Protein AF-0000000082971567 (afdb_homodimer)

InterPro domains:
  IPR003599 Immunoglobulin domain subtype [SM00409] (16-121)
  IPR003599 Immunoglobulin domain subtype [SM00409] (132-203)
  IPR007110 Immunoglobulin-like domain [PS50835] (127-199)
  IPR013783 Immunoglobulin-like fold [G3DSA:2.60.40.10] (12-123)
  IPR013783 Immunoglobulin-like fold [G3DSA:2.60.40.10] (124-204)
  IPR015631 CD2/SLAM family receptor [PTHR12080] (18-204)
  IPR036179 Immunoglobulin-like domain superfamily [SSF48726] (19-120)
  IPR036179 Immunoglobulin-like domain superfamily [SSF48726] (123-197)

Solvent-accessible surface area (backbone atoms only — not comparable to full-atom values): 22924 Å² total; per-residue (Å²): 133,84,73,76,75,73,77,79,70,84,54,54,79,79,38,65,45,79,42,77,34,44,55,61,34,62,44,73,48,83,62,81,62,86,59,68,87,38,49,59,35,35,38,32,34,45,97,49,56,42,32,42,36,32,71,38,58,94,94,45,55,50,45,75,42,73,37,27,48,93,41,65,97,28,71,47,61,44,65,87,59,63,26,40,29,43,40,62,32,45,71,82,68,39,42,55,35,37,38,28,37,28,28,61,52,98,85,49,63,46,55,50,47,48,37,32,38,36,43,49,40,68,75,57,61,69,37,44,78,44,77,45,83,74,48,81,53,95,80,28,34,35,36,33,40,38,52,44,62,68,84,84,62,72,76,65,46,36,33,30,36,83,80,68,41,67,47,47,60,48,77,44,78,45,43,80,87,54,41,82,43,59,42,32,41,38,39,36,42,98,84,34,62,27,54,36,73,46,50,39,58,75,74,103,132,84,74,76,75,73,78,81,70,83,55,55,80,79,38,66,47,80,42,78,36,43,55,61,33,61,41,72,48,83,61,81,62,86,60,67,88,38,48,59,35,35,36,33,34,45,98,50,56,43,32,41,35,32,72,39,59,93,96,44,55,50,45,77,42,71,36,28,48,94,41,65,96,27,71,46,61,42,63,86,59,64,28,42,30,42,41,62,33,44,69,82,66,38,42,57,36,37,37,28,36,26,28,60,53,98,86,49,64,47,57,49,47,48,38,33,38,37,43,47,41,70,75,58,60,69,37,44,78,43,78,45,84,74,46,82,54,95,79,29,34,35,35,34,40,37,52,42,64,68,84,86,63,74,76,66,46,36,33,31,36,82,80,67,40,67,47,47,60,48,78,44,78,45,41,81,85,55,40,82,43,57,41,32,42,37,39,36,42,99,84,35,63,28,53,36,74,47,50,40,59,74,75,103

Organism: Crocuta crocuta (NCBI:txid9678)

Nearest PDB structures (foldseek):
  2pkd-assembly3_D  TM=9.538E-01  e=5.980E-14  Homo sapiens
  5xpw-assembly1_A-2  TM=5.831E-01  e=6.012E-11  Branchiostoma floridae
  8i5d-assembly1_A  TM=4.215E-01  e=6.173E-06  Mus musculus
  4nhu-assembly1_A  TM=4.101E-01  e=4.583E-04  unclassified
  4nhu-assembly2_C  TM=3.719E-01  e=1.423E-04  unclassified

Foldseek 3Di:
DPPPPPPPPPDDLPDAAEAEAEAQFKDKAADPDPCPVQWAKKWKDWVHTAWIWGQDDVPDAIDIDGDDPVQPPQWDADRPGRIIMGGNDDQVPFGKMKMWTWGDDPPGIDTRIYMYGYGYFYAWDAWDKDKDWDDDDPNKTKIKIFIDTDPVGPDKWKAKPPVRDTDGMDIDIDDPVCQADKIKMWMDDPPYIHMDIDGSVPRD/DPPPPQPPPPDDLPDAAEAEAEAQFKDKAADPDPCPVQWAKKWKDWVHTAWIWGQDDVPDAIDIDGDDPVQPPQWDADRPGRIIMGGNDDQVPFGKMKMWTWGDDPPGIDTRIYMYGYGYFYAWDAWDKDKDWDDDDPQKTKIKIFTDTDPVGPDKWKAKPPVRDTDGMDIDIDDPVCQADKIKMWMDDPPYIHIDIDGSVPRD

Structure (mmCIF, N/CA/C/O backbone):
data_AF-0000000082971567-model_v1
#
loop_
_entity.id
_entity.type
_entity.pdbx_description
1 polymer 'SLAF5 protein'
#
loop_
_atom_site.group_PDB
_atom_site.id
_atom_site.type_symbol
_atom_site.label_atom_id
_atom_site.label_alt_id
_atom_site.label_comp_id
_atom_site.label_asym_id
_atom_site.label_entity_id
_atom_site.label_seq_id
_atom_site.pdbx_PDB_ins_code
_atom_site.Cartn_x
_atom_site.Cartn_y
_atom_site.Cartn_z
_atom_site.occupancy
_atom_site.B_iso_or_equiv
_atom_site.auth_seq_id
_atom_site.auth_comp_id
_atom_site.auth_asym_id
_atom_site.auth_atom_id
_atom_site.pdbx_PDB_model_num
ATOM 1 N N . LEU A 1 1 ? -0.454 25.812 26.703 1 24.92 1 LEU A N 1
ATOM 2 C CA . LEU A 1 1 ? 0.683 24.938 26.453 1 24.92 1 LEU A CA 1
ATOM 3 C C . LEU A 1 1 ? 0.291 23.484 26.641 1 24.92 1 LEU A C 1
ATOM 5 O O . LEU A 1 1 ? 0.657 22.859 27.641 1 24.92 1 LEU A O 1
ATOM 9 N N . PHE A 1 2 ? -0.869 23.062 26.094 1 28.22 2 PHE A N 1
ATOM 10 C CA . PHE A 1 2 ? -1.417 21.719 26.203 1 28.22 2 PHE A CA 1
ATOM 11 C C . PHE A 1 2 ? -0.475 20.703 25.578 1 28.22 2 PHE A C 1
ATOM 13 O O . PHE A 1 2 ? -0.322 20.656 24.344 1 28.22 2 PHE A O 1
ATOM 20 N N . MET A 1 3 ? 0.592 20.375 26.359 1 27.88 3 MET A N 1
ATOM 21 C CA . MET A 1 3 ? 1.43 19.234 25.969 1 27.88 3 MET A CA 1
ATOM 22 C C . MET A 1 3 ? 0.607 17.953 25.891 1 27.88 3 MET A C 1
ATOM 24 O O . MET A 1 3 ? 0.096 17.469 26.891 1 27.88 3 MET A O 1
ATOM 28 N N . SER A 1 4 ? -0.156 17.75 24.859 1 32.06 4 SER A N 1
ATOM 29 C CA . SER A 1 4 ? -0.731 16.422 24.656 1 32.06 4 SER A CA 1
ATOM 30 C C . SER A 1 4 ? 0.338 15.336 24.734 1 32.06 4 SER A C 1
ATOM 32 O O . SER A 1 4 ? 1.313 15.359 23.984 1 32.06 4 SER A O 1
ATOM 34 N N . SER A 1 5 ? 0.593 14.922 25.938 1 33.91 5 SER A N 1
ATOM 35 C CA . SER A 1 5 ? 1.381 13.711 26.125 1 33.91 5 SER A CA 1
ATOM 36 C C . SER A 1 5 ? 0.887 12.578 25.234 1 33.91 5 SER A C 1
ATOM 38 O O . SER A 1 5 ? -0.266 12.156 25.344 1 33.91 5 SER A O 1
ATOM 40 N N . GLY A 1 6 ? 1.3 12.539 24 1 32.09 6 GLY A N 1
ATOM 41 C CA . GLY A 1 6 ? 1.078 11.359 23.188 1 32.09 6 GLY A CA 1
ATOM 42 C C . GLY A 1 6 ? 1.442 10.062 23.875 1 32.09 6 GLY A C 1
ATOM 43 O O . GLY A 1 6 ? 2.562 9.914 24.375 1 32.09 6 GLY A O 1
ATOM 44 N N . LEU A 1 7 ? 0.501 9.406 24.531 1 33.31 7 LEU A N 1
ATOM 45 C CA . LEU A 1 7 ? 0.613 8.039 25.031 1 33.31 7 LEU A CA 1
ATOM 46 C C . LEU A 1 7 ? 1.441 7.176 24.094 1 33.31 7 LEU A C 1
ATOM 48 O O . LEU A 1 7 ? 1.226 7.195 22.875 1 33.31 7 LEU A O 1
ATOM 52 N N . GLU A 1 8 ? 2.6 6.809 24.609 1 37.56 8 GLU A N 1
ATOM 53 C CA . GLU A 1 8 ? 3.564 5.863 24.062 1 37.56 8 GLU A CA 1
ATOM 54 C C . GLU A 1 8 ? 2.908 4.52 23.75 1 37.56 8 GLU A C 1
ATOM 56 O O . GLU A 1 8 ? 2.637 3.732 24.656 1 37.56 8 GLU A O 1
ATOM 61 N N . ALA A 1 9 ? 1.751 4.293 23.203 1 32.91 9 ALA A N 1
ATOM 62 C CA . ALA A 1 9 ? 1.19 2.957 23 1 32.91 9 ALA A CA 1
ATOM 63 C C . ALA A 1 9 ? 2.168 2.053 22.266 1 32.91 9 ALA A C 1
ATOM 65 O O . ALA A 1 9 ? 2.629 2.395 21.172 1 32.91 9 ALA A O 1
ATOM 66 N N . ALA A 1 10 ? 2.877 1.206 23 1 37.09 10 ALA A N 1
ATOM 67 C CA . ALA A 1 10 ? 3.588 0.082 22.406 1 37.09 10 ALA A CA 1
ATOM 68 C C . ALA A 1 10 ? 2.688 -0.681 21.438 1 37.09 10 ALA A C 1
ATOM 70 O O . ALA A 1 10 ? 1.833 -1.463 21.859 1 37.09 10 ALA A O 1
ATOM 71 N N . GLY A 1 11 ? 2.17 -0.126 20.391 1 40.81 11 GLY A N 1
ATOM 72 C CA . GLY A 1 11 ? 1.283 -0.884 19.531 1 40.81 11 GLY A CA 1
ATOM 73 C C . GLY A 1 11 ? 1.912 -2.16 19 1 40.81 11 GLY A C 1
ATOM 74 O O . GLY A 1 11 ? 3.102 -2.184 18.672 1 40.81 11 GLY A O 1
ATOM 75 N N . SER A 1 12 ? 1.447 -3.221 19.203 1 47.78 12 SER A N 1
ATOM 76 C CA . SER A 1 12 ? 1.72 -4.48 18.516 1 47.78 12 SER A CA 1
ATOM 77 C C . SER A 1 12 ? 1.865 -4.27 17.016 1 47.78 12 SER A C 1
ATOM 79 O O . SER A 1 12 ? 1.451 -3.236 16.484 1 47.78 12 SER A O 1
ATOM 81 N N . ASP A 1 13 ? 2.697 -5.156 16.281 1 56.69 13 ASP A N 1
ATOM 82 C CA . ASP A 1 13 ? 2.891 -5.172 14.836 1 56.69 13 ASP A CA 1
ATOM 83 C C . ASP A 1 13 ? 1.599 -4.812 14.102 1 56.69 13 ASP A C 1
ATOM 85 O O . ASP A 1 13 ? 1.632 -4.371 12.953 1 56.69 13 ASP A O 1
ATOM 89 N N . THR A 1 14 ? 0.462 -4.844 14.914 1 64.06 14 THR A N 1
ATOM 90 C CA . THR A 1 14 ? -0.837 -4.699 14.266 1 64.06 14 THR A CA 1
ATOM 91 C C . THR A 1 14 ? -1.448 -3.336 14.586 1 64.06 14 THR A C 1
ATOM 93 O O . THR A 1 14 ? -2.4 -2.908 13.93 1 64.06 14 THR A O 1
ATOM 96 N N . ASP A 1 15 ? -0.791 -2.586 15.438 1 85.38 15 ASP A N 1
ATOM 97 C CA . ASP A 1 15 ? -1.528 -1.392 15.836 1 85.38 15 ASP A CA 1
ATOM 98 C C . ASP A 1 15 ? -1.126 -0.187 14.992 1 85.38 15 ASP A C 1
ATOM 100 O O . ASP A 1 15 ? 0.051 -0.014 14.672 1 85.38 15 ASP A O 1
ATOM 104 N N . ILE A 1 16 ? -2.053 0.467 14.531 1 95.25 16 ILE A N 1
ATOM 105 C CA . ILE A 1 16 ? -1.857 1.685 13.75 1 95.25 16 ILE A CA 1
ATOM 106 C C . ILE A 1 16 ? -1.894 2.9 14.672 1 95.25 16 ILE A C 1
ATOM 108 O O . ILE A 1 16 ? -2.82 3.055 15.469 1 95.25 16 ILE A O 1
ATOM 112 N N . LEU A 1 17 ? -0.791 3.725 14.773 1 96.75 17 LEU A N 1
ATOM 113 C CA . LEU A 1 17 ? -0.725 4.965 15.539 1 96.75 17 LEU A CA 1
ATOM 114 C C . LEU A 1 17 ? -1.383 6.109 14.781 1 96.75 17 LEU A C 1
ATOM 116 O O . LEU A 1 17 ? -0.981 6.43 13.656 1 96.75 17 LEU A O 1
ATOM 120 N N . LEU A 1 18 ? -2.398 6.715 15.328 1 96.94 18 LEU A N 1
ATOM 121 C CA . LEU A 1 18 ? -3.066 7.863 14.719 1 96.94 18 LEU A CA 1
ATOM 122 C C . LEU A 1 18 ? -2.268 9.141 14.953 1 96.94 18 LEU A C 1
ATOM 124 O O . LEU A 1 18 ? -1.858 9.422 16.078 1 96.94 18 LEU A O 1
ATOM 128 N N . MET A 1 19 ? -2.025 9.773 13.891 1 97.38 19 MET A N 1
ATOM 129 C CA . MET A 1 19 ? -1.239 11 13.969 1 97.38 19 MET A CA 1
ATOM 130 C C . MET A 1 19 ? -1.962 12.156 13.281 1 97.38 19 MET A C 1
ATOM 132 O O . MET A 1 19 ? -2.748 11.938 12.352 1 97.38 19 MET A O 1
ATOM 136 N N . THR A 1 20 ? -1.744 13.375 13.805 1 96.81 20 THR A N 1
ATOM 137 C CA . THR A 1 20 ? -2.297 14.586 13.211 1 96.81 20 THR A CA 1
ATOM 138 C C . THR A 1 20 ? -1.181 15.523 12.766 1 96.81 20 THR A C 1
ATOM 140 O O . THR A 1 20 ? -0.175 15.68 13.461 1 96.81 20 THR A O 1
ATOM 143 N N . GLY A 1 21 ? -1.296 15.984 11.578 1 97.44 21 GLY A N 1
ATOM 144 C CA . GLY A 1 21 ? -0.366 16.969 11.055 1 97.44 21 GLY A CA 1
ATOM 145 C C . GLY A 1 21 ? -1.044 18.266 10.633 1 97.44 21 GLY A C 1
ATOM 146 O O . GLY A 1 21 ? -2.264 18.297 10.461 1 97.44 21 GLY A O 1
ATOM 147 N N . ILE A 1 22 ? -0.244 19.328 10.578 1 96.75 22 ILE A N 1
ATOM 148 C CA . ILE A 1 22 ? -0.733 20.625 10.141 1 96.75 22 ILE A CA 1
ATOM 149 C C . ILE A 1 22 ? -0.12 20.984 8.781 1 96.75 22 ILE A C 1
ATOM 151 O O . ILE A 1 22 ? 1.093 20.859 8.594 1 96.75 22 ILE A O 1
ATOM 155 N N . LEU A 1 23 ? -0.946 21.5 7.922 1 96.44 23 LEU A N 1
ATOM 156 C CA . LEU A 1 23 ? -0.5 21.906 6.594 1 96.44 23 LEU A CA 1
ATOM 157 C C . LEU A 1 23 ? 0.67 22.875 6.688 1 96.44 23 LEU A C 1
ATOM 159 O O . LEU A 1 23 ? 0.619 23.844 7.449 1 96.44 23 LEU A O 1
ATOM 163 N N . GLY A 1 24 ? 1.729 22.594 5.922 1 97.81 24 GLY A N 1
ATOM 164 C CA . GLY A 1 24 ? 2.877 23.484 5.848 1 97.81 24 GLY A CA 1
ATOM 165 C C . GLY A 1 24 ? 3.891 23.25 6.953 1 97.81 24 GLY A C 1
ATOM 166 O O . GLY A 1 24 ? 5.004 23.781 6.91 1 97.81 24 GLY A O 1
ATOM 167 N N . GLU A 1 25 ? 3.535 22.484 7.926 1 98.19 25 GLU A N 1
ATOM 168 C CA . GLU A 1 25 ? 4.434 22.203 9.039 1 98.19 25 GLU A CA 1
ATOM 169 C C . GLU A 1 25 ? 5.039 20.812 8.922 1 98.19 25 GLU A C 1
ATOM 171 O O . GLU A 1 25 ? 5.113 20.25 7.824 1 98.19 25 GLU A O 1
ATOM 176 N N . SER A 1 26 ? 5.672 20.297 10.039 1 98.44 26 SER A N 1
ATOM 177 C CA . SER A 1 26 ? 6.336 19 10 1 98.44 26 SER A CA 1
ATOM 178 C C . SER A 1 26 ? 5.66 18 10.938 1 98.44 26 SER A C 1
ATOM 180 O O . SER A 1 26 ? 4.926 18.406 11.844 1 98.44 26 SER A O 1
ATOM 182 N N . VAL A 1 27 ? 5.82 16.828 10.648 1 98.5 27 VAL A N 1
ATOM 183 C CA . VAL A 1 27 ? 5.363 15.742 11.516 1 98.5 27 VAL A CA 1
ATOM 184 C C . VAL A 1 27 ? 6.488 14.734 11.719 1 98.5 27 VAL A C 1
ATOM 186 O O . VAL A 1 27 ? 7.316 14.531 10.828 1 98.5 27 VAL A O 1
ATOM 189 N N . THR A 1 28 ? 6.543 14.164 12.875 1 98.38 28 THR A N 1
ATOM 190 C CA . THR A 1 28 ? 7.562 13.172 13.203 1 98.38 28 THR A CA 1
ATOM 191 C C . THR A 1 28 ? 6.922 11.812 13.477 1 98.38 28 THR A C 1
ATOM 193 O O . THR A 1 28 ? 5.938 11.719 14.211 1 98.38 28 THR A O 1
ATOM 196 N N . PHE A 1 29 ? 7.383 10.836 12.875 1 98.25 29 PHE A N 1
ATOM 197 C CA . PHE A 1 29 ? 6.941 9.461 13.086 1 98.25 29 PHE A CA 1
ATOM 198 C C . PHE A 1 29 ? 7.859 8.742 14.078 1 98.25 29 PHE A C 1
ATOM 200 O O . PHE A 1 29 ? 9 8.422 13.742 1 98.25 29 PHE A O 1
ATOM 207 N N . PRO A 1 30 ? 7.383 8.477 15.219 1 97 30 PRO A N 1
ATOM 208 C CA . PRO A 1 30 ? 8.234 7.828 16.219 1 97 30 PRO A CA 1
ATOM 209 C C . PRO A 1 30 ? 8.422 6.332 15.961 1 97 30 PRO A C 1
ATOM 211 O O . PRO A 1 30 ? 7.449 5.629 15.68 1 97 30 PRO A O 1
ATOM 214 N N . LEU A 1 31 ? 9.633 5.82 16 1 96.25 31 LEU A N 1
ATOM 215 C CA . LEU A 1 31 ? 9.883 4.402 15.758 1 96.25 31 LEU A CA 1
ATOM 216 C C . LEU A 1 31 ? 10.086 3.65 17.078 1 96.25 31 LEU A C 1
ATOM 218 O O . LEU A 1 31 ? 9.797 2.455 17.156 1 96.25 31 LEU A O 1
ATOM 222 N N . ASN A 1 32 ? 10.594 4.289 18.141 1 93.88 32 ASN A N 1
ATOM 223 C CA . ASN A 1 32 ? 10.828 3.689 19.453 1 93.88 32 ASN A CA 1
ATOM 224 C C . ASN A 1 32 ? 11.555 2.355 19.328 1 93.88 32 ASN A C 1
ATOM 226 O O . ASN A 1 32 ? 11.109 1.352 19.891 1 93.88 32 ASN A O 1
ATOM 230 N N . ILE A 1 33 ? 12.602 2.34 18.641 1 94.44 33 ILE A N 1
ATOM 231 C CA . ILE A 1 33 ? 13.375 1.12 18.438 1 94.44 33 ILE A CA 1
ATOM 232 C C . ILE A 1 33 ? 14.164 0.787 19.703 1 94.44 33 ILE A C 1
ATOM 234 O O . ILE A 1 33 ? 14.922 1.618 20.203 1 94.44 33 ILE A O 1
ATOM 238 N N . GLU A 1 34 ? 14.078 -0.365 20.203 1 90.75 34 GLU A N 1
ATOM 239 C CA . GLU A 1 34 ? 14.703 -0.779 21.453 1 90.75 34 GLU A CA 1
ATOM 240 C C . GLU A 1 34 ? 16.203 -0.98 21.266 1 90.75 34 GLU A C 1
ATOM 242 O O . GLU A 1 34 ? 17 -0.569 22.125 1 90.75 34 GLU A O 1
ATOM 247 N N . GLU A 1 35 ? 16.609 -1.621 20.203 1 91.44 35 GLU A N 1
ATOM 248 C CA . GLU A 1 35 ? 18.016 -1.904 19.938 1 91.44 35 GLU A CA 1
ATOM 249 C C . GLU A 1 35 ? 18.453 -1.276 18.609 1 91.44 35 GLU A C 1
ATOM 251 O O . GLU A 1 35 ? 18.719 -1.985 17.641 1 91.44 35 GLU A O 1
ATOM 256 N N . PRO A 1 36 ? 18.672 -0.009 18.656 1 91.19 36 PRO A N 1
ATOM 257 C CA . PRO A 1 36 ? 18.984 0.701 17.406 1 91.19 36 PRO A CA 1
ATOM 258 C C . PRO A 1 36 ? 20.266 0.215 16.75 1 91.19 36 PRO A C 1
ATOM 260 O O . PRO A 1 36 ? 20.453 0.361 15.539 1 91.19 36 PRO A O 1
ATOM 263 N N . GLU A 1 37 ? 21.203 -0.38 17.531 1 90.56 37 GLU A N 1
ATOM 264 C CA . GLU A 1 37 ? 22.484 -0.843 16.984 1 90.56 37 GLU A CA 1
ATOM 265 C C . GLU A 1 37 ? 22.281 -2.059 16.078 1 90.56 37 GLU A C 1
ATOM 267 O O . GLU A 1 37 ? 23.172 -2.396 15.289 1 90.56 37 GLU A O 1
ATOM 272 N N . GLN A 1 38 ? 21.156 -2.711 16.219 1 93.38 38 GLN A N 1
ATOM 273 C CA . GLN A 1 38 ? 20.906 -3.932 15.469 1 93.38 38 GLN A CA 1
ATOM 274 C C . GLN A 1 38 ? 20.188 -3.623 14.156 1 93.38 38 GLN A C 1
ATOM 276 O O . GLN A 1 38 ? 19.953 -4.52 13.344 1 93.38 38 GLN A O 1
ATOM 281 N N . VAL A 1 39 ? 19.859 -2.389 13.945 1 95.38 39 VAL A N 1
ATOM 282 C CA . VAL A 1 39 ? 19.125 -2.006 12.75 1 95.38 39 VAL A CA 1
ATOM 283 C C . VAL A 1 39 ? 20 -2.189 11.516 1 95.38 39 VAL A C 1
ATOM 285 O O . VAL A 1 39 ? 21.141 -1.736 11.484 1 95.38 39 VAL A O 1
ATOM 288 N N . ILE A 1 40 ? 19.484 -2.891 10.539 1 96.62 40 ILE A N 1
ATOM 289 C CA . ILE A 1 40 ? 20.156 -3.068 9.258 1 96.62 40 ILE A CA 1
ATOM 290 C C . ILE A 1 40 ? 19.688 -1.994 8.273 1 96.62 40 ILE A C 1
ATOM 292 O O . ILE A 1 40 ? 20.5 -1.334 7.629 1 96.62 40 ILE A O 1
ATOM 296 N N . ASN A 1 41 ? 18.375 -1.801 8.195 1 98.06 41 ASN A N 1
ATOM 297 C CA . ASN A 1 41 ? 17.781 -0.769 7.359 1 98.06 41 ASN A CA 1
ATOM 298 C C . ASN A 1 41 ? 16.312 -0.551 7.707 1 98.06 41 ASN A C 1
ATOM 300 O O . ASN A 1 41 ? 15.711 -1.351 8.43 1 98.06 41 ASN A O 1
ATOM 304 N N . ILE A 1 42 ? 15.773 0.523 7.238 1 98.5 42 ILE A N 1
ATOM 305 C CA . ILE A 1 42 ? 14.359 0.849 7.398 1 98.5 42 ILE A CA 1
ATOM 306 C C . ILE A 1 42 ? 13.781 1.297 6.059 1 98.5 42 ILE A C 1
ATOM 308 O O . ILE A 1 42 ? 14.305 2.215 5.422 1 98.5 42 ILE A O 1
ATOM 312 N N . ALA A 1 43 ? 12.781 0.656 5.59 1 98.81 43 ALA A N 1
ATOM 313 C CA . ALA A 1 43 ? 12.062 1.062 4.387 1 98.81 43 ALA A CA 1
ATOM 314 C C . ALA A 1 43 ? 10.734 1.723 4.738 1 98.81 43 ALA A C 1
ATOM 316 O O . ALA A 1 43 ? 9.906 1.136 5.441 1 98.81 43 ALA A O 1
ATOM 317 N N . TRP A 1 44 ? 10.523 2.963 4.309 1 98.75 44 TRP A N 1
ATOM 318 C CA . TRP A 1 44 ? 9.297 3.719 4.555 1 98.75 44 TRP A CA 1
ATOM 319 C C . TRP A 1 44 ? 8.414 3.736 3.312 1 98.75 44 TRP A C 1
ATOM 321 O O . TRP A 1 44 ? 8.891 3.996 2.205 1 98.75 44 TRP A O 1
ATOM 331 N N . ASN A 1 45 ? 7.176 3.461 3.541 1 98.62 45 ASN A N 1
ATOM 332 C CA . ASN A 1 45 ? 6.219 3.447 2.441 1 98.62 45 ASN A CA 1
ATOM 333 C C . ASN A 1 45 ? 4.875 4.039 2.859 1 98.62 45 ASN A C 1
ATOM 335 O O . ASN A 1 45 ? 4.512 3.996 4.035 1 98.62 45 ASN A O 1
ATOM 339 N N . SER A 1 46 ? 4.203 4.539 1.941 1 97.75 46 SER A N 1
ATOM 340 C CA . SER A 1 46 ? 2.795 4.926 1.994 1 97.75 46 SER A CA 1
ATOM 341 C C . SER A 1 46 ? 2.07 4.551 0.706 1 97.75 46 SER A C 1
ATOM 343 O O . SER A 1 46 ? 2.186 3.418 0.23 1 97.75 46 SER A O 1
ATOM 345 N N . GLU A 1 47 ? 1.318 5.484 0.11 1 95.44 47 GLU A N 1
ATOM 346 C CA . GLU A 1 47 ? 0.785 5.188 -1.217 1 95.44 47 GLU A CA 1
ATOM 347 C C . GLU A 1 47 ? 1.908 4.988 -2.23 1 95.44 47 GLU A C 1
ATOM 349 O O . GLU A 1 47 ? 1.81 4.137 -3.115 1 95.44 47 GLU A O 1
ATOM 354 N N . THR A 1 48 ? 2.943 5.699 -2.055 1 97.38 48 THR A N 1
ATOM 355 C CA . THR A 1 48 ? 4.207 5.555 -2.771 1 97.38 48 THR A CA 1
ATOM 356 C C . THR A 1 48 ? 5.34 5.23 -1.806 1 97.38 48 THR A C 1
ATOM 358 O O . THR A 1 48 ? 5.148 5.23 -0.588 1 97.38 48 THR A O 1
ATOM 361 N N . SER A 1 49 ? 6.469 4.836 -2.404 1 98.44 49 SER A N 1
ATOM 362 C CA . SER A 1 49 ? 7.637 4.773 -1.531 1 98.44 49 SER A CA 1
ATOM 363 C C . SER A 1 49 ? 7.969 6.148 -0.956 1 98.44 49 SER A C 1
ATOM 365 O O . SER A 1 49 ? 7.57 7.172 -1.513 1 98.44 49 SER A O 1
ATOM 367 N N . VAL A 1 50 ? 8.578 6.16 0.177 1 98.75 50 VAL A N 1
ATOM 368 C CA . VAL A 1 50 ? 8.859 7.418 0.858 1 98.75 50 VAL A CA 1
ATOM 369 C C . VAL A 1 50 ? 10.367 7.613 0.996 1 98.75 50 VAL A C 1
ATOM 371 O O . VAL A 1 50 ? 10.922 8.594 0.491 1 98.75 50 VAL A O 1
ATOM 374 N N . ALA A 1 51 ? 11.023 6.629 1.648 1 98.81 51 ALA A N 1
ATOM 375 C CA . ALA A 1 51 ? 12.453 6.762 1.932 1 98.81 51 ALA A CA 1
ATOM 376 C C . ALA A 1 51 ? 13.062 5.414 2.301 1 98.81 51 ALA A C 1
ATOM 378 O O . ALA A 1 51 ? 12.352 4.484 2.684 1 98.81 51 ALA A O 1
ATOM 379 N N . PHE A 1 52 ? 14.297 5.25 2.096 1 98.88 52 PHE A N 1
ATOM 380 C CA . PHE A 1 52 ? 15.133 4.137 2.525 1 98.88 52 PHE A CA 1
ATOM 381 C C . PHE A 1 52 ? 16.266 4.629 3.43 1 98.88 52 PHE A C 1
ATOM 383 O O . PHE A 1 52 ? 17 5.543 3.066 1 98.88 52 PHE A O 1
ATOM 390 N N . VAL A 1 53 ? 16.359 4.043 4.609 1 98.5 53 VAL A N 1
ATOM 391 C CA . VAL A 1 53 ? 17.281 4.543 5.617 1 98.5 53 VAL A CA 1
ATOM 392 C C . VAL A 1 53 ? 18.25 3.434 6.035 1 98.5 53 VAL A C 1
ATOM 394 O O . VAL A 1 53 ? 17.828 2.299 6.273 1 98.5 53 VAL A O 1
ATOM 397 N N . THR A 1 54 ? 19.484 3.715 6.09 1 97.44 54 THR A N 1
ATOM 398 C CA . THR A 1 54 ? 20.5 2.82 6.625 1 97.44 54 THR A CA 1
ATOM 399 C C . THR A 1 54 ? 21.328 3.523 7.699 1 97.44 54 THR A C 1
ATOM 401 O O . THR A 1 54 ? 21.453 4.75 7.691 1 97.44 54 THR A O 1
ATOM 404 N N . PRO A 1 55 ? 21.812 2.684 8.648 1 94.94 55 PRO A N 1
ATOM 405 C CA . PRO A 1 55 ? 22.688 3.301 9.648 1 94.94 55 PRO A CA 1
ATOM 406 C C . PRO A 1 55 ? 23.906 3.998 9.031 1 94.94 55 PRO A C 1
ATOM 408 O O . PRO A 1 55 ? 24.422 3.545 8.008 1 94.94 55 PRO A O 1
ATOM 411 N N . GLY A 1 56 ? 24.266 5.102 9.555 1 90.75 56 GLY A N 1
ATOM 412 C CA . GLY A 1 56 ? 25.516 5.754 9.18 1 90.75 56 GLY A CA 1
ATOM 413 C C . GLY A 1 56 ? 26.719 5.215 9.93 1 90.75 56 GLY A C 1
ATOM 414 O O . GLY A 1 56 ? 26.594 4.266 10.711 1 90.75 56 GLY A O 1
ATOM 415 N N . ASP A 1 57 ? 27.828 5.781 9.531 1 86.88 57 ASP A N 1
ATOM 416 C CA . ASP A 1 57 ? 29.016 5.5 10.32 1 86.88 57 ASP A CA 1
ATOM 417 C C . ASP A 1 57 ? 28.828 5.914 11.773 1 86.88 57 ASP A C 1
ATOM 419 O O . ASP A 1 57 ? 27.984 6.766 12.078 1 86.88 57 ASP A O 1
ATOM 423 N N . PRO A 1 58 ? 29.531 5.109 12.68 1 80.69 58 PRO A N 1
ATOM 424 C CA . PRO A 1 58 ? 29.406 5.512 14.078 1 80.69 58 PRO A CA 1
ATOM 425 C C . PRO A 1 58 ? 29.562 7.016 14.281 1 80.69 58 PRO A C 1
ATOM 427 O O . PRO A 1 58 ? 30.531 7.605 13.789 1 80.69 58 PRO A O 1
ATOM 430 N N . GLY A 1 59 ? 28.625 7.664 14.906 1 77.88 59 GLY A N 1
ATOM 431 C CA . GLY A 1 59 ? 28.688 9.078 15.227 1 77.88 59 GLY A CA 1
ATOM 432 C C . GLY A 1 59 ? 28.094 9.961 14.141 1 77.88 59 GLY A C 1
ATOM 433 O O . GLY A 1 59 ? 28.031 11.188 14.297 1 77.88 59 GLY A O 1
ATOM 434 N N . THR A 1 60 ? 27.734 9.305 13.031 1 85.56 60 THR A N 1
ATOM 435 C CA . THR A 1 60 ? 27.172 10.102 11.953 1 85.56 60 THR A CA 1
ATOM 436 C C . THR A 1 60 ? 25.672 9.828 11.805 1 85.56 60 THR A C 1
ATOM 438 O O . THR A 1 60 ? 25.141 8.883 12.391 1 85.56 60 THR A O 1
ATOM 441 N N . ALA A 1 61 ? 25.016 10.766 11.18 1 90.38 61 ALA A N 1
ATOM 442 C CA . ALA A 1 61 ? 23.594 10.625 10.922 1 90.38 61 ALA A CA 1
ATOM 443 C C . ALA A 1 61 ? 23.312 9.461 9.984 1 90.38 61 ALA A C 1
ATOM 445 O O . ALA A 1 61 ? 24.172 9.086 9.18 1 90.38 61 ALA A O 1
ATOM 446 N N . PRO A 1 62 ? 22.156 8.852 10.203 1 95.69 62 PRO A N 1
ATOM 447 C CA . PRO A 1 62 ? 21.781 7.812 9.242 1 95.69 62 PRO A CA 1
ATOM 448 C C . PRO A 1 62 ? 21.781 8.312 7.801 1 95.69 62 PRO A C 1
ATOM 450 O O . PRO A 1 62 ? 21.625 9.516 7.562 1 95.69 62 PRO A O 1
ATOM 453 N N . LYS A 1 63 ? 22.062 7.41 6.875 1 96.31 63 LYS A N 1
ATOM 454 C CA . LYS A 1 63 ? 21.938 7.727 5.453 1 96.31 63 LYS A CA 1
ATOM 455 C C . LYS A 1 63 ? 20.5 7.617 4.98 1 96.31 63 LYS A C 1
ATOM 457 O O . LYS A 1 63 ? 19.875 6.566 5.129 1 96.31 63 LYS A O 1
ATOM 462 N N . VAL A 1 64 ? 19.984 8.703 4.453 1 97.5 64 VAL A N 1
ATOM 463 C CA . VAL A 1 64 ? 18.594 8.75 4.031 1 97.5 64 VAL A CA 1
ATOM 464 C C . VAL A 1 64 ? 18.516 8.93 2.516 1 97.5 64 VAL 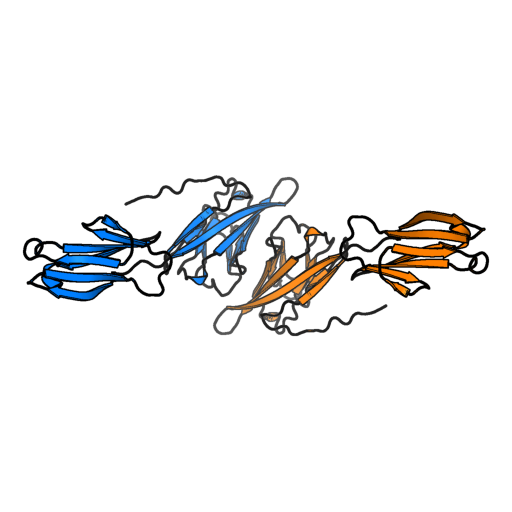A C 1
ATOM 466 O O . VAL A 1 64 ? 19.156 9.82 1.956 1 97.5 64 VAL A O 1
ATOM 469 N N . THR A 1 65 ? 17.844 8.031 1.822 1 97.94 65 THR A N 1
ATOM 470 C CA . THR A 1 65 ? 17.547 8.18 0.402 1 97.94 65 THR A CA 1
ATOM 471 C C . THR A 1 65 ? 16.047 8.367 0.182 1 97.94 65 THR A C 1
ATOM 473 O O . THR A 1 65 ? 15.242 7.516 0.561 1 97.94 65 THR A O 1
ATOM 476 N N . VAL A 1 66 ? 15.68 9.484 -0.397 1 98.06 66 VAL A N 1
ATOM 477 C CA . VAL A 1 66 ? 14.289 9.711 -0.763 1 98.06 66 VAL A CA 1
ATOM 478 C C . VAL A 1 66 ? 13.938 8.875 -1.994 1 98.06 66 VAL A C 1
ATOM 480 O O . VAL A 1 66 ? 14.656 8.898 -2.994 1 98.06 66 VAL A O 1
ATOM 483 N N . THR A 1 67 ? 12.836 8.164 -1.959 1 98.69 67 THR A N 1
ATOM 484 C CA . THR A 1 67 ? 12.586 7.16 -2.986 1 98.69 67 THR A CA 1
ATOM 485 C C . THR A 1 67 ? 11.375 7.543 -3.834 1 98.69 67 THR A C 1
ATOM 487 O O . THR A 1 67 ? 10.867 6.727 -4.602 1 98.69 67 THR A O 1
ATOM 490 N N . HIS A 1 68 ? 10.852 8.695 -3.686 1 98.56 68 HIS A N 1
ATOM 491 C CA . HIS A 1 68 ? 9.797 9.234 -4.531 1 98.56 68 HIS A CA 1
ATOM 492 C C . HIS A 1 68 ? 9.859 10.758 -4.586 1 98.56 68 HIS A C 1
ATOM 494 O O . HIS A 1 68 ? 10.094 11.406 -3.566 1 98.56 68 HIS A O 1
ATOM 500 N N . GLN A 1 69 ? 9.539 11.305 -5.641 1 97.62 69 GLN A N 1
ATOM 501 C CA . GLN A 1 69 ? 9.719 12.727 -5.887 1 97.62 69 GLN A CA 1
ATOM 502 C C . GLN A 1 69 ? 8.789 13.562 -5.008 1 97.62 69 GLN A C 1
ATOM 504 O O . GLN A 1 69 ? 9.086 14.719 -4.711 1 97.62 69 GLN A O 1
ATOM 509 N N . ASN A 1 70 ? 7.652 12.969 -4.609 1 97.31 70 ASN A N 1
ATOM 510 C CA . ASN A 1 70 ? 6.703 13.68 -3.758 1 97.31 70 ASN A CA 1
ATOM 511 C C . ASN A 1 70 ? 7.355 14.164 -2.465 1 97.31 70 ASN A C 1
ATOM 513 O O . ASN A 1 70 ? 6.832 15.047 -1.79 1 97.31 70 ASN A O 1
ATOM 517 N N . TYR A 1 71 ? 8.477 13.594 -2.117 1 98.12 71 TYR A N 1
ATOM 518 C CA . TYR A 1 71 ? 9.07 13.875 -0.812 1 98.12 71 TYR A CA 1
ATOM 519 C C . TYR A 1 71 ? 10.445 14.516 -0.959 1 98.12 71 TYR A C 1
ATOM 521 O O . TYR A 1 71 ? 11.188 14.641 0.019 1 98.12 71 TYR A O 1
ATOM 529 N N . ASN A 1 72 ? 10.836 14.875 -2.174 1 96.38 72 ASN A N 1
ATOM 530 C CA . ASN A 1 72 ? 12.133 15.492 -2.398 1 96.38 72 ASN A CA 1
ATOM 531 C C . ASN A 1 72 ? 12.344 16.703 -1.486 1 96.38 72 ASN A C 1
ATOM 533 O O . ASN A 1 72 ? 11.492 17.594 -1.417 1 96.38 72 ASN A O 1
ATOM 537 N N . ASP A 1 73 ? 13.414 16.703 -0.68 1 95.62 73 ASP A N 1
ATOM 538 C CA . ASP A 1 73 ? 13.883 17.797 0.171 1 95.62 73 ASP A CA 1
ATOM 539 C C . ASP A 1 73 ? 12.977 17.969 1.385 1 95.62 73 ASP A C 1
ATOM 541 O O . ASP A 1 73 ? 12.984 19.031 2.021 1 95.62 73 ASP A O 1
ATOM 545 N N . ARG A 1 74 ? 12.156 16.969 1.741 1 98.25 74 ARG A N 1
ATOM 546 C CA . ARG A 1 74 ? 11.211 17.141 2.836 1 98.25 74 ARG A CA 1
ATOM 547 C C . ARG A 1 74 ? 11.406 16.078 3.908 1 98.25 74 ARG A C 1
ATOM 549 O O . ARG A 1 74 ? 10.68 16.047 4.902 1 98.25 74 ARG A O 1
ATOM 556 N N . ILE A 1 75 ? 12.391 15.172 3.715 1 98.38 75 ILE A N 1
ATOM 557 C CA . ILE A 1 75 ? 12.578 14.055 4.637 1 98.38 75 ILE A CA 1
ATOM 558 C C . ILE A 1 75 ? 13.812 14.297 5.496 1 98.38 75 ILE A C 1
ATOM 560 O O . ILE A 1 75 ? 14.867 14.672 4.984 1 98.38 75 ILE A O 1
ATOM 564 N N . ASN A 1 76 ? 13.648 14.148 6.738 1 97.12 76 ASN A N 1
ATOM 565 C CA . ASN A 1 76 ? 14.75 14.141 7.699 1 97.12 76 ASN A CA 1
ATOM 566 C C . ASN A 1 76 ? 14.625 12.992 8.688 1 97.12 76 ASN A C 1
ATOM 568 O O . ASN A 1 76 ? 13.516 12.609 9.07 1 97.12 76 ASN A O 1
ATOM 572 N N . VAL A 1 77 ? 15.75 12.398 9.062 1 96.44 77 VAL A N 1
ATOM 573 C CA . VAL A 1 77 ? 15.758 11.305 10.031 1 96.44 77 VAL A CA 1
ATOM 574 C C . VAL A 1 77 ? 16.672 11.656 11.203 1 96.44 77 VAL A C 1
ATOM 576 O O . VAL A 1 77 ? 17.797 12.102 11 1 96.44 77 VAL A O 1
ATOM 579 N N . SER A 1 78 ? 16.188 11.438 12.359 1 92.06 78 SER A N 1
ATOM 580 C CA . SER A 1 78 ? 16.938 11.766 13.562 1 92.06 78 SER A CA 1
ATOM 581 C C . SER A 1 78 ? 18.125 10.828 13.75 1 92.06 78 SER A C 1
ATOM 583 O O . SER A 1 78 ? 18 9.617 13.547 1 92.06 78 SER A O 1
ATOM 585 N N . ARG A 1 79 ? 19.219 11.242 14.18 1 86.81 79 ARG A N 1
ATOM 586 C CA . ARG A 1 79 ? 20.438 10.477 14.398 1 86.81 79 ARG A CA 1
ATOM 587 C C . ARG A 1 79 ? 20.312 9.57 15.617 1 86.81 79 ARG A C 1
ATOM 589 O O . ARG A 1 79 ? 20.891 8.477 15.641 1 86.81 79 ARG A O 1
ATOM 596 N N . GLN A 1 80 ? 19.5 9.969 16.547 1 82.38 80 GLN A N 1
ATOM 597 C CA . GLN A 1 80 ? 19.453 9.297 17.844 1 82.38 80 GLN A CA 1
ATOM 598 C C . GLN A 1 80 ? 18.484 8.125 17.828 1 82.38 80 GLN A C 1
ATOM 600 O O . GLN A 1 80 ? 18.781 7.062 18.375 1 82.38 80 GLN A O 1
ATOM 605 N N . ASN A 1 81 ? 17.438 8.211 17.141 1 89.81 81 ASN A N 1
ATOM 606 C CA . ASN A 1 81 ? 16.375 7.219 17.328 1 89.81 81 ASN A CA 1
ATOM 607 C C . ASN A 1 81 ? 15.742 6.816 16 1 89.81 81 ASN A C 1
ATOM 609 O O . ASN A 1 81 ? 14.742 6.102 15.984 1 89.81 81 ASN A O 1
ATOM 613 N N . TYR A 1 82 ? 16.188 7.281 14.805 1 95.88 82 TYR A N 1
ATOM 614 C CA . TYR A 1 82 ? 15.75 6.934 13.453 1 95.88 82 TYR A CA 1
ATOM 615 C C . TYR A 1 82 ? 14.352 7.465 13.18 1 95.88 82 TYR A C 1
ATOM 617 O O . TYR A 1 82 ? 13.734 7.117 12.164 1 95.88 82 TYR A O 1
ATOM 625 N N . ASN A 1 83 ? 13.797 8.336 14.078 1 97.12 83 ASN A N 1
ATOM 626 C CA . ASN A 1 83 ? 12.492 8.922 13.781 1 97.12 83 ASN A CA 1
ATOM 627 C C . ASN A 1 83 ? 12.508 9.68 12.453 1 97.12 83 ASN A C 1
ATOM 629 O O . ASN A 1 83 ? 13.461 10.398 12.156 1 97.12 83 ASN A O 1
ATOM 633 N N . LEU A 1 84 ? 11.477 9.508 11.672 1 98.19 84 LEU A N 1
ATOM 634 C CA . LEU A 1 84 ? 11.367 10.188 10.383 1 98.19 84 LEU A CA 1
ATOM 635 C C . LEU A 1 84 ? 10.5 11.438 10.5 1 98.19 84 LEU A C 1
ATOM 637 O O . LEU A 1 84 ? 9.438 11.406 11.117 1 98.19 84 LEU A O 1
ATOM 641 N N . GLU A 1 85 ? 10.977 12.492 9.938 1 98.44 85 GLU A N 1
ATOM 642 C CA . GLU A 1 85 ? 10.227 13.75 9.898 1 98.44 85 GLU A CA 1
ATOM 643 C C . GLU A 1 85 ? 9.891 14.141 8.461 1 98.44 85 GLU A C 1
ATOM 645 O O . GLU A 1 85 ? 10.758 14.141 7.59 1 98.44 85 GLU A O 1
ATOM 650 N N . ILE A 1 86 ? 8.703 14.391 8.164 1 98.75 86 ILE A N 1
ATOM 651 C CA . ILE A 1 86 ? 8.273 14.961 6.895 1 98.75 86 ILE A CA 1
ATOM 652 C C . ILE A 1 86 ? 7.934 16.438 7.082 1 98.75 86 ILE A C 1
ATOM 654 O O . ILE A 1 86 ? 7.078 16.781 7.906 1 98.75 86 ILE A O 1
ATOM 658 N N . SER A 1 87 ? 8.562 17.25 6.418 1 98.75 87 SER A N 1
ATOM 659 C CA . SER A 1 87 ? 8.312 18.688 6.508 1 98.75 87 SER A CA 1
ATOM 660 C C . SER A 1 87 ? 7.402 19.156 5.379 1 98.75 87 SER A C 1
ATOM 662 O O . SER A 1 87 ? 7.078 18.391 4.473 1 98.75 87 SER A O 1
ATOM 664 N N . GLU A 1 88 ? 6.973 20.438 5.504 1 98.5 88 GLU A N 1
ATOM 665 C CA . GLU A 1 88 ? 6.121 21.062 4.488 1 98.5 88 GLU A CA 1
ATOM 666 C C . GLU A 1 88 ? 4.965 20.141 4.105 1 98.5 88 GLU A C 1
ATOM 668 O O . GLU A 1 88 ? 4.754 19.859 2.924 1 98.5 88 GLU A O 1
ATOM 673 N N . LEU A 1 89 ? 4.254 19.797 5.109 1 98.56 89 LEU A N 1
ATOM 674 C CA . LEU A 1 89 ? 3.16 18.859 4.918 1 98.56 89 LEU A CA 1
ATOM 675 C C . LEU A 1 89 ? 2.141 19.391 3.922 1 98.56 89 LEU A C 1
ATOM 677 O O . LEU A 1 89 ? 1.806 20.578 3.955 1 98.56 89 LEU A O 1
ATOM 681 N N . ARG A 1 90 ? 1.709 18.547 3.096 1 97.81 90 ARG A N 1
ATOM 682 C CA . ARG A 1 90 ? 0.606 18.781 2.17 1 97.81 90 ARG A CA 1
ATOM 683 C C . ARG A 1 90 ? -0.62 17.953 2.553 1 97.81 90 ARG A C 1
ATOM 685 O O . ARG A 1 90 ? -0.512 16.984 3.307 1 97.81 90 ARG A O 1
ATOM 692 N N . MET A 1 91 ? -1.803 18.391 2 1 95.56 91 MET A N 1
ATOM 693 C CA . MET A 1 91 ? -3.016 17.625 2.275 1 95.56 91 MET A CA 1
ATOM 694 C C . MET A 1 91 ? -2.885 16.188 1.759 1 95.56 91 MET A C 1
ATOM 696 O O . MET A 1 91 ? -3.395 15.25 2.377 1 95.56 91 MET A O 1
ATOM 700 N N . GLU A 1 92 ? -2.096 16 0.638 1 97.06 92 GLU A N 1
ATOM 701 C CA . GLU A 1 92 ? -1.924 14.711 -0.03 1 97.06 92 GLU A CA 1
ATOM 702 C C . GLU A 1 92 ? -1.049 13.773 0.797 1 97.06 92 GLU A C 1
ATOM 704 O O . GLU A 1 92 ? -0.999 12.57 0.535 1 97.06 92 GLU A O 1
ATOM 709 N N . ASP A 1 93 ? -0.435 14.375 1.807 1 98.25 93 ASP A N 1
ATOM 710 C CA . ASP A 1 93 ? 0.417 13.539 2.646 1 98.25 93 ASP A CA 1
ATOM 711 C C . ASP A 1 93 ? -0.418 12.695 3.609 1 98.25 93 ASP A C 1
ATOM 713 O O . ASP A 1 93 ? 0.095 11.766 4.23 1 98.25 93 ASP A O 1
ATOM 717 N N . SER A 1 94 ? -1.711 13.008 3.756 1 97.75 94 SER A N 1
ATOM 718 C CA . SER A 1 94 ? -2.574 12.172 4.586 1 97.75 94 SER A CA 1
ATOM 719 C C . SER A 1 94 ? -2.627 10.742 4.066 1 97.75 94 SER A C 1
ATOM 721 O O . SER A 1 94 ? -2.656 10.516 2.857 1 97.75 94 SER A O 1
ATOM 723 N N . GLY A 1 95 ? -2.68 9.805 5.031 1 97.94 95 GLY A N 1
ATOM 724 C CA . GLY A 1 95 ? -2.766 8.398 4.66 1 97.94 95 GLY A CA 1
ATOM 725 C C . GLY A 1 95 ? -2.033 7.48 5.621 1 97.94 95 GLY A C 1
ATOM 726 O O . GLY A 1 95 ? -1.632 7.902 6.707 1 97.94 95 GLY A O 1
ATOM 727 N N . ILE A 1 96 ? -1.926 6.273 5.199 1 98.12 96 ILE A N 1
ATOM 728 C CA . ILE A 1 96 ? -1.271 5.246 6.004 1 98.12 96 ILE A CA 1
ATOM 729 C C . ILE A 1 96 ? 0.211 5.18 5.645 1 98.12 96 ILE A C 1
ATOM 731 O O . ILE A 1 96 ? 0.57 5.16 4.465 1 98.12 96 ILE A O 1
ATOM 735 N N . TYR A 1 97 ? 1.019 5.27 6.59 1 98.44 97 TYR A N 1
ATOM 736 C CA . TYR A 1 97 ? 2.461 5.105 6.441 1 98.44 97 TYR A CA 1
ATOM 737 C C . TYR A 1 97 ? 2.939 3.844 7.148 1 98.44 97 TYR A C 1
ATOM 739 O O . TYR A 1 97 ? 2.43 3.492 8.219 1 98.44 97 TYR A O 1
ATOM 747 N N . LYS A 1 98 ? 3.953 3.203 6.613 1 98.19 98 LYS A N 1
ATOM 748 C CA . LYS A 1 98 ? 4.539 1.992 7.184 1 98.19 98 LYS A CA 1
ATOM 749 C C . LYS A 1 98 ? 6.062 2.086 7.223 1 98.19 98 LYS A C 1
ATOM 751 O O . LYS A 1 98 ? 6.684 2.559 6.27 1 98.19 98 LYS A O 1
ATOM 756 N N . ALA A 1 99 ? 6.566 1.723 8.281 1 98.31 99 ALA A N 1
ATOM 757 C CA . ALA A 1 99 ? 8.008 1.562 8.414 1 98.31 99 ALA A CA 1
ATOM 758 C C . ALA A 1 99 ? 8.383 0.099 8.633 1 98.31 99 ALA A C 1
ATOM 760 O O . ALA A 1 99 ? 8.016 -0.499 9.648 1 98.31 99 ALA A O 1
ATOM 761 N N . ASP A 1 100 ? 9.062 -0.519 7.66 1 98.25 100 ASP A N 1
ATOM 762 C CA . ASP A 1 100 ? 9.625 -1.855 7.824 1 98.25 100 ASP A CA 1
ATOM 763 C C . ASP A 1 100 ? 11.047 -1.789 8.375 1 98.25 100 ASP A C 1
ATOM 765 O O . ASP A 1 100 ? 11.984 -1.454 7.645 1 98.25 100 ASP A O 1
ATOM 769 N N . ILE A 1 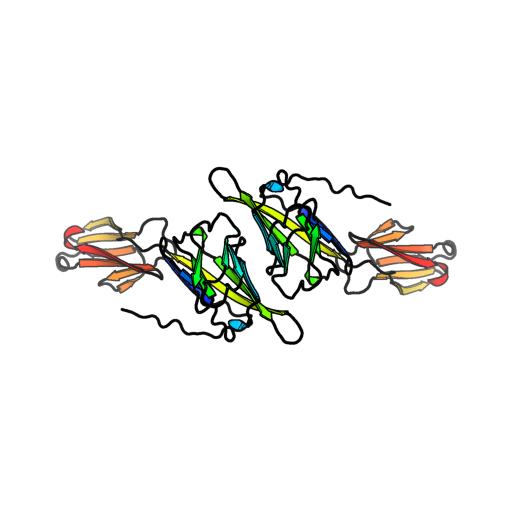101 ? 11.141 -2.119 9.625 1 97.88 101 ILE A N 1
ATOM 770 C CA . ILE A 1 101 ? 12.422 -2.068 10.328 1 97.88 101 ILE A CA 1
ATOM 771 C C . ILE A 1 101 ? 13.078 -3.447 10.305 1 97.88 101 ILE A C 1
ATOM 773 O O . ILE A 1 101 ? 12.547 -4.402 10.875 1 97.88 101 ILE A O 1
ATOM 777 N N . ASN A 1 102 ? 14.164 -3.547 9.609 1 97.94 102 ASN A N 1
ATOM 778 C CA . ASN A 1 102 ? 14.891 -4.812 9.531 1 97.94 102 ASN A CA 1
ATOM 779 C C . ASN A 1 102 ? 16.062 -4.844 10.508 1 97.94 102 ASN A C 1
ATOM 781 O O . ASN A 1 102 ? 16.953 -3.992 10.453 1 97.94 102 ASN A O 1
ATOM 785 N N . MET A 1 103 ? 16.016 -5.777 11.312 1 96.56 103 MET A N 1
ATOM 786 C CA . MET A 1 103 ? 17.031 -5.91 12.359 1 96.56 103 MET A CA 1
ATOM 787 C C . MET A 1 103 ? 17.781 -7.23 12.227 1 96.56 103 MET A C 1
ATOM 789 O O . MET A 1 103 ? 17.203 -8.234 11.797 1 96.56 103 MET A O 1
ATOM 793 N N . LYS A 1 104 ? 19.016 -7.18 12.586 1 94.5 104 LYS A N 1
ATOM 794 C CA . LYS A 1 104 ? 19.828 -8.391 12.602 1 94.5 104 LYS A CA 1
ATOM 795 C C . LYS A 1 104 ? 19.578 -9.195 13.875 1 94.5 104 LYS A C 1
ATOM 797 O O . LYS A 1 104 ? 19.578 -8.648 14.977 1 94.5 104 LYS A O 1
ATOM 802 N N . THR A 1 105 ? 19.266 -10.406 13.68 1 89.69 105 THR A N 1
ATOM 803 C CA . THR A 1 105 ? 19.25 -11.352 14.789 1 89.69 105 THR A CA 1
ATOM 804 C C . THR A 1 105 ? 20.359 -12.391 14.633 1 89.69 105 THR A C 1
ATOM 806 O O . THR A 1 105 ? 21.109 -12.367 13.656 1 89.69 105 THR A O 1
ATOM 809 N N . LEU A 1 106 ? 20.609 -13.211 15.617 1 87.5 106 LEU A N 1
ATOM 810 C CA . LEU A 1 106 ? 21.641 -14.242 15.602 1 87.5 106 LEU A CA 1
ATOM 811 C C . LEU A 1 106 ? 21.453 -15.188 14.414 1 87.5 106 LEU A C 1
ATOM 813 O O . LEU A 1 106 ? 22.438 -15.617 13.797 1 87.5 106 LEU A O 1
ATOM 817 N N . GLU A 1 107 ? 20.312 -15.43 13.977 1 87.88 107 GLU A N 1
ATOM 818 C CA . GLU A 1 107 ? 20.031 -16.469 13 1 87.88 107 GLU A CA 1
ATOM 819 C C . GLU A 1 107 ? 19.656 -15.883 11.648 1 87.88 107 GLU A C 1
ATOM 821 O O . GLU A 1 107 ? 20 -16.438 10.602 1 87.88 107 GLU A O 1
ATOM 826 N N . THR A 1 108 ? 18.953 -14.828 11.703 1 89.56 108 THR A N 1
ATOM 827 C CA . THR A 1 108 ? 18.391 -14.312 10.461 1 89.56 108 THR A CA 1
ATOM 828 C C . THR A 1 108 ? 18.062 -12.828 10.586 1 89.56 108 THR A C 1
ATOM 830 O O . THR A 1 108 ? 18.484 -12.172 11.539 1 89.56 108 THR A O 1
ATOM 833 N N . THR A 1 109 ? 17.609 -12.156 9.578 1 94.06 109 THR A N 1
ATOM 834 C CA . THR A 1 109 ? 17.062 -10.812 9.594 1 94.06 109 THR A CA 1
ATOM 835 C C . THR A 1 109 ? 15.547 -10.844 9.812 1 94.06 109 THR A C 1
ATOM 837 O O . THR A 1 109 ? 14.836 -11.609 9.156 1 94.06 109 THR A O 1
ATOM 840 N N . VAL A 1 110 ? 15.102 -10.133 10.789 1 95.69 110 VAL A N 1
ATOM 841 C CA . VAL A 1 110 ? 13.672 -10.07 11.086 1 95.69 110 VAL A CA 1
ATOM 842 C C . VAL A 1 110 ? 13.148 -8.664 10.828 1 95.69 110 VAL A C 1
ATOM 844 O O . VAL A 1 110 ? 13.867 -7.684 11.016 1 95.69 110 VAL A O 1
ATOM 847 N N . THR A 1 111 ? 11.914 -8.625 10.383 1 97.19 111 THR A N 1
ATOM 848 C CA . THR A 1 111 ? 11.297 -7.336 10.102 1 97.19 111 THR A CA 1
ATOM 849 C C . THR A 1 111 ? 10.195 -7.023 11.117 1 97.19 111 THR A C 1
ATOM 851 O O . THR A 1 111 ? 9.367 -7.879 11.422 1 97.19 111 THR A O 1
ATOM 854 N N . THR A 1 112 ? 10.266 -5.852 11.742 1 95.69 112 THR A N 1
ATOM 855 C CA . THR A 1 112 ? 9.164 -5.281 12.508 1 95.69 112 THR A CA 1
ATOM 856 C C . THR A 1 112 ? 8.531 -4.109 11.758 1 95.69 112 THR A C 1
ATOM 858 O O . THR A 1 112 ? 9.234 -3.195 11.32 1 95.69 112 THR A O 1
ATOM 861 N N . THR A 1 113 ? 7.238 -4.133 11.586 1 96.81 113 THR A N 1
ATOM 862 C CA . THR A 1 113 ? 6.547 -3.084 10.844 1 96.81 113 THR A CA 1
ATOM 863 C C . THR A 1 113 ? 5.766 -2.178 11.789 1 96.81 113 THR A C 1
ATOM 865 O O . THR A 1 113 ? 5.031 -2.66 12.656 1 96.81 113 THR A O 1
ATOM 868 N N . ARG A 1 114 ? 5.988 -0.903 11.688 1 96.94 114 ARG A N 1
ATOM 869 C CA . ARG A 1 114 ? 5.18 0.092 12.383 1 96.94 114 ARG A CA 1
ATOM 870 C C . ARG A 1 114 ? 4.234 0.802 11.422 1 96.94 114 ARG A C 1
ATOM 872 O O . ARG A 1 114 ? 4.613 1.13 10.297 1 96.94 114 ARG A O 1
ATOM 879 N N . ARG A 1 115 ? 3.07 1.06 11.812 1 97.81 115 ARG A N 1
ATOM 880 C CA . ARG A 1 115 ? 2.049 1.674 10.969 1 97.81 115 ARG A CA 1
ATOM 881 C C . ARG A 1 115 ? 1.525 2.963 11.602 1 97.81 115 ARG A C 1
ATOM 883 O O . ARG A 1 115 ? 1.321 3.031 12.812 1 97.81 115 ARG A O 1
ATOM 890 N N . TYR A 1 116 ? 1.27 3.896 10.758 1 98.38 116 TYR A N 1
ATOM 891 C CA . TYR A 1 116 ? 0.771 5.207 11.164 1 98.38 116 TYR A CA 1
ATOM 892 C C . TYR A 1 116 ? -0.372 5.656 10.258 1 98.38 116 TYR A C 1
ATOM 894 O O . TYR A 1 116 ? -0.366 5.387 9.055 1 98.38 116 TYR A O 1
ATOM 902 N N . ASN A 1 117 ? -1.306 6.262 10.82 1 98.5 117 ASN A N 1
ATOM 903 C CA . ASN A 1 117 ? -2.354 6.941 10.062 1 98.5 117 ASN A CA 1
ATOM 904 C C . ASN A 1 117 ? -2.291 8.453 10.258 1 98.5 117 ASN A C 1
ATOM 906 O O . ASN A 1 117 ? -2.721 8.969 11.297 1 98.5 117 ASN A O 1
ATOM 910 N N . LEU A 1 118 ? -1.726 9.125 9.273 1 98.56 118 LEU A N 1
ATOM 911 C CA . LEU A 1 118 ? -1.536 10.57 9.344 1 98.56 118 LEU A CA 1
ATOM 912 C C . LEU A 1 118 ? -2.727 11.305 8.734 1 98.56 118 LEU A C 1
ATOM 914 O O . LEU A 1 118 ? -3.145 11 7.613 1 98.56 118 LEU A O 1
ATOM 918 N N . GLN A 1 119 ? -3.309 12.195 9.461 1 97.06 119 GLN A N 1
ATOM 919 C CA . GLN A 1 119 ? -4.324 13.109 8.953 1 97.06 119 GLN A CA 1
ATOM 920 C C . GLN A 1 119 ? -3.836 14.555 9.023 1 97.06 119 GLN A C 1
ATOM 922 O O . GLN A 1 119 ? -3.461 15.039 10.094 1 97.06 119 GLN A O 1
ATOM 927 N N . VAL A 1 120 ? -3.842 15.164 7.906 1 96.81 120 VAL A N 1
ATOM 928 C CA . VAL A 1 120 ? -3.348 16.531 7.832 1 96.81 120 VAL A CA 1
ATOM 929 C C . VAL A 1 120 ? -4.523 17.5 7.809 1 96.81 120 VAL A C 1
ATOM 931 O O . VAL A 1 120 ? -5.496 17.297 7.078 1 96.81 120 VAL A O 1
ATOM 934 N N . TYR A 1 121 ? -4.422 18.562 8.602 1 94.81 121 TYR A N 1
ATOM 935 C CA . TYR A 1 121 ? -5.457 19.594 8.672 1 94.81 121 TYR A CA 1
ATOM 936 C C . TYR A 1 121 ? -4.867 20.969 8.414 1 94.81 121 TYR A C 1
ATOM 938 O O . TYR A 1 121 ? -3.668 21.188 8.602 1 94.81 121 TYR A O 1
ATOM 946 N N . ARG A 1 122 ? -5.676 21.781 7.988 1 93.5 122 ARG A N 1
ATOM 947 C CA . ARG A 1 122 ? -5.324 23.188 7.883 1 93.5 122 ARG A CA 1
ATOM 948 C C . ARG A 1 122 ? -5.703 23.938 9.156 1 93.5 122 ARG A C 1
ATOM 950 O O . ARG A 1 122 ? -6.758 23.703 9.734 1 93.5 122 ARG A O 1
ATOM 957 N N . ARG A 1 123 ? -4.82 24.844 9.523 1 93.5 123 ARG A N 1
ATOM 958 C CA . ARG A 1 123 ? -5.211 25.734 10.609 1 93.5 123 ARG A CA 1
ATOM 959 C C . ARG A 1 123 ? -6.402 26.594 10.211 1 93.5 123 ARG A C 1
ATOM 961 O O . ARG A 1 123 ? -6.426 27.156 9.109 1 93.5 123 ARG A O 1
ATOM 968 N N . LEU A 1 124 ? -7.352 26.672 11.086 1 94.25 124 LEU A N 1
ATOM 969 C CA . LEU A 1 124 ? -8.57 27.391 10.742 1 94.25 124 LEU A CA 1
ATOM 970 C C . LEU A 1 124 ? -8.352 28.906 10.781 1 94.25 124 LEU A C 1
ATOM 972 O O . LEU A 1 124 ? -7.699 29.406 11.703 1 94.25 124 LEU A O 1
ATOM 976 N N . GLY A 1 125 ? -8.805 29.531 9.781 1 92.56 125 GLY A N 1
ATOM 977 C CA . GLY A 1 125 ? -8.883 30.984 9.828 1 92.56 125 GLY A CA 1
ATOM 978 C C . GLY A 1 125 ? -10.109 31.5 10.555 1 92.56 125 GLY A C 1
ATOM 979 O O . GLY A 1 125 ? -10.891 30.703 11.094 1 92.56 125 GLY A O 1
ATOM 980 N N . LYS A 1 126 ? -10.172 32.75 10.586 1 94.56 126 LYS A N 1
ATOM 981 C CA . LYS A 1 126 ? -11.336 33.375 11.203 1 94.56 126 LYS A CA 1
ATOM 982 C C . LYS A 1 126 ? -12.617 33.062 10.438 1 94.56 126 LYS A C 1
ATOM 984 O O . LYS A 1 126 ? -12.695 33.281 9.227 1 94.56 126 LYS A O 1
ATOM 989 N N . PRO A 1 127 ? -13.562 32.5 11.141 1 96.44 127 PRO A N 1
ATOM 990 C CA . PRO A 1 127 ? -14.812 32.219 10.438 1 96.44 127 PRO A CA 1
ATOM 991 C C . PRO A 1 127 ? -15.578 33.469 10.062 1 96.44 127 PRO A C 1
ATOM 993 O O . PRO A 1 127 ? -15.375 34.531 10.672 1 96.44 127 PRO A O 1
ATOM 996 N N . LYS A 1 128 ? -16.375 33.312 9.055 1 95.81 128 LYS A N 1
ATOM 997 C CA . LYS A 1 128 ? -17.234 34.406 8.609 1 95.81 128 LYS A CA 1
ATOM 998 C C . LYS A 1 128 ? -18.656 34.219 9.109 1 95.81 128 LYS A C 1
ATOM 1000 O O . LYS A 1 128 ? -19.219 33.125 9.023 1 95.81 128 LYS A O 1
ATOM 1005 N N . ILE A 1 129 ? -19.188 35.312 9.625 1 95.75 129 ILE A N 1
ATOM 1006 C CA . ILE A 1 129 ? -20.594 35.281 10.031 1 95.75 129 ILE A CA 1
ATOM 1007 C C . ILE A 1 129 ? -21.422 36.094 9.039 1 95.75 129 ILE A C 1
ATOM 1009 O O . ILE A 1 129 ? -21.141 37.25 8.773 1 95.75 129 ILE A O 1
ATOM 1013 N N . THR A 1 130 ? -22.391 35.375 8.508 1 94.88 130 THR A N 1
ATOM 1014 C CA . THR A 1 130 ? -23.328 36.062 7.625 1 94.88 130 THR A CA 1
ATOM 1015 C C . THR A 1 130 ? -24.734 36.062 8.234 1 94.88 130 THR A C 1
ATOM 1017 O O . THR A 1 130 ? -25.062 35.219 9.07 1 94.88 130 THR A O 1
ATOM 1020 N N . GLN A 1 131 ? -25.469 37.094 7.84 1 91.94 131 GLN A N 1
ATOM 1021 C CA . GLN A 1 131 ? -26.828 37.219 8.383 1 91.94 131 GLN A CA 1
ATOM 1022 C C . GLN A 1 131 ? -27.859 37.25 7.27 1 91.94 131 GLN A C 1
ATOM 1024 O O . GLN A 1 131 ? -27.594 37.75 6.176 1 91.94 131 GLN A O 1
ATOM 1029 N N . SER A 1 132 ? -28.891 36.5 7.566 1 88.81 132 SER A N 1
ATOM 1030 C CA . SER A 1 132 ? -30.078 36.625 6.723 1 88.81 132 SER A CA 1
ATOM 1031 C C . SER A 1 132 ? -31.312 37 7.539 1 88.81 132 SER A C 1
ATOM 1033 O O . SER A 1 132 ? -31.625 36.375 8.547 1 88.81 132 SER A O 1
ATOM 1035 N N . LEU A 1 133 ? -31.844 38.219 7.078 1 81.06 133 LEU A N 1
ATOM 1036 C CA . LEU A 1 133 ? -33.031 38.719 7.773 1 81.06 133 LEU A CA 1
ATOM 1037 C C . LEU A 1 133 ? -34.281 38 7.316 1 81.06 133 LEU A C 1
ATOM 1039 O O . LEU A 1 133 ? -34.5 37.844 6.113 1 81.06 133 LEU A O 1
ATOM 1043 N N . MET A 1 134 ? -34.969 37.344 8.289 1 71.38 134 MET A N 1
ATOM 1044 C CA . MET A 1 134 ? -36.188 36.656 7.906 1 71.38 134 MET A CA 1
ATOM 1045 C C . MET A 1 134 ? -37.406 37.531 8.102 1 71.38 134 MET A C 1
ATOM 1047 O O . MET A 1 134 ? -38.312 37.531 7.258 1 71.38 134 MET A O 1
ATOM 1051 N N . THR A 1 135 ? -37.781 38.125 9.273 1 71.75 135 THR A N 1
ATOM 1052 C CA . THR A 1 135 ? -39 38.906 9.477 1 71.75 135 THR A CA 1
ATOM 1053 C C . THR A 1 135 ? -38.781 40.031 10.469 1 71.75 135 THR A C 1
ATOM 1055 O O . THR A 1 135 ? -37.969 39.906 11.391 1 71.75 135 THR A O 1
ATOM 1058 N N . SER A 1 136 ? -39.094 41.281 9.992 1 68.94 136 SER A N 1
ATOM 1059 C CA . SER A 1 136 ? -39.094 42.406 10.945 1 68.94 136 SER A CA 1
ATOM 1060 C C . SER A 1 136 ? -40.531 42.844 11.234 1 68.94 136 SER A C 1
ATOM 1062 O O . SER A 1 136 ? -41.312 43.125 10.305 1 68.94 136 SER A O 1
ATOM 1064 N N . VAL A 1 137 ? -41.062 42.312 12.492 1 66.69 137 VAL A N 1
ATOM 1065 C CA . VAL A 1 137 ? -42.375 42.844 12.914 1 66.69 137 VAL A CA 1
ATOM 1066 C C . VAL A 1 137 ? -42.219 43.562 14.25 1 66.69 137 VAL A C 1
ATOM 1068 O O . VAL A 1 137 ? -41.594 43.062 15.188 1 66.69 137 VAL A O 1
ATOM 1071 N N . ASN A 1 138 ? -42.969 44.625 14.492 1 65.5 138 ASN A N 1
ATOM 1072 C CA . ASN A 1 138 ? -43.094 45.438 15.703 1 65.5 138 ASN A CA 1
ATOM 1073 C C . ASN A 1 138 ? -41.75 45.625 16.406 1 65.5 138 ASN A C 1
ATOM 1075 O O . ASN A 1 138 ? -41.656 45.406 17.609 1 65.5 138 ASN A O 1
ATOM 1079 N N . SER A 1 139 ? -40.688 46 15.836 1 66.5 139 SER A N 1
ATOM 1080 C CA . SER A 1 139 ? -39.375 46.312 16.359 1 66.5 139 SER A CA 1
ATOM 1081 C C . SER A 1 139 ? -38.594 45.031 16.734 1 66.5 139 SER A C 1
ATOM 1083 O O . SER A 1 139 ? -37.594 45.125 17.453 1 66.5 139 SER A O 1
ATOM 1085 N N . THR A 1 140 ? -39.406 43.906 16.5 1 72.44 140 THR A N 1
ATOM 1086 C CA . THR A 1 140 ? -38.719 42.625 16.688 1 72.44 140 THR A CA 1
ATOM 1087 C C . THR A 1 140 ? -38.219 42.062 15.352 1 72.44 140 THR A C 1
ATOM 1089 O O . THR A 1 140 ? -38.938 42.156 14.344 1 72.44 140 THR A O 1
ATOM 1092 N N . CYS A 1 141 ? -36.938 41.781 15.32 1 80.75 141 CYS A N 1
ATOM 1093 C CA . CYS A 1 141 ? -36.438 41.188 14.078 1 80.75 141 CYS A CA 1
ATOM 1094 C C . CYS A 1 141 ? -35.969 39.781 14.305 1 80.75 141 CYS A C 1
ATOM 1096 O O . CYS A 1 141 ? -35.438 39.469 15.375 1 80.75 141 CYS A O 1
ATOM 1098 N N . ASN A 1 142 ? -36.406 38.938 13.367 1 85.81 142 ASN A N 1
ATOM 1099 C CA . ASN A 1 142 ? -35.875 37.562 13.297 1 85.81 142 ASN A CA 1
ATOM 1100 C C . ASN A 1 142 ? -34.719 37.438 12.305 1 85.81 142 ASN A C 1
ATOM 1102 O O . ASN A 1 142 ? -34.875 37.75 11.125 1 85.81 142 ASN A O 1
ATOM 1106 N N . VAL A 1 143 ? -33.594 37.062 12.93 1 88.94 143 VAL A N 1
ATOM 1107 C CA . VAL A 1 143 ? -32.375 37 12.094 1 88.94 143 VAL A CA 1
ATOM 1108 C C . VAL A 1 143 ? -31.781 35.594 12.125 1 88.94 143 VAL A C 1
ATOM 1110 O O . VAL A 1 143 ? -31.797 34.938 13.164 1 88.94 143 VAL A O 1
ATOM 1113 N N . THR A 1 144 ? -31.359 35.125 11.031 1 92.19 144 THR A N 1
ATOM 1114 C CA . THR A 1 144 ? -30.578 33.875 10.945 1 92.19 144 THR A CA 1
ATOM 1115 C C . THR A 1 144 ? -29.109 34.188 10.742 1 92.19 144 THR A C 1
ATOM 1117 O O . THR A 1 144 ? -28.734 34.938 9.836 1 92.19 144 THR A O 1
ATOM 1120 N N . LEU A 1 145 ? -28.297 33.688 11.633 1 93.75 145 LEU A N 1
ATOM 1121 C CA . LEU A 1 145 ? -26.859 33.812 11.508 1 93.75 145 LEU A CA 1
ATOM 1122 C C . LEU A 1 145 ? -26.219 32.531 11.008 1 93.75 145 LEU A C 1
ATOM 1124 O O . LEU A 1 145 ? -26.578 31.438 11.469 1 93.75 145 LEU A O 1
ATOM 1128 N N . THR A 1 146 ? -25.359 32.656 10.055 1 95.62 146 THR A N 1
ATOM 1129 C CA . THR A 1 146 ? -24.625 31.5 9.508 1 95.62 146 THR A CA 1
ATOM 1130 C C . THR A 1 146 ? -23.125 31.703 9.648 1 95.62 146 THR A C 1
ATOM 1132 O O . THR A 1 146 ? -22.594 32.75 9.25 1 95.62 146 THR A O 1
ATOM 1135 N N . CYS A 1 147 ? -22.531 30.766 10.258 1 96 147 CYS A N 1
ATOM 1136 C CA . CYS A 1 147 ? -21.078 30.766 10.461 1 96 147 CYS A CA 1
ATOM 1137 C C . CYS A 1 147 ? -20.391 29.844 9.469 1 96 147 CYS A C 1
ATOM 1139 O O . CYS A 1 147 ? -20.812 28.688 9.289 1 96 147 CYS A O 1
ATOM 1141 N N . SER A 1 148 ? -19.297 30.312 8.773 1 94.88 148 SER A N 1
ATOM 1142 C CA . SER A 1 148 ? -18.625 29.484 7.777 1 94.88 148 SER A CA 1
ATOM 1143 C C . SER A 1 148 ? -17.125 29.75 7.777 1 94.88 148 SER A C 1
ATOM 1145 O O . SER A 1 148 ? -16.672 30.828 8.164 1 94.88 148 SER A O 1
ATOM 1147 N N . VAL A 1 149 ? -16.422 28.672 7.57 1 93.06 149 VAL A N 1
ATOM 1148 C CA . VAL A 1 149 ? -14.984 28.797 7.301 1 93.06 149 VAL A CA 1
ATOM 1149 C C . VAL A 1 149 ? -14.719 28.531 5.82 1 93.06 149 VAL A C 1
ATOM 1151 O O . VAL A 1 149 ? -15.633 28.219 5.059 1 93.06 149 VAL A O 1
ATOM 1154 N N . GLU A 1 150 ? -13.484 28.797 5.402 1 86.31 150 GLU A N 1
ATOM 1155 C CA . GLU A 1 150 ? -13.156 28.578 3.998 1 86.31 150 GLU A CA 1
ATOM 1156 C C . GLU A 1 150 ? -13.555 27.172 3.555 1 86.31 150 GLU A C 1
ATOM 1158 O O . GLU A 1 150 ? -13.422 26.203 4.316 1 86.31 150 GLU A O 1
ATOM 1163 N N . LYS A 1 151 ? -14.133 27.016 2.322 1 70.5 151 LYS A N 1
ATOM 1164 C CA . LYS A 1 151 ? -14.797 25.844 1.763 1 70.5 151 LYS A CA 1
ATOM 1165 C C . LYS A 1 151 ? -13.867 24.641 1.79 1 70.5 151 LYS A C 1
ATOM 1167 O O . LYS A 1 151 ? -14.328 23.5 1.909 1 70.5 151 LYS A O 1
ATOM 1172 N N . GLU A 1 152 ? -12.703 24.812 1.811 1 68.5 152 GLU A N 1
ATOM 1173 C CA . GLU A 1 152 ? -11.781 23.703 1.658 1 68.5 152 GLU A CA 1
ATOM 1174 C C . GLU A 1 152 ? -11.562 22.984 2.984 1 68.5 152 GLU A C 1
ATOM 1176 O O . GLU A 1 152 ? -11.031 21.875 3.014 1 68.5 152 GLU A O 1
ATOM 1181 N N . GLU A 1 153 ? -12.305 23.516 3.977 1 73.81 153 GLU A N 1
ATOM 1182 C CA . GLU A 1 153 ? -12.039 22.953 5.293 1 73.81 153 GLU A CA 1
ATOM 1183 C C . GLU A 1 153 ? -13.008 21.828 5.613 1 73.81 153 GLU A C 1
ATOM 1185 O O . GLU A 1 153 ? -14.227 22 5.516 1 73.81 153 GLU A O 1
ATOM 1190 N N . LYS A 1 154 ? -12.375 20.641 5.785 1 73.81 154 LYS A N 1
ATOM 1191 C CA . LYS A 1 154 ? -13.18 19.469 6.137 1 73.81 154 LYS A CA 1
ATOM 1192 C C . LYS A 1 154 ? -13.07 19.156 7.625 1 73.81 154 LYS A C 1
ATOM 1194 O O . LYS A 1 154 ? -12.141 19.609 8.289 1 73.81 154 LYS A O 1
ATOM 1199 N N . ASN A 1 155 ? -14.117 18.641 8.164 1 87.06 155 ASN A N 1
ATOM 1200 C CA . ASN A 1 155 ? -14.156 18.156 9.547 1 87.06 155 ASN A CA 1
ATOM 1201 C C . ASN A 1 155 ? -14.18 19.312 10.539 1 87.06 155 ASN A C 1
ATOM 1203 O O . ASN A 1 155 ? -13.43 19.312 11.516 1 87.06 155 ASN A O 1
ATOM 1207 N N . VAL A 1 156 ? -14.945 20.281 10.242 1 93.94 156 VAL A N 1
ATOM 1208 C CA . VAL A 1 156 ? -15.055 21.438 11.117 1 93.94 156 VAL A CA 1
ATOM 1209 C C . VAL A 1 156 ? -16.375 21.375 11.891 1 93.94 156 VAL A C 1
ATOM 1211 O O . VAL A 1 156 ? -17.422 21.047 11.328 1 93.94 156 VAL A O 1
ATOM 1214 N N . THR A 1 157 ? -16.344 21.656 13.07 1 95.06 157 THR A N 1
ATOM 1215 C CA . THR A 1 157 ? -17.531 21.781 13.906 1 95.06 157 THR A CA 1
ATOM 1216 C C . THR A 1 157 ? -17.703 23.203 14.422 1 95.06 157 THR A C 1
ATOM 1218 O O . THR A 1 157 ? -16.719 23.969 14.484 1 95.06 157 THR A O 1
ATOM 1221 N N . TYR A 1 158 ? -18.953 23.531 14.812 1 96.69 158 TYR A N 1
ATOM 1222 C CA . TYR A 1 158 ? -19.25 24.906 15.219 1 96.69 158 TYR A CA 1
ATOM 1223 C C . TYR A 1 158 ? -20.031 24.922 16.531 1 96.69 158 TYR A C 1
ATOM 1225 O O . TYR A 1 158 ? -20.766 23.984 16.844 1 96.69 158 TYR A O 1
ATOM 1233 N N . ARG A 1 159 ? -19.844 26.078 17.172 1 97.12 159 ARG A N 1
ATOM 1234 C CA . ARG A 1 159 ? -20.625 26.344 18.375 1 97.12 159 ARG A CA 1
ATOM 1235 C C . ARG A 1 159 ? -20.859 27.844 18.547 1 97.12 159 ARG A C 1
ATOM 1237 O O . ARG A 1 159 ? -19.969 28.656 18.297 1 97.12 159 ARG A O 1
ATOM 1244 N N . TRP A 1 160 ? -22.078 28.156 19.047 1 96.69 160 TRP A N 1
ATOM 1245 C CA . TRP A 1 160 ? -22.438 29.562 19.25 1 96.69 160 TRP A CA 1
ATOM 1246 C C . TRP A 1 160 ? -22.484 29.906 20.734 1 96.69 160 TRP A C 1
ATOM 1248 O O . TRP A 1 160 ? -22.984 29.125 21.547 1 96.69 160 TRP A O 1
ATOM 1258 N N . SER A 1 161 ? -21.875 31 20.984 1 94.56 161 SER A N 1
ATOM 1259 C CA . SER A 1 161 ? -21.984 31.594 22.328 1 94.56 161 SER A CA 1
ATOM 1260 C C . SER A 1 161 ? -22.719 32.906 22.281 1 94.56 161 SER A C 1
ATOM 1262 O O . SER A 1 161 ? -22.594 33.688 21.312 1 94.56 161 SER A O 1
ATOM 1264 N N . PRO A 1 162 ? -23.531 33.188 23.234 1 93.31 162 PRO A N 1
ATOM 1265 C CA . PRO A 1 162 ? -23.641 32.469 24.5 1 93.31 162 PRO A CA 1
ATOM 1266 C C . PRO A 1 162 ? -24.719 31.375 24.469 1 93.31 162 PRO A C 1
ATOM 1268 O O . PRO A 1 162 ? -24.953 30.703 25.469 1 93.31 162 PRO A O 1
ATOM 1271 N N . LEU A 1 163 ? -25.375 31.156 23.453 1 88.38 163 LEU A N 1
ATOM 1272 C CA . LEU A 1 163 ? -26.516 30.25 23.359 1 88.38 163 LEU A CA 1
ATOM 1273 C C . LEU A 1 163 ? -26.094 28.797 23.609 1 88.38 163 LEU A C 1
ATOM 1275 O O . LEU A 1 163 ? -26.906 27.969 24.031 1 88.38 163 LEU A O 1
ATOM 1279 N N . GLY A 1 164 ? -24.906 28.484 23.328 1 91.94 164 GLY A N 1
ATOM 1280 C CA . GLY A 1 164 ? -24.406 27.125 23.484 1 91.94 164 GLY A CA 1
ATOM 1281 C C . GLY A 1 164 ? -24.922 26.172 22.406 1 91.94 164 GLY A C 1
ATOM 1282 O O . GLY A 1 164 ? -24.938 24.953 22.609 1 91.94 164 GLY A O 1
ATOM 1283 N N . GLU A 1 165 ? -25.375 26.75 21.375 1 93.38 165 GLU A N 1
ATOM 1284 C CA . GLU A 1 165 ? -25.922 25.938 20.281 1 93.38 165 GLU A CA 1
ATOM 1285 C C . GLU A 1 165 ? -24.797 25.422 19.391 1 93.38 165 GLU A C 1
ATOM 1287 O O . GLU A 1 165 ? -23.844 26.141 19.078 1 93.38 165 GLU A O 1
ATOM 1292 N N . GLU A 1 166 ? -25.094 24.141 19.047 1 95.88 166 GLU A N 1
ATOM 1293 C CA . GLU A 1 166 ? -24.141 23.531 18.109 1 95.88 166 GLU A CA 1
ATOM 1294 C C . GLU A 1 166 ? -24.609 23.719 16.656 1 95.88 166 GLU A C 1
ATOM 1296 O O . GLU A 1 166 ? -25.781 24 16.406 1 95.88 166 GLU A O 1
ATOM 1301 N N . GLY A 1 167 ? -23.625 23.625 15.758 1 95.31 167 GLY A N 1
ATOM 1302 C CA . GLY A 1 167 ? -23.953 23.828 14.359 1 95.31 167 GLY A CA 1
ATOM 1303 C C . GLY A 1 167 ? -23.516 25.188 13.836 1 95.31 167 GLY A C 1
ATOM 1304 O O . GLY A 1 167 ? -23.078 26.047 14.609 1 95.31 167 GLY A O 1
ATOM 1305 N N . ASN A 1 168 ? -23.641 25.344 12.523 1 96.25 168 ASN A N 1
ATOM 1306 C CA . ASN A 1 168 ? -23.125 26.578 11.93 1 96.25 168 ASN A CA 1
ATOM 1307 C C . ASN A 1 168 ? -24.234 27.609 11.758 1 96.25 168 ASN A C 1
ATOM 1309 O O . ASN A 1 168 ? -23.969 28.734 11.336 1 96.25 168 ASN A O 1
ATOM 1313 N N . VAL A 1 169 ? -25.5 27.281 12.094 1 95.81 169 VAL A N 1
ATOM 1314 C CA . VAL A 1 169 ? -26.609 28.188 11.883 1 95.81 169 VAL A CA 1
ATOM 1315 C C . VAL A 1 169 ? -27.406 28.359 13.18 1 95.81 169 VAL A C 1
ATOM 1317 O O . VAL A 1 169 ? -27.656 27.375 13.883 1 95.81 169 VAL A O 1
ATOM 1320 N N . ILE A 1 170 ? -27.75 29.594 13.461 1 93.94 170 ILE A N 1
ATOM 1321 C CA . ILE A 1 170 ? -28.656 29.875 14.57 1 93.94 170 ILE A CA 1
ATOM 1322 C C . ILE A 1 170 ? -29.688 30.906 14.148 1 93.94 170 ILE A C 1
ATOM 1324 O O . ILE A 1 170 ? -29.422 31.75 13.281 1 93.94 170 ILE A O 1
ATOM 1328 N N . ARG A 1 171 ? -30.781 30.734 14.727 1 90.5 171 ARG A N 1
ATOM 1329 C CA . ARG A 1 171 ? -31.844 31.719 14.547 1 90.5 171 ARG A CA 1
ATOM 1330 C C . ARG A 1 171 ? -32.062 32.531 15.805 1 90.5 171 ARG A C 1
ATOM 1332 O O . ARG A 1 171 ? -32.25 31.984 16.891 1 90.5 171 ARG A O 1
ATOM 1339 N N . ILE A 1 172 ? -32.031 33.812 15.625 1 86.88 172 ILE A N 1
ATOM 1340 C CA . ILE A 1 172 ? -32.125 34.719 16.766 1 86.88 172 ILE A CA 1
ATOM 1341 C C . ILE A 1 172 ? -33.344 35.594 16.641 1 86.88 172 ILE A C 1
ATOM 1343 O O . ILE A 1 172 ? -33.656 36.094 15.547 1 86.88 172 ILE A O 1
ATOM 1347 N N . PHE A 1 173 ? -34.031 35.719 17.75 1 83.19 173 PHE A N 1
ATOM 1348 C CA . PHE A 1 173 ? -35.125 36.688 17.859 1 83.19 173 PHE A CA 1
ATOM 1349 C C . PHE A 1 173 ? -34.688 37.906 18.641 1 83.19 173 PHE A C 1
ATOM 1351 O O . PHE A 1 173 ? -34.469 37.844 19.859 1 83.19 173 PHE A O 1
ATOM 1358 N N . GLN A 1 174 ? -34.438 38.906 17.891 1 77 174 GLN A N 1
ATOM 1359 C CA . GLN A 1 174 ? -33.906 40.125 18.516 1 77 174 GLN A CA 1
ATOM 1360 C C . GLN A 1 174 ? -35.031 41.031 19.016 1 77 174 GLN A C 1
ATOM 1362 O O . GLN A 1 174 ? -35.938 41.344 18.266 1 77 174 GLN A O 1
ATOM 1367 N N . THR A 1 175 ? -35 41.219 20.328 1 74 175 THR A N 1
ATOM 1368 C CA . THR A 1 175 ? -35.906 42.188 20.953 1 74 175 THR A CA 1
ATOM 1369 C C . THR A 1 175 ? -35.125 43.406 21.438 1 74 175 THR A C 1
ATOM 1371 O O . THR A 1 175 ? -33.906 43.344 21.594 1 74 175 THR A O 1
ATOM 1374 N N . PRO A 1 176 ? -35.781 44.562 21.562 1 70.5 176 PRO A N 1
ATOM 1375 C CA . PRO A 1 176 ? -35.125 45.781 22.062 1 70.5 176 PRO A CA 1
ATOM 1376 C C . PRO A 1 176 ? -34.344 45.531 23.344 1 70.5 176 PRO A C 1
ATOM 1378 O O . PRO A 1 176 ? -33.375 46.219 23.625 1 70.5 176 PRO A O 1
ATOM 1381 N N . ASP A 1 177 ? -34.688 44.531 24.188 1 68.19 177 ASP A N 1
ATOM 1382 C CA . ASP A 1 177 ? -34.031 44.312 25.484 1 68.19 177 ASP A CA 1
ATOM 1383 C C . ASP A 1 177 ? -32.719 43.531 25.328 1 68.19 177 ASP A C 1
ATOM 1385 O O . ASP A 1 177 ? -31.875 43.594 26.203 1 68.19 177 ASP A O 1
ATOM 1389 N N . ASN A 1 178 ? -32.594 42.812 24.297 1 64.25 178 ASN A N 1
ATOM 1390 C CA . ASN A 1 178 ? -31.438 41.969 24.156 1 64.25 178 ASN A CA 1
ATOM 1391 C C . ASN A 1 178 ? -30.391 42.594 23.219 1 64.25 178 ASN A C 1
ATOM 1393 O O . ASN A 1 178 ? -29.688 41.875 22.516 1 64.25 178 ASN A O 1
ATOM 1397 N N . GLN A 1 179 ? -30.438 43.844 23.203 1 68 179 GLN A N 1
ATOM 1398 C CA . GLN A 1 179 ? -29.625 44.531 22.219 1 68 179 GLN A CA 1
ATOM 1399 C C . GLN A 1 179 ? -28.156 44.531 22.625 1 68 179 GLN A C 1
ATOM 1401 O O . GLN A 1 179 ? -27.281 44.781 21.797 1 68 179 GLN A O 1
ATOM 1406 N N . GLU A 1 180 ? -27.875 44.094 23.844 1 77.62 180 GLU A N 1
ATOM 1407 C CA . GLU A 1 180 ? -26.484 44.219 24.281 1 77.62 180 GLU A CA 1
ATOM 1408 C C . GLU A 1 180 ? -25.766 42.875 24.141 1 77.62 180 GLU A C 1
ATOM 1410 O O . GLU A 1 180 ? -24.578 42.781 24.453 1 77.62 180 GLU A O 1
ATOM 1415 N N . LEU A 1 181 ? -26.359 41.969 23.469 1 84.62 181 LEU A N 1
ATOM 1416 C CA . LEU A 1 181 ? -25.75 40.656 23.406 1 84.62 181 LEU A CA 1
ATOM 1417 C C . LEU A 1 181 ? -24.797 40.562 22.234 1 84.62 181 LEU A C 1
ATOM 1419 O O . LEU A 1 181 ? -24.953 41.281 21.234 1 84.62 181 LEU A O 1
ATOM 1423 N N . THR A 1 182 ? -23.672 39.938 22.406 1 92.12 182 THR A N 1
ATOM 1424 C CA . THR A 1 182 ? -22.734 39.594 21.344 1 92.12 182 THR A CA 1
ATOM 1425 C C . THR A 1 182 ? -22.766 38.094 21.078 1 92.12 182 THR A C 1
ATOM 1427 O O . THR A 1 182 ? -22.672 37.281 22.016 1 92.12 182 THR A O 1
ATOM 1430 N N . TYR A 1 183 ? -22.953 37.812 19.812 1 93.69 183 TYR A N 1
ATOM 1431 C CA . TYR A 1 183 ? -22.938 36.406 19.422 1 93.69 183 TYR A CA 1
ATOM 1432 C C . TYR A 1 183 ? -21.594 36 18.828 1 93.69 183 TYR A C 1
ATOM 1434 O O . TYR A 1 183 ? -21.109 36.656 17.891 1 93.69 183 TYR A O 1
ATOM 1442 N N . THR A 1 184 ? -21 34.969 19.406 1 96.5 184 THR A N 1
ATOM 1443 C CA . THR A 1 184 ? -19.703 34.5 18.953 1 96.5 184 THR A CA 1
ATOM 1444 C C . THR A 1 184 ? -19.812 33.094 18.391 1 96.5 184 THR A C 1
ATOM 1446 O O . THR A 1 184 ? -20.359 32.188 19.031 1 96.5 184 THR A O 1
ATOM 1449 N N . CYS A 1 185 ? -19.344 32.938 17.188 1 97.56 185 CYS A N 1
ATOM 1450 C CA . CYS A 1 185 ? -19.234 31.609 16.578 1 97.56 185 CYS A CA 1
ATOM 1451 C C . CYS A 1 185 ? -17.797 31.094 16.672 1 97.56 185 CYS A C 1
ATOM 1453 O O . CYS A 1 185 ? -16.859 31.766 16.25 1 97.56 185 CYS A O 1
ATOM 1455 N N . THR A 1 186 ? -17.656 29.953 17.266 1 97.44 186 THR A N 1
ATOM 1456 C CA . THR A 1 186 ? -16.344 29.312 17.359 1 97.44 186 THR A CA 1
ATOM 1457 C C . THR A 1 186 ? -16.312 28.062 16.484 1 97.44 186 THR A C 1
ATOM 1459 O O . THR A 1 186 ? -17.109 27.156 16.656 1 97.44 186 THR A O 1
ATOM 1462 N N . ALA A 1 187 ? -15.383 28.062 15.516 1 96.19 187 ALA A N 1
ATOM 1463 C CA . ALA A 1 187 ? -15.117 26.891 14.672 1 96.19 187 ALA A CA 1
ATOM 1464 C C . ALA A 1 187 ? -13.953 26.078 15.219 1 96.19 187 ALA A C 1
ATOM 1466 O O . ALA A 1 187 ? -12.969 26.641 15.719 1 96.19 187 ALA A O 1
ATOM 1467 N N . TRP A 1 188 ? -14.109 24.703 15.047 1 94.94 188 TRP A N 1
ATOM 1468 C CA . TRP A 1 188 ? -13.102 23.797 15.602 1 94.94 188 TRP A CA 1
ATOM 1469 C C . TRP A 1 188 ? -12.734 22.703 14.594 1 94.94 188 TRP A C 1
ATOM 1471 O O . TRP A 1 188 ? -13.602 22.188 13.898 1 94.94 188 TRP A O 1
ATOM 1481 N N . ASN A 1 189 ? -11.469 22.359 14.547 1 94.12 189 ASN A N 1
ATOM 1482 C CA . ASN A 1 189 ? -10.992 21.109 13.969 1 94.12 189 ASN A CA 1
ATOM 1483 C C . ASN A 1 189 ? -9.891 20.484 14.82 1 94.12 189 ASN A C 1
ATOM 1485 O O . ASN A 1 189 ? -9.523 21.016 15.859 1 94.12 189 ASN A O 1
ATOM 1489 N N . PRO A 1 190 ? -9.43 19.375 14.531 1 94.19 190 PRO A N 1
ATOM 1490 C CA . PRO A 1 190 ? -8.516 18.656 15.422 1 94.19 190 PRO A CA 1
ATOM 1491 C C . PRO A 1 190 ? -7.25 19.438 15.734 1 94.19 190 PRO A C 1
ATOM 1493 O O . PRO A 1 190 ? -6.574 19.156 16.734 1 94.19 190 PRO A O 1
ATOM 1496 N N . VAL A 1 191 ? -6.938 20.438 14.969 1 95.06 191 VAL A N 1
ATOM 1497 C CA . VAL A 1 191 ? -5.621 21.031 15.195 1 95.06 191 VAL A CA 1
ATOM 1498 C C . VAL A 1 191 ? -5.77 22.5 15.594 1 95.06 191 VAL A C 1
ATOM 1500 O O . VAL A 1 191 ? -4.797 23.141 15.992 1 95.06 191 VAL A O 1
ATOM 1503 N N . SER A 1 192 ? -6.977 23.078 15.469 1 94.44 192 SER A N 1
ATOM 1504 C CA . SER A 1 192 ? -7.102 24.484 15.812 1 94.44 192 SER A CA 1
ATOM 1505 C C . SER A 1 192 ? -8.562 24.875 16.016 1 94.44 192 SER A C 1
ATOM 1507 O O . SER A 1 192 ? -9.469 24.094 15.742 1 94.44 192 SER A O 1
ATOM 1509 N N . ASN A 1 193 ? -8.758 26 16.578 1 95.81 193 ASN A N 1
ATOM 1510 C CA . ASN A 1 193 ? -10.055 26.656 16.672 1 95.81 193 ASN A CA 1
ATOM 1511 C C . ASN A 1 193 ? -9.945 28.156 16.375 1 95.81 193 ASN A C 1
ATOM 1513 O O . ASN A 1 193 ? -8.859 28.719 16.469 1 95.81 193 ASN A O 1
ATOM 1517 N N . SER A 1 194 ? -10.984 28.703 15.945 1 96.56 194 SER A N 1
ATOM 1518 C CA . SER A 1 194 ? -11.062 30.125 15.648 1 96.56 194 SER A CA 1
ATOM 1519 C C . SER A 1 194 ? -12.477 30.656 15.852 1 96.56 194 SER A C 1
ATOM 1521 O O . SER A 1 194 ? -13.445 29.891 15.789 1 96.56 194 SER A O 1
ATOM 1523 N N . SER A 1 195 ? -12.539 31.922 16.094 1 97.31 195 SER A N 1
ATOM 1524 C CA . SER A 1 195 ? -13.867 32.438 16.391 1 97.31 195 SER A CA 1
ATOM 1525 C C . SER A 1 195 ? -14.055 33.844 15.766 1 97.31 195 SER A C 1
ATOM 1527 O O . SER A 1 195 ? -13.086 34.5 15.398 1 97.31 195 SER A O 1
ATOM 1529 N N . ASP A 1 196 ? -15.281 34.188 15.578 1 97.25 196 ASP A N 1
ATOM 1530 C CA . ASP A 1 196 ? -15.727 35.531 15.203 1 97.25 196 ASP A CA 1
ATOM 1531 C C . ASP A 1 196 ? -17.016 35.906 15.945 1 97.25 196 ASP A C 1
ATOM 1533 O O . ASP A 1 196 ? -17.719 35.031 16.453 1 97.25 196 ASP A O 1
ATOM 1537 N N . SER A 1 197 ? -17.172 37.188 16.016 1 96.56 197 SER A N 1
ATOM 1538 C CA . SER A 1 197 ? -18.328 37.656 16.781 1 96.56 197 SER A CA 1
ATOM 1539 C C . SER A 1 197 ? -19.109 38.719 16.016 1 96.56 197 SER A C 1
ATOM 1541 O O . SER A 1 197 ? -18.562 39.406 15.133 1 96.56 197 SER A O 1
ATOM 1543 N N . ILE A 1 198 ? -20.406 38.812 16.375 1 93.38 198 ILE A N 1
ATOM 1544 C CA . ILE A 1 198 ? -21.281 39.844 15.867 1 93.38 198 ILE A CA 1
ATOM 1545 C C . ILE A 1 198 ? -22.141 40.406 17 1 93.38 198 ILE A C 1
ATOM 1547 O O . ILE A 1 198 ? -22.656 39.656 17.828 1 93.38 198 ILE A O 1
ATOM 1551 N N . SER A 1 199 ? -22.188 41.688 16.984 1 90.81 199 SER A N 1
ATOM 1552 C CA . SER A 1 199 ? -23 42.344 18 1 90.81 199 SER A CA 1
ATOM 1553 C C . SER A 1 199 ? -24.484 42.312 17.641 1 90.81 199 SER A C 1
ATOM 1555 O O . SER A 1 199 ? -24.844 42.469 16.484 1 90.81 199 SER A O 1
ATOM 1557 N N . ALA A 1 200 ? -25.297 42.125 18.656 1 85.81 200 ALA A N 1
ATOM 1558 C CA . ALA A 1 200 ? -26.75 42.125 18.453 1 85.81 200 ALA A CA 1
ATOM 1559 C C . ALA A 1 200 ? -27.203 43.469 17.859 1 85.81 200 ALA A C 1
ATOM 1561 O O . ALA A 1 200 ? -28.203 43.5 17.141 1 85.81 200 ALA A O 1
ATOM 1562 N N . LEU A 1 201 ? -26.469 44.438 18.156 1 81.69 201 LEU A N 1
ATOM 1563 C CA . LEU A 1 201 ? -26.797 45.75 17.656 1 81.69 201 LEU A CA 1
ATOM 1564 C C . LEU A 1 201 ? -26.719 45.781 16.141 1 81.69 201 LEU A C 1
ATOM 1566 O O . LEU A 1 201 ? -27.406 46.594 15.5 1 81.69 201 LEU A O 1
ATOM 1570 N N . GLN A 1 202 ? -25.984 44.906 15.602 1 81.5 202 GLN A N 1
ATOM 1571 C CA . GLN A 1 202 ? -25.734 44.938 14.164 1 81.5 202 GLN A CA 1
ATOM 1572 C C . GLN A 1 202 ? -26.75 44.062 13.414 1 81.5 202 GLN A C 1
ATOM 1574 O O . GLN A 1 202 ? -26.734 44 12.188 1 81.5 202 GLN A O 1
ATOM 1579 N N . LEU A 1 203 ? -27.594 43.406 14.102 1 83.31 203 LEU A N 1
ATOM 1580 C CA . LEU A 1 203 ? -28.469 42.406 13.461 1 83.31 203 LEU A CA 1
ATOM 1581 C C . LEU A 1 203 ? -29.703 43.094 12.875 1 83.31 203 LEU A C 1
ATOM 1583 O O . LEU A 1 203 ? -30.25 42.625 11.875 1 83.31 203 LEU A O 1
ATOM 1587 N N . CYS A 1 204 ? -30.109 44.062 13.617 1 75.38 204 CYS A N 1
ATOM 1588 C CA . CYS A 1 204 ? -31.281 44.781 13.141 1 75.38 204 CYS A CA 1
ATOM 1589 C C . CYS A 1 204 ? -31.156 46.281 13.438 1 75.38 204 CYS A C 1
ATOM 1591 O O . CYS A 1 204 ? -30.469 46.688 14.391 1 75.38 204 CYS A O 1
ATOM 1593 N N . LEU B 1 1 ? 5.816 -25.734 -26.562 1 25.11 1 LEU B N 1
ATOM 1594 C CA . LEU B 1 1 ? 6.73 -24.641 -26.266 1 25.11 1 LEU B CA 1
ATOM 1595 C C . LEU B 1 1 ? 6.066 -23.281 -26.516 1 25.11 1 LEU B C 1
ATOM 1597 O O . LEU B 1 1 ? 6.398 -22.594 -27.484 1 25.11 1 LEU B O 1
ATOM 1601 N N . PHE B 1 2 ? 4.812 -23.109 -26.109 1 28.45 2 PHE B N 1
ATOM 1602 C CA . PHE B 1 2 ? 4.035 -21.891 -26.312 1 28.45 2 PHE B CA 1
ATOM 1603 C C . PHE B 1 2 ? 4.707 -20.703 -25.625 1 28.45 2 PHE B C 1
ATOM 1605 O O . PHE B 1 2 ? 4.777 -20.641 -24.406 1 28.45 2 PHE B O 1
ATOM 1612 N N . MET B 1 3 ? 5.73 -20.141 -26.344 1 27.75 3 MET B N 1
ATOM 1613 C CA . MET B 1 3 ? 6.289 -18.844 -25.953 1 27.75 3 MET B CA 1
ATOM 1614 C C . MET B 1 3 ? 5.207 -17.766 -25.906 1 27.75 3 MET B C 1
ATOM 1616 O O . MET B 1 3 ? 4.613 -17.438 -26.938 1 27.75 3 MET B O 1
ATOM 1620 N N . SER B 1 4 ? 4.395 -17.703 -24.875 1 31.52 4 SER B N 1
ATOM 1621 C CA . SER B 1 4 ? 3.535 -16.547 -24.703 1 31.52 4 SER B CA 1
ATOM 1622 C C . SER B 1 4 ? 4.336 -15.242 -24.781 1 31.52 4 SER B C 1
ATOM 1624 O O . SER B 1 4 ? 5.277 -15.039 -24.016 1 31.52 4 SER B O 1
ATOM 1626 N N . SER B 1 5 ? 4.484 -14.812 -25.969 1 34.22 5 SER B N 1
ATOM 1627 C CA . SER B 1 5 ? 4.996 -13.461 -26.188 1 34.22 5 SER B CA 1
ATOM 1628 C C . SER B 1 5 ? 4.258 -12.453 -25.312 1 34.22 5 SER B C 1
ATOM 1630 O O . SER B 1 5 ? 3.041 -12.289 -25.438 1 34.22 5 SER B O 1
ATOM 1632 N N . GLY B 1 6 ? 4.641 -12.273 -24.078 1 32.41 6 GLY B N 1
ATOM 1633 C CA . GLY B 1 6 ? 4.156 -11.164 -23.266 1 32.41 6 GLY B CA 1
ATOM 1634 C C . GLY B 1 6 ? 4.227 -9.828 -23.984 1 32.41 6 GLY B C 1
ATOM 1635 O O . GLY B 1 6 ? 5.285 -9.438 -24.484 1 32.41 6 GLY B O 1
ATOM 1636 N N . LEU B 1 7 ? 3.158 -9.414 -24.656 1 33.44 7 LEU B N 1
ATOM 1637 C CA . LEU B 1 7 ? 2.963 -8.07 -25.188 1 33.44 7 LEU B CA 1
ATOM 1638 C C . LEU B 1 7 ? 3.582 -7.027 -24.25 1 33.44 7 LEU B C 1
ATOM 1640 O O . LEU B 1 7 ? 3.383 -7.07 -23.047 1 33.44 7 LEU B O 1
ATOM 1644 N N . GLU B 1 8 ? 4.625 -6.402 -24.766 1 37.88 8 GLU B N 1
ATOM 1645 C CA . GLU B 1 8 ? 5.363 -5.262 -24.234 1 37.88 8 GLU B CA 1
ATOM 1646 C C . GLU B 1 8 ? 4.434 -4.086 -23.953 1 37.88 8 GLU B C 1
ATOM 1648 O O . GLU B 1 8 ? 3.998 -3.391 -24.875 1 37.88 8 GLU B O 1
ATOM 1653 N N . ALA B 1 9 ? 3.258 -4.098 -23.391 1 32.91 9 ALA B N 1
ATOM 1654 C CA . ALA B 1 9 ? 2.43 -2.904 -23.219 1 32.91 9 ALA B CA 1
ATOM 1655 C C . ALA B 1 9 ? 3.193 -1.805 -22.5 1 32.91 9 ALA B C 1
ATOM 1657 O O . ALA B 1 9 ? 3.703 -2.021 -21.391 1 32.91 9 ALA B O 1
ATOM 1658 N N . ALA B 1 10 ? 3.732 -0.852 -23.234 1 37.06 10 ALA B N 1
ATOM 1659 C CA . ALA B 1 10 ? 4.172 0.408 -22.641 1 37.06 10 ALA B CA 1
ATOM 1660 C C . ALA B 1 10 ? 3.105 0.982 -21.719 1 37.06 10 ALA B C 1
ATOM 1662 O O . ALA B 1 10 ? 2.119 1.561 -22.172 1 37.06 10 ALA B O 1
ATOM 1663 N N . GLY B 1 11 ? 2.65 0.353 -20.688 1 40.88 11 GLY B N 1
ATOM 1664 C CA . GLY B 1 11 ? 1.602 0.932 -19.859 1 40.88 11 GLY B CA 1
ATOM 1665 C C . GLY B 1 11 ? 1.95 2.311 -19.344 1 40.88 11 GLY B C 1
ATOM 1666 O O . GLY B 1 11 ? 3.1 2.568 -18.969 1 40.88 11 GLY B O 1
ATOM 1667 N N . SER B 1 12 ? 1.273 3.25 -19.562 1 48.06 12 SER B N 1
ATOM 1668 C CA . SER B 1 12 ? 1.279 4.543 -18.891 1 48.06 12 SER B CA 1
ATOM 1669 C C . SER B 1 12 ? 1.442 4.371 -17.375 1 48.06 12 SER B C 1
ATOM 1671 O O . SER B 1 12 ? 1.227 3.281 -16.844 1 48.06 12 SER B O 1
ATOM 1673 N N . ASP B 1 13 ? 2.084 5.398 -16.641 1 56.94 13 ASP B N 1
ATOM 1674 C CA . ASP B 1 13 ? 2.246 5.457 -15.195 1 56.94 13 ASP B CA 1
ATOM 1675 C C . ASP B 1 13 ? 1.03 4.867 -14.477 1 56.94 13 ASP B C 1
ATOM 1677 O O . ASP B 1 13 ? 1.12 4.465 -13.32 1 56.94 13 ASP B O 1
ATOM 1681 N N . THR B 1 14 ? -0.066 4.664 -15.312 1 64.19 14 THR B N 1
ATOM 1682 C CA . THR B 1 14 ? -1.327 4.27 -14.695 1 64.19 14 THR B CA 1
ATOM 1683 C C . THR B 1 14 ? -1.655 2.816 -15.016 1 64.19 14 THR B C 1
ATOM 1685 O O . THR B 1 14 ? -2.523 2.215 -14.383 1 64.19 14 THR B O 1
ATOM 1688 N N . ASP B 1 15 ? -0.857 2.211 -15.859 1 85.56 15 ASP B N 1
ATOM 1689 C CA . ASP B 1 15 ? -1.34 0.897 -16.266 1 85.56 15 ASP B CA 1
ATOM 1690 C C . ASP B 1 15 ? -0.73 -0.206 -15.406 1 85.56 15 ASP B C 1
ATOM 1692 O O . ASP B 1 15 ? 0.444 -0.136 -15.039 1 85.56 15 ASP B O 1
ATOM 1696 N N . ILE B 1 16 ? -1.514 -1.039 -14.977 1 95.31 16 ILE B N 1
ATOM 1697 C CA . ILE B 1 16 ? -1.101 -2.193 -14.188 1 95.31 16 ILE B CA 1
ATOM 1698 C C . ILE B 1 16 ? -0.869 -3.391 -15.102 1 95.31 16 ILE B C 1
ATOM 1700 O O . ILE B 1 16 ? -1.725 -3.727 -15.93 1 95.31 16 ILE B O 1
ATOM 1704 N N . LEU B 1 17 ? 0.373 -3.986 -15.172 1 96.75 17 LEU B N 1
ATOM 1705 C CA . LEU B 1 17 ? 0.704 -5.184 -15.938 1 96.75 17 LEU B CA 1
ATOM 1706 C C . LEU B 1 17 ? 0.265 -6.441 -15.188 1 96.75 17 LEU B C 1
ATOM 1708 O O . LEU B 1 17 ? 0.685 -6.672 -14.055 1 96.75 17 LEU B O 1
ATOM 1712 N N . LEU B 1 18 ? -0.593 -7.234 -15.758 1 96.94 18 LEU B N 1
ATOM 1713 C CA . LEU B 1 18 ? -1.036 -8.492 -15.172 1 96.94 18 LEU B CA 1
ATOM 1714 C C . LEU B 1 18 ? 0.004 -9.586 -15.375 1 96.94 18 LEU B C 1
ATOM 1716 O O . LEU B 1 18 ? 0.489 -9.789 -16.5 1 96.94 18 LEU B O 1
ATOM 1720 N N . MET B 1 19 ? 0.343 -10.156 -14.305 1 97.38 19 MET B N 1
ATOM 1721 C CA . MET B 1 19 ? 1.36 -11.203 -14.352 1 97.38 19 MET B CA 1
ATOM 1722 C C . MET B 1 19 ? 0.862 -12.477 -13.68 1 97.38 19 MET B C 1
ATOM 1724 O O . MET B 1 19 ? 0.025 -12.422 -12.781 1 97.38 19 MET B O 1
ATOM 1728 N N . THR B 1 20 ? 1.331 -13.617 -14.211 1 96.88 20 THR B N 1
ATOM 1729 C CA . THR B 1 20 ? 1.015 -14.914 -13.625 1 96.88 20 THR B CA 1
ATOM 1730 C C . THR B 1 20 ? 2.281 -15.617 -13.141 1 96.88 20 THR B C 1
ATOM 1732 O O . THR B 1 20 ? 3.318 -15.562 -13.812 1 96.88 20 THR B O 1
ATOM 1735 N N . GLY B 1 21 ? 2.23 -16.094 -11.961 1 97.44 21 GLY B N 1
ATOM 1736 C CA . GLY B 1 21 ? 3.324 -16.875 -11.414 1 97.44 21 GLY B CA 1
ATOM 1737 C C . GLY B 1 21 ? 2.902 -18.281 -11 1 97.44 21 GLY B C 1
ATOM 1738 O O . GLY B 1 21 ? 1.71 -18.562 -10.859 1 97.44 21 GLY B O 1
ATOM 1739 N N . ILE B 1 22 ? 3.902 -19.172 -10.922 1 96.75 22 ILE B N 1
ATOM 1740 C CA . ILE B 1 22 ? 3.668 -20.531 -10.492 1 96.75 22 ILE B CA 1
ATOM 1741 C C . ILE B 1 22 ? 4.301 -20.766 -9.117 1 96.75 22 ILE B C 1
ATOM 1743 O O . ILE B 1 22 ? 5.461 -20.406 -8.898 1 96.75 22 ILE B O 1
ATOM 1747 N N . LEU B 1 23 ? 3.559 -21.438 -8.289 1 96.44 23 LEU B N 1
ATOM 1748 C CA . LEU B 1 23 ? 4.039 -21.75 -6.945 1 96.44 23 LEU B CA 1
ATOM 1749 C C . LEU B 1 23 ? 5.383 -22.484 -7.004 1 96.44 23 LEU B C 1
ATOM 1751 O O . LEU B 1 23 ? 5.543 -23.438 -7.766 1 96.44 23 LEU B O 1
ATOM 1755 N N . GLY B 1 24 ? 6.352 -22 -6.195 1 97.81 24 GLY B N 1
ATOM 1756 C CA . GLY B 1 24 ? 7.652 -22.656 -6.09 1 97.81 24 GLY B CA 1
ATOM 1757 C C . GLY B 1 24 ? 8.625 -22.203 -7.168 1 97.81 24 GLY B C 1
ATOM 1758 O O . GLY B 1 24 ? 9.82 -22.5 -7.09 1 97.81 24 GLY B O 1
ATOM 1759 N N . GLU B 1 25 ? 8.148 -21.531 -8.156 1 98.19 25 GLU B N 1
ATOM 1760 C CA . GLU B 1 25 ? 9.008 -21.078 -9.25 1 98.19 25 GLU B CA 1
ATOM 1761 C C . GLU B 1 25 ? 9.312 -19.594 -9.117 1 98.19 25 GLU B C 1
ATOM 1763 O O . GLU B 1 25 ? 9.25 -19.031 -8.016 1 98.19 25 GLU B O 1
ATOM 1768 N N . SER B 1 26 ? 9.859 -18.953 -10.219 1 98.44 26 SER B N 1
ATOM 1769 C CA . SER B 1 26 ? 10.25 -17.547 -10.164 1 98.44 26 SER B CA 1
ATOM 1770 C C . SER B 1 26 ? 9.422 -16.703 -11.125 1 98.44 26 SER B C 1
ATOM 1772 O O . SER B 1 26 ? 8.805 -17.234 -12.055 1 98.44 26 SER B O 1
ATOM 1774 N N . VAL B 1 27 ? 9.336 -15.523 -10.836 1 98.5 27 VAL B N 1
ATOM 1775 C CA . VAL B 1 27 ? 8.695 -14.555 -11.719 1 98.5 27 VAL B CA 1
ATOM 1776 C C . VAL B 1 27 ? 9.602 -13.344 -11.898 1 98.5 27 VAL B C 1
ATOM 1778 O O . VAL B 1 27 ? 10.352 -12.984 -10.984 1 98.5 27 VAL B O 1
ATOM 1781 N N . THR B 1 28 ? 9.578 -12.758 -13.047 1 98.38 28 THR B N 1
ATOM 1782 C CA . THR B 1 28 ? 10.383 -11.578 -13.352 1 98.38 28 THR B CA 1
ATOM 1783 C C . THR B 1 28 ? 9.492 -10.375 -13.641 1 98.38 28 THR B C 1
ATOM 1785 O O . THR B 1 28 ? 8.531 -10.477 -14.406 1 98.38 28 THR B O 1
ATOM 1788 N N . PHE B 1 29 ? 9.734 -9.328 -13.023 1 98.19 29 PHE B N 1
ATOM 1789 C CA . PHE B 1 29 ? 9.039 -8.07 -13.258 1 98.19 29 PHE B CA 1
ATOM 1790 C C . PHE B 1 29 ? 9.82 -7.184 -14.219 1 98.19 29 PHE B C 1
ATOM 1792 O O . PHE B 1 29 ? 10.867 -6.633 -13.852 1 98.19 29 PHE B O 1
ATOM 1799 N N . PRO B 1 30 ? 9.344 -7.004 -15.375 1 96.94 30 PRO B N 1
ATOM 1800 C CA . PRO B 1 30 ? 10.078 -6.199 -16.344 1 96.94 30 PRO B CA 1
ATOM 1801 C C . PRO B 1 30 ? 9.953 -4.699 -16.094 1 96.94 30 PRO B C 1
ATOM 1803 O O . PRO B 1 30 ? 8.859 -4.203 -15.828 1 96.94 30 PRO B O 1
ATOM 1806 N N . LEU B 1 31 ? 11.047 -3.965 -16.125 1 96.19 31 LEU B N 1
ATOM 1807 C CA . LEU B 1 31 ? 11.008 -2.527 -15.875 1 96.19 31 LEU B CA 1
ATOM 1808 C C . LEU B 1 31 ? 11.094 -1.747 -17.172 1 96.19 31 LEU B C 1
ATOM 1810 O O . LEU B 1 31 ? 10.578 -0.628 -17.281 1 96.19 31 LEU B O 1
ATOM 1814 N N . ASN B 1 32 ? 11.742 -2.26 -18.234 1 93.81 32 ASN B N 1
ATOM 1815 C CA . ASN B 1 32 ? 11.875 -1.625 -19.531 1 93.81 32 ASN B CA 1
ATOM 1816 C C . ASN B 1 32 ? 12.328 -0.172 -19.406 1 93.81 32 ASN B C 1
ATOM 1818 O O . ASN B 1 32 ? 11.711 0.725 -19.984 1 93.81 32 ASN B O 1
ATOM 1822 N N . ILE B 1 33 ? 13.336 0.044 -18.688 1 94.38 33 ILE B N 1
ATOM 1823 C CA . ILE B 1 33 ? 13.844 1.394 -18.453 1 94.38 33 ILE B CA 1
ATOM 1824 C C . ILE B 1 33 ? 14.578 1.88 -19.703 1 94.38 33 ILE B C 1
ATOM 1826 O O . ILE B 1 33 ? 15.508 1.22 -20.188 1 94.38 33 ILE B O 1
ATOM 1830 N N . GLU B 1 34 ? 14.266 2.992 -20.219 1 90.75 34 GLU B N 1
ATOM 1831 C CA . GLU B 1 34 ? 14.836 3.527 -21.453 1 90.75 34 GLU B CA 1
ATOM 1832 C C . GLU B 1 34 ? 16.266 4.023 -21.234 1 90.75 34 GLU B C 1
ATOM 1834 O O . GLU B 1 34 ? 17.141 3.779 -22.062 1 90.75 34 GLU B O 1
ATOM 1839 N N . GLU B 1 35 ? 16.516 4.73 -20.172 1 91.31 35 GLU B N 1
ATOM 1840 C CA . GLU B 1 35 ? 17.828 5.285 -19.859 1 91.31 35 GLU B CA 1
ATOM 1841 C C . GLU B 1 35 ? 18.344 4.754 -18.516 1 91.31 35 GLU B C 1
ATOM 1843 O O . GLU B 1 35 ? 18.438 5.5 -17.547 1 91.31 35 GLU B O 1
ATOM 1848 N N . PRO B 1 36 ? 18.812 3.561 -18.547 1 91.19 36 PRO B N 1
ATOM 1849 C CA . PRO B 1 36 ? 19.219 2.92 -17.297 1 91.19 36 PRO B CA 1
ATOM 1850 C C . PRO B 1 36 ? 20.375 3.65 -16.609 1 91.19 36 PRO B C 1
ATOM 1852 O O . PRO B 1 36 ? 20.531 3.537 -15.391 1 91.19 36 PRO B O 1
ATOM 1855 N N . GLU B 1 37 ? 21.188 4.422 -17.359 1 90.5 37 GLU B N 1
ATOM 1856 C CA . GLU B 1 37 ? 22.328 5.129 -16.797 1 90.5 37 GLU B CA 1
ATOM 1857 C C . GLU B 1 37 ? 21.875 6.273 -15.891 1 90.5 37 GLU B C 1
ATOM 1859 O O . GLU B 1 37 ? 22.656 6.773 -15.07 1 90.5 37 GLU B O 1
ATOM 1864 N N . GLN B 1 38 ? 20.641 6.691 -16.078 1 93.31 38 GLN B N 1
ATOM 1865 C CA . GLN B 1 38 ? 20.141 7.836 -15.328 1 93.31 38 GLN B CA 1
ATOM 1866 C C . GLN B 1 38 ? 19.453 7.387 -14.039 1 93.31 38 GLN B C 1
ATOM 1868 O O . GLN B 1 38 ? 19.031 8.219 -13.234 1 93.31 38 GLN B O 1
ATOM 1873 N N . VAL B 1 39 ? 19.375 6.113 -13.828 1 95.31 39 VAL B N 1
ATOM 1874 C CA . VAL B 1 39 ? 18.688 5.59 -12.656 1 95.31 39 VAL B CA 1
ATOM 1875 C C . VAL B 1 39 ? 19.484 5.938 -11.398 1 95.31 39 VAL B C 1
ATOM 1877 O O . VAL B 1 39 ? 20.703 5.719 -11.336 1 95.31 39 VAL B O 1
ATOM 1880 N N . ILE B 1 40 ? 18.812 6.523 -10.422 1 96.56 40 ILE B N 1
ATOM 1881 C CA . ILE B 1 40 ? 19.391 6.824 -9.125 1 96.56 40 ILE B CA 1
ATOM 1882 C C . ILE B 1 40 ? 19.125 5.676 -8.156 1 96.56 40 ILE B C 1
ATOM 1884 O O . ILE B 1 40 ? 20.047 5.184 -7.496 1 96.56 40 ILE B O 1
ATOM 1888 N N . ASN B 1 41 ? 17.891 5.227 -8.109 1 98 41 ASN B N 1
ATOM 1889 C CA . ASN B 1 41 ? 17.484 4.094 -7.285 1 98 41 ASN B CA 1
ATOM 1890 C C . ASN B 1 41 ? 16.094 3.588 -7.668 1 98 41 ASN B C 1
ATOM 1892 O O . ASN B 1 41 ? 15.367 4.254 -8.414 1 98 41 ASN B O 1
ATOM 1896 N N . ILE B 1 42 ? 15.773 2.426 -7.211 1 98.5 42 ILE B N 1
ATOM 1897 C CA . ILE B 1 42 ? 14.461 1.827 -7.406 1 98.5 42 ILE B CA 1
ATOM 1898 C C . ILE B 1 42 ? 13.945 1.269 -6.082 1 98.5 42 ILE B C 1
ATOM 1900 O O . ILE B 1 42 ? 14.625 0.471 -5.434 1 98.5 42 ILE B O 1
ATOM 1904 N N . ALA B 1 43 ? 12.82 1.695 -5.637 1 98.81 43 ALA B N 1
ATOM 1905 C CA . ALA B 1 43 ? 12.164 1.152 -4.453 1 98.81 43 ALA B CA 1
ATOM 1906 C C . ALA B 1 43 ? 11 0.242 -4.84 1 98.81 43 ALA B C 1
ATOM 1908 O O . ALA B 1 43 ? 10.094 0.659 -5.562 1 98.81 43 ALA B O 1
ATOM 1909 N N . TRP B 1 44 ? 11.031 -1.016 -4.422 1 98.75 44 TRP B N 1
ATOM 1910 C CA . TRP B 1 44 ? 9.992 -1.999 -4.699 1 98.75 44 TRP B CA 1
ATOM 1911 C C . TRP B 1 44 ? 9.094 -2.197 -3.48 1 98.75 44 TRP B C 1
ATOM 1913 O O . TRP B 1 44 ? 9.586 -2.359 -2.361 1 98.75 44 TRP B O 1
ATOM 1923 N N . ASN B 1 45 ? 7.832 -2.168 -3.73 1 98.62 45 ASN B N 1
ATOM 1924 C CA . ASN B 1 45 ? 6.863 -2.348 -2.654 1 98.62 45 ASN B CA 1
ATOM 1925 C C . ASN B 1 45 ? 5.672 -3.191 -3.105 1 98.62 45 ASN B C 1
ATOM 1927 O O . ASN B 1 45 ? 5.336 -3.215 -4.289 1 98.62 45 ASN B O 1
ATOM 1931 N N . SER B 1 46 ? 5.098 -3.818 -2.197 1 97.81 46 SER B N 1
ATOM 1932 C CA . SER B 1 46 ? 3.797 -4.477 -2.287 1 97.81 46 SER B CA 1
ATOM 1933 C C . SER B 1 46 ? 2.979 -4.254 -1.021 1 97.81 46 SER B C 1
ATOM 1935 O O . SER B 1 46 ? 2.848 -3.123 -0.548 1 97.81 46 SER B O 1
ATOM 1937 N N . GLU B 1 47 ? 2.41 -5.324 -0.446 1 95.44 47 GLU B N 1
ATOM 1938 C CA . GLU B 1 47 ? 1.794 -5.145 0.865 1 95.44 47 GLU B CA 1
ATOM 1939 C C . GLU B 1 47 ? 2.828 -4.727 1.908 1 95.44 47 GLU B C 1
ATOM 1941 O O . GLU B 1 47 ? 2.537 -3.912 2.787 1 95.44 47 GLU B O 1
ATOM 1946 N N . THR B 1 48 ? 3.984 -5.223 1.763 1 97.38 48 THR B N 1
ATOM 1947 C CA . THR B 1 48 ? 5.176 -4.832 2.512 1 97.38 48 THR B CA 1
ATOM 1948 C C . THR B 1 48 ? 6.25 -4.289 1.573 1 97.38 48 THR B C 1
ATOM 1950 O O . THR B 1 48 ? 6.09 -4.324 0.352 1 97.38 48 THR B O 1
ATOM 1953 N N . SER B 1 49 ? 7.262 -3.672 2.197 1 98.44 49 SER B N 1
ATOM 1954 C CA . SER B 1 49 ? 8.414 -3.381 1.354 1 98.44 49 SER B CA 1
ATOM 1955 C C . SER B 1 49 ? 9.031 -4.66 0.793 1 98.44 49 SER B C 1
ATOM 1957 O O . SER B 1 49 ? 8.828 -5.746 1.344 1 98.44 49 SER B O 1
ATOM 1959 N N . VAL B 1 50 ? 9.664 -4.543 -0.331 1 98.75 50 VAL B N 1
ATOM 1960 C CA . VAL B 1 50 ? 10.203 -5.723 -0.997 1 98.75 50 VAL B CA 1
ATOM 1961 C C . VAL B 1 50 ? 11.719 -5.613 -1.093 1 98.75 50 VAL B C 1
ATOM 1963 O O . VAL B 1 50 ? 12.445 -6.465 -0.574 1 98.75 50 VAL B O 1
ATOM 1966 N N . ALA B 1 51 ? 12.188 -4.52 -1.729 1 98.81 51 ALA B N 1
ATOM 1967 C CA . ALA B 1 51 ? 13.617 -4.367 -1.975 1 98.81 51 ALA B CA 1
ATOM 1968 C C . ALA B 1 51 ? 13.961 -2.924 -2.332 1 98.81 51 ALA B C 1
ATOM 1970 O O . ALA B 1 51 ? 13.094 -2.15 -2.734 1 98.81 51 ALA B O 1
ATOM 1971 N N . PHE B 1 52 ? 15.133 -2.52 -2.096 1 98.88 52 PHE B N 1
ATOM 1972 C CA . PHE B 1 52 ? 15.742 -1.262 -2.508 1 98.88 52 PHE B CA 1
ATOM 1973 C C . PHE B 1 52 ? 16.969 -1.517 -3.383 1 98.88 52 PHE B C 1
ATOM 1975 O O . PHE B 1 52 ? 17.859 -2.266 -2.998 1 98.88 52 PHE B O 1
ATOM 1982 N N . VAL B 1 53 ? 16.984 -0.917 -4.562 1 98.5 53 VAL B N 1
ATOM 1983 C CA . VAL B 1 53 ? 18.016 -1.223 -5.547 1 98.5 53 VAL B CA 1
ATOM 1984 C C . VAL B 1 53 ? 18.75 0.058 -5.938 1 98.5 53 VAL B C 1
ATOM 1986 O O . VAL B 1 53 ? 18.125 1.087 -6.195 1 98.5 53 VAL B O 1
ATOM 1989 N N . THR B 1 54 ? 20.016 0.029 -5.965 1 97.44 54 THR B N 1
ATOM 1990 C CA . THR B 1 54 ? 20.859 1.11 -6.473 1 97.44 54 THR B CA 1
ATOM 1991 C C . THR B 1 54 ? 21.828 0.588 -7.523 1 97.44 54 THR B C 1
ATOM 1993 O O . THR B 1 54 ? 22.203 -0.59 -7.512 1 97.44 54 THR B O 1
ATOM 1996 N N . PRO B 1 55 ? 22.156 1.507 -8.461 1 94.94 55 PRO B N 1
ATOM 1997 C CA . PRO B 1 55 ? 23.156 1.077 -9.438 1 94.94 55 PRO B CA 1
ATOM 1998 C C . PRO B 1 55 ? 24.469 0.635 -8.789 1 94.94 55 PRO B C 1
ATOM 2000 O O . PRO B 1 55 ? 24.859 1.182 -7.754 1 94.94 55 PRO B O 1
ATOM 2003 N N . GLY B 1 56 ? 25.062 -0.368 -9.305 1 90.75 56 GLY B N 1
ATOM 2004 C CA . GLY B 1 56 ? 26.406 -0.756 -8.898 1 90.75 56 GLY B CA 1
ATOM 2005 C C . GLY B 1 56 ? 27.5 0.013 -9.617 1 90.75 56 GLY B C 1
ATOM 2006 O O . GLY B 1 56 ? 27.203 0.922 -10.398 1 90.75 56 GLY B O 1
ATOM 2007 N N . ASP B 1 57 ? 28.688 -0.334 -9.195 1 86.88 57 ASP B N 1
ATOM 2008 C CA . ASP B 1 57 ? 29.812 0.182 -9.953 1 86.88 57 ASP B CA 1
ATOM 2009 C C . ASP B 1 57 ? 29.75 -0.257 -11.414 1 86.88 57 ASP B C 1
ATOM 2011 O O . ASP B 1 57 ? 29.094 -1.255 -11.734 1 86.88 57 ASP B O 1
ATOM 2015 N N . PRO B 1 58 ? 30.312 0.669 -12.297 1 80.81 58 PRO B N 1
ATOM 2016 C CA . PRO B 1 58 ? 30.312 0.254 -13.703 1 80.81 58 PRO B CA 1
ATOM 2017 C C . PRO B 1 58 ? 30.766 -1.188 -13.891 1 80.81 58 PRO B C 1
ATOM 2019 O O . PRO B 1 58 ? 31.812 -1.58 -13.367 1 80.81 58 PRO B O 1
ATOM 2022 N N . GLY B 1 59 ? 30 -2.002 -14.531 1 78.06 59 GLY B N 1
ATOM 2023 C CA . GLY B 1 59 ? 30.344 -3.381 -14.844 1 78.06 59 GLY B CA 1
ATOM 2024 C C . GLY B 1 59 ? 29.906 -4.359 -13.766 1 78.06 59 GLY B C 1
ATOM 2025 O O . GLY B 1 59 ? 30.094 -5.57 -13.914 1 78.06 59 GLY B O 1
ATOM 2026 N N . THR B 1 60 ? 29.375 -3.793 -12.672 1 85.38 60 THR B N 1
ATOM 2027 C CA . THR B 1 60 ? 28.953 -4.684 -11.602 1 85.38 60 THR B CA 1
ATOM 2028 C C . THR B 1 60 ? 27.422 -4.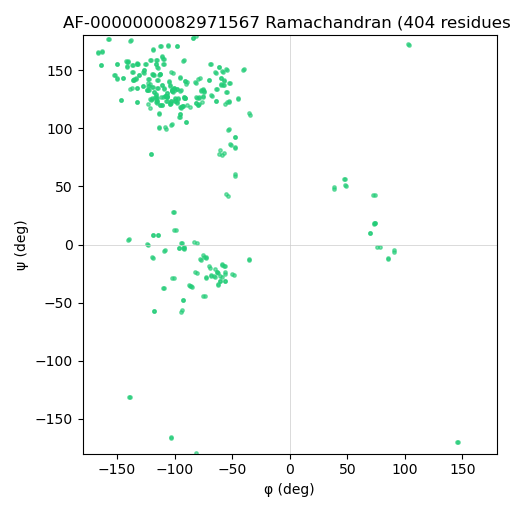715 -11.492 1 85.38 60 THR B C 1
ATOM 2030 O O . THR B 1 60 ? 26.734 -3.887 -12.102 1 85.38 60 THR B O 1
ATOM 2033 N N . ALA B 1 61 ? 26.969 -5.762 -10.883 1 90.25 61 ALA B N 1
ATOM 2034 C CA . ALA B 1 61 ? 25.531 -5.906 -10.672 1 90.25 61 ALA B CA 1
ATOM 2035 C C . ALA B 1 61 ? 25 -4.82 -9.734 1 90.25 61 ALA B C 1
ATOM 2037 O O . ALA B 1 61 ? 25.75 -4.285 -8.914 1 90.25 61 ALA B O 1
ATOM 2038 N N . PRO B 1 62 ? 23.766 -4.457 -9.984 1 95.69 62 PRO B N 1
ATOM 2039 C CA . PRO B 1 62 ? 23.172 -3.516 -9.039 1 95.69 62 PRO B CA 1
ATOM 2040 C C . PRO B 1 62 ? 23.219 -4.012 -7.598 1 95.69 62 PRO B C 1
ATOM 2042 O O . PRO B 1 62 ? 23.312 -5.219 -7.359 1 95.69 62 PRO B O 1
ATOM 2045 N N . LYS B 1 63 ? 23.281 -3.082 -6.672 1 96.25 63 LYS B N 1
ATOM 2046 C CA . LYS B 1 63 ? 23.188 -3.42 -5.254 1 96.25 63 LYS B CA 1
ATOM 2047 C C . LYS B 1 63 ? 21.75 -3.596 -4.82 1 96.25 63 LYS B C 1
ATOM 2049 O O . LYS B 1 63 ? 20.922 -2.691 -4.992 1 96.25 63 LYS B O 1
ATOM 2054 N N . VAL B 1 64 ? 21.453 -4.777 -4.301 1 97.5 64 VAL B N 1
ATOM 2055 C CA . VAL B 1 64 ? 20.078 -5.098 -3.914 1 97.5 64 VAL B CA 1
ATOM 2056 C C . VAL B 1 64 ? 20 -5.293 -2.4 1 97.5 64 VAL B C 1
ATOM 2058 O O . VAL B 1 64 ? 20.797 -6.043 -1.823 1 97.5 64 VAL B O 1
ATOM 2061 N N . THR B 1 65 ? 19.141 -4.547 -1.729 1 97.94 65 THR B N 1
ATOM 2062 C CA . THR B 1 65 ? 18.844 -4.754 -0.316 1 97.94 65 THR B CA 1
ATOM 2063 C C . THR B 1 65 ? 17.406 -5.238 -0.133 1 97.94 65 THR B C 1
ATOM 2065 O O . THR B 1 65 ? 16.469 -4.559 -0.536 1 97.94 65 THR B O 1
ATOM 2068 N N . VAL B 1 66 ? 17.266 -6.402 0.44 1 98.12 66 VAL B N 1
ATOM 2069 C CA . VAL B 1 66 ? 15.938 -6.898 0.771 1 98.12 66 VAL B CA 1
ATOM 2070 C C . VAL B 1 66 ? 15.391 -6.156 1.99 1 98.12 66 VAL B C 1
ATOM 2072 O O . VAL B 1 66 ? 16.078 -6.039 3.008 1 98.12 66 VAL B O 1
ATOM 2075 N N . THR B 1 67 ? 14.172 -5.676 1.927 1 98.69 67 THR B N 1
ATOM 2076 C CA . THR B 1 67 ? 13.695 -4.742 2.945 1 98.69 67 THR B CA 1
ATOM 2077 C C . THR B 1 67 ? 12.57 -5.363 3.76 1 98.69 67 THR B C 1
ATOM 2079 O O . THR B 1 67 ? 11.883 -4.664 4.508 1 98.69 67 THR B O 1
ATOM 2082 N N . HIS B 1 68 ? 12.289 -6.594 3.611 1 98.5 68 HIS B N 1
ATOM 2083 C CA . HIS B 1 68 ? 11.336 -7.336 4.434 1 98.5 68 HIS B CA 1
ATOM 2084 C C . HIS B 1 68 ? 11.695 -8.812 4.488 1 98.5 68 HIS B C 1
ATOM 2086 O O . HIS B 1 68 ? 12.078 -9.406 3.477 1 98.5 68 HIS B O 1
ATOM 2092 N N . GLN B 1 69 ? 11.461 -9.422 5.531 1 97.62 69 GLN B N 1
ATOM 2093 C CA . GLN B 1 69 ? 11.906 -10.781 5.789 1 97.62 69 GLN B CA 1
ATOM 2094 C C . GLN B 1 69 ? 11.188 -11.781 4.887 1 97.62 69 GLN B C 1
ATOM 2096 O O . GLN B 1 69 ? 11.703 -12.859 4.598 1 97.62 69 GLN B O 1
ATOM 2101 N N . ASN B 1 70 ? 9.969 -11.422 4.461 1 97.38 70 ASN B N 1
ATOM 2102 C CA . ASN B 1 70 ? 9.195 -12.297 3.59 1 97.38 70 ASN B CA 1
ATOM 2103 C C . ASN B 1 70 ? 9.961 -12.641 2.314 1 97.38 70 ASN B C 1
ATOM 2105 O O . ASN B 1 70 ? 9.633 -13.602 1.624 1 97.38 70 ASN B O 1
ATOM 2109 N N . TYR B 1 71 ? 10.961 -11.867 1.991 1 98.12 71 TYR B N 1
ATOM 2110 C CA . TYR B 1 71 ? 11.625 -12.016 0.702 1 98.12 71 TYR B CA 1
ATOM 2111 C C . TYR B 1 71 ? 13.094 -12.375 0.887 1 98.12 71 TYR B C 1
ATOM 2113 O O . TYR B 1 71 ? 13.875 -12.352 -0.071 1 98.12 71 TYR B O 1
ATOM 2121 N N . ASN B 1 72 ? 13.523 -12.656 2.107 1 96.44 72 ASN B N 1
ATOM 2122 C CA . ASN B 1 72 ? 14.914 -13.008 2.367 1 96.44 72 ASN B CA 1
ATOM 2123 C C . ASN B 1 72 ? 15.383 -14.148 1.465 1 96.44 72 ASN B C 1
ATOM 2125 O O . ASN B 1 72 ? 14.719 -15.188 1.374 1 96.44 72 ASN B O 1
ATOM 2129 N N . ASP B 1 73 ? 16.453 -13.938 0.688 1 95.69 73 ASP B N 1
ATOM 2130 C CA . ASP B 1 73 ? 17.156 -14.914 -0.15 1 95.69 73 ASP B CA 1
ATOM 2131 C C . ASP B 1 73 ? 16.328 -15.258 -1.387 1 95.69 73 ASP B C 1
ATOM 2133 O O . ASP B 1 73 ? 16.562 -16.297 -2.023 1 95.69 73 ASP B O 1
ATOM 2137 N N . ARG B 1 74 ? 15.336 -14.438 -1.763 1 98.31 74 ARG B N 1
ATOM 2138 C CA . ARG B 1 74 ? 14.469 -14.789 -2.881 1 98.31 74 ARG B CA 1
ATOM 2139 C C . ARG B 1 74 ? 14.484 -13.703 -3.951 1 98.31 74 ARG B C 1
ATOM 2141 O O . ARG B 1 74 ? 13.789 -13.812 -4.965 1 98.31 74 ARG B O 1
ATOM 2148 N N . ILE B 1 75 ? 15.258 -12.617 -3.73 1 98.38 75 ILE B N 1
ATOM 2149 C CA . ILE B 1 75 ? 15.242 -11.484 -4.648 1 98.38 75 ILE B CA 1
ATOM 2150 C C . ILE B 1 75 ? 16.531 -11.469 -5.473 1 98.38 75 ILE B C 1
ATOM 2152 O O . ILE B 1 75 ? 17.625 -11.633 -4.934 1 98.38 75 ILE B O 1
ATOM 2156 N N . ASN B 1 76 ? 16.375 -11.352 -6.727 1 97.12 76 ASN B N 1
ATOM 2157 C CA . ASN B 1 76 ? 17.469 -11.125 -7.656 1 97.12 76 ASN B CA 1
ATOM 2158 C C . ASN B 1 76 ? 17.141 -10.023 -8.656 1 97.12 76 ASN B C 1
ATOM 2160 O O . ASN B 1 76 ? 16 -9.867 -9.062 1 97.12 76 ASN B O 1
ATOM 2164 N N . VAL B 1 77 ? 18.141 -9.227 -9 1 96.38 77 VAL B N 1
ATOM 2165 C CA . VAL B 1 77 ? 17.953 -8.148 -9.969 1 96.38 77 VAL B CA 1
ATOM 2166 C C . VAL B 1 77 ? 18.953 -8.312 -11.117 1 96.38 77 VAL B C 1
ATOM 2168 O O . VAL B 1 77 ? 20.141 -8.523 -10.883 1 96.38 77 VAL B O 1
ATOM 2171 N N . SER B 1 78 ? 18.469 -8.195 -12.281 1 91.88 78 SER B N 1
ATOM 2172 C CA . SER B 1 78 ? 19.297 -8.359 -13.469 1 91.88 78 SER B CA 1
ATOM 2173 C C . SER B 1 78 ? 20.281 -7.203 -13.625 1 91.88 78 SER B C 1
ATOM 2175 O O . SER B 1 78 ? 19.906 -6.043 -13.438 1 91.88 78 SER B O 1
ATOM 2177 N N . ARG B 1 79 ? 21.438 -7.395 -14.023 1 86.38 79 ARG B N 1
ATOM 2178 C CA . ARG B 1 79 ? 22.484 -6.402 -14.211 1 86.38 79 ARG B CA 1
ATOM 2179 C C . ARG B 1 79 ? 22.203 -5.531 -15.438 1 86.38 79 ARG B C 1
ATOM 2181 O O . ARG B 1 79 ? 22.547 -4.348 -15.453 1 86.38 79 ARG B O 1
ATOM 2188 N N . GLN B 1 80 ? 21.531 -6.078 -16.391 1 82 80 GLN B N 1
ATOM 2189 C CA . GLN B 1 80 ? 21.391 -5.426 -17.688 1 82 80 GLN B CA 1
ATOM 2190 C C . GLN B 1 80 ? 20.203 -4.469 -17.688 1 82 80 GLN B C 1
ATOM 2192 O O . GLN B 1 80 ? 20.281 -3.369 -18.234 1 82 80 GLN B O 1
ATOM 2197 N N . ASN B 1 81 ? 19.172 -4.77 -17.047 1 89.69 81 ASN B N 1
ATOM 2198 C CA . ASN B 1 81 ? 17.953 -4.004 -17.266 1 89.69 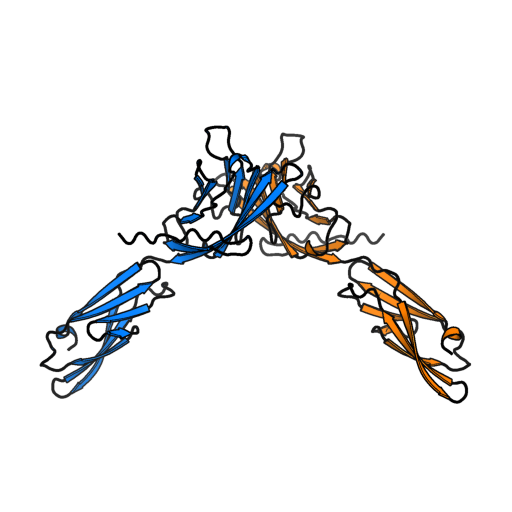81 ASN B CA 1
ATOM 2199 C C . ASN B 1 81 ? 17.203 -3.74 -15.953 1 89.69 81 ASN B C 1
ATOM 2201 O O . ASN B 1 81 ? 16.078 -3.24 -15.953 1 89.69 81 ASN B O 1
ATOM 2205 N N . TYR B 1 82 ? 17.688 -4.105 -14.734 1 95.88 82 TYR B N 1
ATOM 2206 C CA . TYR B 1 82 ? 17.172 -3.855 -13.398 1 95.88 82 TYR B CA 1
ATOM 2207 C C . TYR B 1 82 ? 15.898 -4.656 -13.156 1 95.88 82 TYR B C 1
ATOM 2209 O O . TYR B 1 82 ? 15.195 -4.438 -12.164 1 95.88 82 TYR B O 1
ATOM 2217 N N . ASN B 1 83 ? 15.547 -5.613 -14.07 1 97.12 83 ASN B N 1
ATOM 2218 C CA . ASN B 1 83 ? 14.375 -6.445 -13.805 1 97.12 83 ASN B CA 1
ATOM 2219 C C . ASN B 1 83 ? 14.5 -7.188 -12.477 1 97.12 83 ASN B C 1
ATOM 2221 O O . ASN B 1 83 ? 15.57 -7.699 -12.148 1 97.12 83 ASN B O 1
ATOM 2225 N N . LEU B 1 84 ? 13.445 -7.23 -11.734 1 98.19 84 LEU B N 1
ATOM 2226 C CA . LEU B 1 84 ? 13.438 -7.918 -10.445 1 98.19 84 LEU B CA 1
ATOM 2227 C C . LEU B 1 84 ? 12.844 -9.312 -10.578 1 98.19 84 LEU B C 1
ATOM 2229 O O . LEU B 1 84 ? 11.812 -9.5 -11.227 1 98.19 84 LEU B O 1
ATOM 2233 N N . GLU B 1 85 ? 13.508 -10.25 -9.992 1 98.44 85 GLU B N 1
ATOM 2234 C CA . GLU B 1 85 ? 13.023 -11.633 -9.969 1 98.44 85 GLU B CA 1
ATOM 2235 C C . GLU B 1 85 ? 12.734 -12.086 -8.539 1 98.44 85 GLU B C 1
ATOM 2237 O O . GLU B 1 85 ? 13.562 -11.906 -7.645 1 98.44 85 GLU B O 1
ATOM 2242 N N . ILE B 1 86 ? 11.609 -12.57 -8.273 1 98.75 86 ILE B N 1
ATOM 2243 C CA . ILE B 1 86 ? 11.273 -13.219 -7.016 1 98.75 86 ILE B CA 1
ATOM 2244 C C . ILE B 1 86 ? 11.242 -14.734 -7.211 1 98.75 86 ILE B C 1
ATOM 2246 O O . ILE B 1 86 ? 10.492 -15.242 -8.055 1 98.75 86 ILE B O 1
ATOM 2250 N N . SER B 1 87 ? 12 -15.406 -6.527 1 98.75 87 SER B N 1
ATOM 2251 C CA . SER B 1 87 ? 12.039 -16.859 -6.621 1 98.75 87 SER B CA 1
ATOM 2252 C C . SER B 1 87 ? 11.211 -17.516 -5.516 1 98.75 87 SER B C 1
ATOM 2254 O O . SER B 1 87 ? 10.727 -16.828 -4.617 1 98.75 87 SER B O 1
ATOM 2256 N N . GLU B 1 88 ? 11.039 -18.844 -5.645 1 98.5 88 GLU B N 1
ATOM 2257 C CA . GLU B 1 88 ? 10.305 -19.609 -4.652 1 98.5 88 GLU B CA 1
ATOM 2258 C C . GLU B 1 88 ? 8.977 -18.938 -4.301 1 98.5 88 GLU B C 1
ATOM 2260 O O . GLU B 1 88 ? 8.688 -18.703 -3.125 1 98.5 88 GLU B O 1
ATOM 2265 N N . LEU B 1 89 ? 8.242 -18.75 -5.328 1 98.56 89 LEU B N 1
ATOM 2266 C CA . LEU B 1 89 ? 6.977 -18.047 -5.172 1 98.56 89 LEU B CA 1
ATOM 2267 C C . LEU B 1 89 ? 6.059 -18.781 -4.203 1 98.56 89 LEU B C 1
ATOM 2269 O O . LEU B 1 89 ? 5.965 -20.016 -4.242 1 98.56 89 LEU B O 1
ATOM 2273 N N . ARG B 1 90 ? 5.441 -18.016 -3.389 1 97.75 90 ARG B N 1
ATOM 2274 C CA . ARG B 1 90 ? 4.387 -18.484 -2.494 1 97.75 90 ARG B CA 1
ATOM 2275 C C . ARG B 1 90 ? 3.031 -17.922 -2.908 1 97.75 90 ARG B C 1
ATOM 2277 O O . ARG B 1 90 ? 2.963 -16.938 -3.656 1 97.75 90 ARG B O 1
ATOM 2284 N N . MET B 1 91 ? 1.947 -18.578 -2.389 1 95.62 91 MET B N 1
ATOM 2285 C CA . MET B 1 91 ? 0.614 -18.062 -2.697 1 95.62 91 MET B CA 1
ATOM 2286 C C . MET B 1 91 ? 0.444 -16.641 -2.182 1 95.62 91 MET B C 1
ATOM 2288 O O . MET B 1 91 ? -0.224 -15.82 -2.816 1 95.62 91 MET B O 1
ATOM 2292 N N . GLU B 1 92 ? 1.144 -16.297 -1.036 1 97.06 92 GLU B N 1
ATOM 2293 C CA . GLU B 1 92 ? 1.038 -15.008 -0.368 1 97.06 92 GLU B CA 1
ATOM 2294 C C . GLU B 1 92 ? 1.735 -13.906 -1.17 1 97.06 92 GLU B C 1
ATOM 2296 O O . GLU B 1 92 ? 1.538 -12.719 -0.911 1 97.06 92 GLU B O 1
ATOM 2301 N N . ASP B 1 93 ? 2.475 -14.375 -2.162 1 98.19 93 ASP B N 1
ATOM 2302 C CA . ASP B 1 93 ? 3.17 -13.383 -2.98 1 98.19 93 ASP B CA 1
ATOM 2303 C C . ASP B 1 93 ? 2.213 -12.719 -3.971 1 98.19 93 ASP B C 1
ATOM 2305 O O . ASP B 1 93 ? 2.551 -11.703 -4.582 1 98.19 93 ASP B O 1
ATOM 2309 N N . SER B 1 94 ? 1.018 -13.281 -4.145 1 97.81 94 SER B N 1
ATOM 2310 C CA . SER B 1 94 ? 0.031 -12.633 -5.004 1 97.81 94 SER B CA 1
ATOM 2311 C C . SER B 1 94 ? -0.318 -11.242 -4.492 1 97.81 94 SER B C 1
ATOM 2313 O O . SER B 1 94 ? -0.423 -11.023 -3.285 1 97.81 94 SER B O 1
ATOM 2315 N N . GLY B 1 95 ? -0.534 -10.328 -5.469 1 97.94 95 GLY B N 1
ATOM 2316 C CA . GLY B 1 95 ? -0.906 -8.969 -5.105 1 97.94 95 GLY B CA 1
ATOM 2317 C C . GLY B 1 95 ? -0.34 -7.922 -6.047 1 97.94 95 GLY B C 1
ATOM 2318 O O . GLY B 1 95 ? 0.166 -8.258 -7.121 1 97.94 95 GLY B O 1
ATOM 2319 N N . ILE B 1 96 ? -0.485 -6.715 -5.617 1 98.12 96 ILE B N 1
ATOM 2320 C CA . ILE B 1 96 ? -0.025 -5.574 -6.406 1 98.12 96 ILE B CA 1
ATOM 2321 C C . ILE B 1 96 ? 1.404 -5.215 -6.008 1 98.12 96 ILE B C 1
ATOM 2323 O O . ILE B 1 96 ? 1.722 -5.133 -4.816 1 98.12 96 ILE B O 1
ATOM 2327 N N . TYR B 1 97 ? 2.238 -5.148 -6.938 1 98.44 97 TYR B N 1
ATOM 2328 C CA . TYR B 1 97 ? 3.615 -4.699 -6.754 1 98.44 97 TYR B CA 1
ATOM 2329 C C . TYR B 1 97 ? 3.855 -3.369 -7.453 1 98.44 97 TYR B C 1
ATOM 2331 O O . TYR B 1 97 ? 3.314 -3.123 -8.531 1 98.44 97 TYR B O 1
ATOM 2339 N N . LYS B 1 98 ? 4.703 -2.537 -6.887 1 98.19 98 LYS B N 1
ATOM 2340 C CA . LYS B 1 98 ? 5.051 -1.232 -7.445 1 98.19 98 LYS B CA 1
ATOM 2341 C C . LYS B 1 98 ? 6.562 -1.021 -7.445 1 98.19 98 LYS B C 1
ATOM 2343 O O . LYS B 1 98 ? 7.242 -1.365 -6.473 1 98.19 98 LYS B O 1
ATOM 2348 N N . ALA B 1 99 ? 7.012 -0.567 -8.492 1 98.31 99 ALA B N 1
ATOM 2349 C CA . ALA B 1 99 ? 8.398 -0.125 -8.586 1 98.31 99 ALA B CA 1
ATOM 2350 C C . ALA B 1 99 ? 8.484 1.384 -8.797 1 98.31 99 ALA B C 1
ATOM 2352 O O . ALA B 1 99 ? 8.031 1.9 -9.82 1 98.31 99 ALA B O 1
ATOM 2353 N N . ASP B 1 100 ? 9 2.119 -7.816 1 98.25 100 ASP B N 1
ATOM 2354 C CA . ASP B 1 100 ? 9.289 3.541 -7.969 1 98.25 100 ASP B CA 1
ATOM 2355 C C . ASP B 1 100 ? 10.711 3.758 -8.484 1 98.25 100 ASP B C 1
ATOM 2357 O O . ASP B 1 100 ? 11.68 3.613 -7.73 1 98.25 100 ASP B O 1
ATOM 2361 N N . ILE B 1 101 ? 10.781 4.105 -9.727 1 97.81 101 ILE B N 1
ATOM 2362 C CA . ILE B 1 101 ? 12.062 4.309 -10.398 1 97.81 101 ILE B CA 1
ATOM 2363 C C . ILE B 1 101 ? 12.43 5.789 -10.359 1 97.81 101 ILE B C 1
ATOM 2365 O O . ILE B 1 101 ? 11.734 6.625 -10.945 1 97.81 101 ILE B O 1
ATOM 2369 N N . ASN B 1 102 ? 13.453 6.105 -9.625 1 97.88 102 ASN B N 1
ATOM 2370 C CA . ASN B 1 102 ? 13.906 7.488 -9.539 1 97.88 102 ASN B CA 1
ATOM 2371 C C . ASN B 1 102 ? 15.07 7.754 -10.484 1 97.88 102 ASN B C 1
ATOM 2373 O O . ASN B 1 102 ? 16.109 7.098 -10.398 1 97.88 102 ASN B O 1
ATOM 2377 N N . MET B 1 103 ? 14.867 8.656 -11.305 1 96.5 103 MET B N 1
ATOM 2378 C CA . MET B 1 103 ? 15.859 8.992 -12.328 1 96.5 103 MET B CA 1
ATOM 2379 C C . MET B 1 103 ? 16.328 10.43 -12.172 1 96.5 103 MET B C 1
ATOM 2381 O O . MET B 1 103 ? 15.555 11.305 -11.766 1 96.5 103 MET B O 1
ATOM 2385 N N . LYS B 1 104 ? 17.562 10.617 -12.492 1 94.38 104 LYS B N 1
ATOM 2386 C CA . LYS B 1 104 ? 18.125 11.969 -12.492 1 94.38 104 LYS B CA 1
ATOM 2387 C C . LYS B 1 104 ? 17.75 12.711 -13.766 1 94.38 104 LYS B C 1
ATOM 2389 O O . LYS B 1 104 ? 17.875 12.172 -14.867 1 94.38 104 LYS B O 1
ATOM 2394 N N . THR B 1 105 ? 17.188 13.828 -13.586 1 89.62 105 THR B N 1
ATOM 2395 C CA . THR B 1 105 ? 17.016 14.75 -14.703 1 89.62 105 THR B CA 1
ATOM 2396 C C . THR B 1 105 ? 17.891 15.992 -14.516 1 89.62 105 THR B C 1
ATOM 2398 O O . THR B 1 105 ? 18.609 16.109 -13.523 1 89.62 105 THR B O 1
ATOM 2401 N N . LEU B 1 106 ? 18.016 16.859 -15.492 1 87.25 106 LEU B N 1
ATOM 2402 C CA . LEU B 1 106 ? 18.828 18.078 -15.461 1 87.25 106 LEU B CA 1
ATOM 2403 C C . LEU B 1 106 ? 18.422 18.953 -14.281 1 87.25 106 LEU B C 1
ATOM 2405 O O . LEU B 1 106 ? 19.281 19.562 -13.633 1 87.25 106 LEU B O 1
ATOM 2409 N N . GLU B 1 107 ? 17.25 18.969 -13.867 1 87.88 107 GLU B N 1
ATOM 2410 C CA . GLU B 1 107 ? 16.75 19.938 -12.898 1 87.88 107 GLU B CA 1
ATOM 2411 C C . GLU B 1 107 ? 16.453 19.266 -11.555 1 87.88 107 GLU B C 1
ATOM 2413 O O . GLU B 1 107 ? 16.672 19.875 -10.5 1 87.88 107 GLU B O 1
ATOM 2418 N N . THR B 1 108 ? 15.969 18.109 -11.633 1 89.38 108 THR B N 1
ATOM 2419 C CA . THR B 1 108 ? 15.484 17.484 -10.398 1 89.38 108 THR B CA 1
ATOM 2420 C C . THR B 1 108 ? 15.461 15.969 -10.539 1 89.38 108 THR B C 1
ATOM 2422 O O . THR B 1 108 ? 16.031 15.414 -11.477 1 89.38 108 THR B O 1
ATOM 2425 N N . THR B 1 109 ? 15.117 15.227 -9.539 1 94.06 109 THR B N 1
ATOM 2426 C CA . THR B 1 109 ? 14.844 13.797 -9.57 1 94.06 109 THR B CA 1
ATOM 2427 C C . THR B 1 109 ? 13.359 13.531 -9.828 1 94.06 109 THR B C 1
ATOM 2429 O O . THR B 1 109 ? 12.5 14.141 -9.188 1 94.06 109 THR B O 1
ATOM 2432 N N . VAL B 1 110 ? 13.094 12.758 -10.82 1 95.62 110 VAL B N 1
ATOM 2433 C CA . VAL B 1 110 ? 11.719 12.414 -11.156 1 95.62 110 VAL B CA 1
ATOM 2434 C C . VAL B 1 110 ? 11.484 10.93 -10.898 1 95.62 110 VAL B C 1
ATOM 2436 O O . VAL B 1 110 ? 12.383 10.109 -11.07 1 95.62 110 VAL B O 1
ATOM 2439 N N . THR B 1 111 ? 10.258 10.633 -10.5 1 97.12 111 THR B N 1
ATOM 2440 C CA . THR B 1 111 ? 9.906 9.242 -10.219 1 97.12 111 THR B CA 1
ATOM 2441 C C . THR B 1 111 ? 8.914 8.719 -11.258 1 97.12 111 THR B C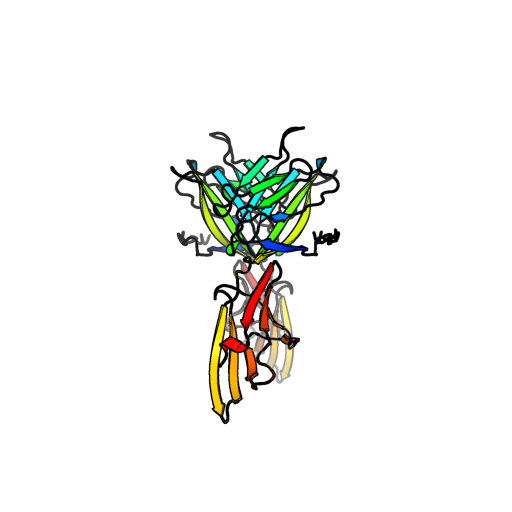 1
ATOM 2443 O O . THR B 1 111 ? 7.938 9.398 -11.586 1 97.12 111 THR B O 1
ATOM 2446 N N . THR B 1 112 ? 9.227 7.59 -11.875 1 95.69 112 THR B N 1
ATOM 2447 C CA . THR B 1 112 ? 8.281 6.812 -12.672 1 95.69 112 THR B CA 1
ATOM 2448 C C . THR B 1 112 ? 7.879 5.535 -11.938 1 95.69 112 THR B C 1
ATOM 2450 O O . THR B 1 112 ? 8.734 4.781 -11.477 1 95.69 112 THR B O 1
ATOM 2453 N N . THR B 1 113 ? 6.609 5.297 -11.797 1 96.81 113 THR B N 1
ATOM 2454 C CA . THR B 1 113 ? 6.117 4.133 -11.07 1 96.81 113 THR B CA 1
ATOM 2455 C C . THR B 1 113 ? 5.559 3.09 -12.031 1 96.81 113 THR B C 1
ATOM 2457 O O . THR B 1 113 ? 4.77 3.42 -12.922 1 96.81 113 THR B O 1
ATOM 2460 N N . ARG B 1 114 ? 6.023 1.886 -11.922 1 96.94 114 ARG B N 1
ATOM 2461 C CA . ARG B 1 114 ? 5.449 0.752 -12.633 1 96.94 114 ARG B CA 1
ATOM 2462 C C . ARG B 1 114 ? 4.637 -0.133 -11.695 1 96.94 114 ARG B C 1
ATOM 2464 O O . ARG B 1 114 ? 5.043 -0.378 -10.562 1 96.94 114 ARG B O 1
ATOM 2471 N N . ARG B 1 115 ? 3.557 -0.613 -12.125 1 97.88 115 ARG B N 1
ATOM 2472 C CA . ARG B 1 115 ? 2.654 -1.42 -11.312 1 97.88 115 ARG B CA 1
ATOM 2473 C C . ARG B 1 115 ? 2.414 -2.785 -11.945 1 97.88 115 ARG B C 1
ATOM 2475 O O . ARG B 1 115 ? 2.262 -2.889 -13.164 1 97.88 115 ARG B O 1
ATOM 2482 N N . TYR B 1 116 ? 2.32 -3.756 -11.102 1 98.38 116 TYR B N 1
ATOM 2483 C CA . TYR B 1 116 ? 2.102 -5.137 -11.516 1 98.38 116 TYR B CA 1
ATOM 2484 C C . TYR B 1 116 ? 1.046 -5.805 -10.648 1 98.38 116 TYR B C 1
ATOM 2486 O O . TYR B 1 116 ? 0.962 -5.539 -9.445 1 98.38 116 TYR B O 1
ATOM 2494 N N . ASN B 1 117 ? 0.272 -6.586 -11.219 1 98.5 117 ASN B N 1
ATOM 2495 C CA . ASN B 1 117 ? -0.641 -7.465 -10.492 1 98.5 117 ASN B CA 1
ATOM 2496 C C . ASN B 1 117 ? -0.278 -8.93 -10.68 1 98.5 117 ASN B C 1
ATOM 2498 O O . ASN B 1 117 ? -0.574 -9.523 -11.727 1 98.5 117 ASN B O 1
ATOM 2502 N N . LEU B 1 118 ? 0.385 -9.477 -9.68 1 98.56 118 LEU B N 1
ATOM 2503 C CA . LEU B 1 118 ? 0.858 -10.852 -9.742 1 98.56 118 LEU B CA 1
ATOM 2504 C C . LEU B 1 118 ? -0.181 -11.812 -9.164 1 98.56 118 LEU B C 1
ATOM 2506 O O . LEU B 1 118 ? -0.681 -11.602 -8.062 1 98.56 118 LEU B O 1
ATOM 2510 N N . GLN B 1 119 ? -0.55 -12.789 -9.906 1 97.06 119 GLN B N 1
ATOM 2511 C CA . GLN B 1 119 ? -1.375 -13.898 -9.43 1 97.06 119 GLN B CA 1
ATOM 2512 C C . GLN B 1 119 ? -0.61 -15.219 -9.477 1 97.06 119 GLN B C 1
ATOM 2514 O O . GLN B 1 119 ? -0.125 -15.617 -10.539 1 97.06 119 GLN B O 1
ATOM 2519 N N . VAL B 1 120 ? -0.523 -15.805 -8.359 1 96.81 120 VAL B N 1
ATOM 2520 C CA . VAL B 1 120 ? 0.23 -17.062 -8.266 1 96.81 120 VAL B CA 1
ATOM 2521 C C . VAL B 1 120 ? -0.732 -18.234 -8.273 1 96.81 120 VAL B C 1
ATOM 2523 O O . VAL B 1 120 ? -1.743 -18.234 -7.566 1 96.81 120 VAL B O 1
ATOM 2526 N N . TYR B 1 121 ? -0.403 -19.25 -9.07 1 94.81 121 TYR B N 1
ATOM 2527 C CA . TYR B 1 121 ? -1.211 -20.469 -9.164 1 94.81 121 TYR B CA 1
ATOM 2528 C C . TYR B 1 121 ? -0.369 -21.703 -8.883 1 94.81 121 TYR B C 1
ATOM 2530 O O . TYR B 1 121 ? 0.854 -21.672 -9.047 1 94.81 121 TYR B O 1
ATOM 2538 N N . ARG B 1 122 ? -1.021 -22.641 -8.484 1 93.5 122 ARG B N 1
ATOM 2539 C CA . ARG B 1 122 ? -0.398 -23.969 -8.367 1 93.5 122 ARG B CA 1
ATOM 2540 C C . ARG B 1 122 ? -0.586 -24.766 -9.648 1 93.5 122 ARG B C 1
ATOM 2542 O O . ARG B 1 122 ? -1.657 -24.734 -10.258 1 93.5 122 ARG B O 1
ATOM 2549 N N . ARG B 1 123 ? 0.466 -25.484 -10 1 93.44 123 ARG B N 1
ATOM 2550 C CA . ARG B 1 123 ? 0.285 -26.438 -11.094 1 93.44 123 ARG B CA 1
ATOM 2551 C C . ARG B 1 123 ? -0.723 -27.516 -10.719 1 93.44 123 ARG B C 1
ATOM 2553 O O . ARG B 1 123 ? -0.666 -28.062 -9.617 1 93.44 123 ARG B O 1
ATOM 2560 N N . LEU B 1 124 ? -1.605 -27.781 -11.617 1 94.38 124 LEU B N 1
ATOM 2561 C CA . LEU B 1 124 ? -2.668 -28.734 -11.305 1 94.38 124 LEU B CA 1
ATOM 2562 C C . LEU B 1 124 ? -2.146 -30.156 -11.336 1 94.38 124 LEU B C 1
ATOM 2564 O O . LEU B 1 124 ? -1.382 -30.531 -12.234 1 94.38 124 LEU B O 1
ATOM 2568 N N . GLY B 1 125 ? -2.496 -30.875 -10.344 1 92.69 125 GLY B N 1
ATOM 2569 C CA . GLY B 1 125 ? -2.281 -32.312 -10.391 1 92.69 125 GLY B CA 1
ATOM 2570 C C . GLY B 1 125 ? -3.361 -33.062 -11.156 1 92.69 125 GLY B C 1
ATOM 2571 O O . GLY B 1 125 ? -4.27 -32.438 -11.719 1 92.69 125 GLY B O 1
ATOM 2572 N N . LYS B 1 126 ? -3.162 -34.312 -11.195 1 94.62 126 LYS B N 1
ATOM 2573 C CA . LYS B 1 126 ? -4.16 -35.156 -11.852 1 94.62 126 LYS B CA 1
ATOM 2574 C C . LYS B 1 126 ? -5.5 -35.094 -11.117 1 94.62 126 LYS B C 1
ATOM 2576 O O . LYS B 1 126 ? -5.566 -35.344 -9.914 1 94.62 126 LYS B O 1
ATOM 2581 N N . PRO B 1 127 ? -6.523 -34.719 -11.852 1 96.56 127 PRO B N 1
ATOM 2582 C CA . PRO B 1 127 ? -7.828 -34.688 -11.188 1 96.56 127 PRO B CA 1
ATOM 2583 C C . PRO B 1 127 ? -8.336 -36.094 -10.828 1 96.56 127 PRO B C 1
ATOM 2585 O O . PRO B 1 127 ? -7.914 -37.094 -11.438 1 96.56 127 PRO B O 1
ATOM 2588 N N . LYS B 1 128 ? -9.172 -36.094 -9.844 1 95.94 128 LYS B N 1
ATOM 2589 C CA . LYS B 1 128 ? -9.812 -37.312 -9.422 1 95.94 128 LYS B CA 1
ATOM 2590 C C . LYS B 1 128 ? -11.227 -37.438 -9.969 1 95.94 128 LYS B C 1
ATOM 2592 O O . LYS B 1 128 ? -12 -36.469 -9.898 1 95.94 128 LYS B O 1
ATOM 2597 N N . ILE B 1 129 ? -11.508 -38.594 -10.5 1 95.88 129 ILE B N 1
ATOM 2598 C CA . ILE B 1 129 ? -12.875 -38.844 -10.945 1 95.88 129 ILE B CA 1
ATOM 2599 C C . ILE B 1 129 ? -13.57 -39.812 -9.977 1 95.88 129 ILE B C 1
ATOM 2601 O O . ILE B 1 129 ? -13.062 -40.906 -9.703 1 95.88 129 ILE B O 1
ATOM 2605 N N . THR B 1 130 ? -14.672 -39.312 -9.477 1 95 130 THR B N 1
ATOM 2606 C CA . THR B 1 130 ? -15.492 -40.156 -8.625 1 95 130 THR B CA 1
ATOM 2607 C C . THR B 1 130 ? -16.844 -40.438 -9.273 1 95 130 THR B C 1
ATOM 2609 O O . THR B 1 130 ? -17.297 -39.656 -10.117 1 95 130 THR B O 1
ATOM 2612 N N . GLN B 1 131 ? -17.375 -41.594 -8.891 1 92 131 GLN B N 1
ATOM 2613 C CA . GLN B 1 131 ? -18.656 -42 -9.477 1 92 131 GLN B CA 1
ATOM 2614 C C . GLN B 1 131 ? -19.703 -42.25 -8.391 1 92 131 GLN B C 1
ATOM 2616 O O . GLN B 1 131 ? -19.359 -42.688 -7.289 1 92 131 GLN B O 1
ATOM 2621 N N . SER B 1 132 ? -20.844 -41.719 -8.734 1 88.94 132 SER B N 1
ATOM 2622 C CA . SER B 1 132 ? -22.016 -42.031 -7.926 1 88.94 132 SER B CA 1
ATOM 2623 C C . SER B 1 132 ? -23.109 -42.688 -8.773 1 88.94 132 SER B C 1
ATOM 2625 O O . SER B 1 132 ? -23.516 -42.125 -9.797 1 88.94 132 SER B O 1
ATOM 2627 N N . LEU B 1 133 ? -23.391 -44 -8.328 1 81.5 133 LEU B N 1
ATOM 2628 C CA . LEU B 1 133 ? -24.438 -44.719 -9.055 1 81.5 133 LEU B CA 1
ATOM 2629 C C . LEU B 1 133 ? -25.812 -44.219 -8.641 1 81.5 133 LEU B C 1
ATOM 2631 O O . LEU B 1 133 ? -26.125 -44.156 -7.445 1 81.5 133 LEU B O 1
ATOM 2635 N N . MET B 1 134 ? -26.562 -43.75 -9.656 1 71.5 134 MET B N 1
ATOM 2636 C CA . MET B 1 134 ? -27.906 -43.281 -9.32 1 71.5 134 MET B CA 1
ATOM 2637 C C . MET B 1 134 ? -28.938 -44.406 -9.531 1 71.5 134 MET B C 1
ATOM 2639 O O . MET B 1 134 ? -29.828 -44.594 -8.703 1 71.5 134 MET B O 1
ATOM 2643 N N . THR B 1 135 ? -29.141 -45.062 -10.727 1 72.31 135 THR B N 1
ATOM 2644 C CA . THR B 1 135 ? -30.172 -46.062 -10.961 1 72.31 135 THR B CA 1
ATOM 2645 C C . THR B 1 135 ? -29.688 -47.125 -11.938 1 72.31 135 THR B C 1
ATOM 2647 O O . THR B 1 135 ? -28.875 -46.844 -12.82 1 72.31 135 THR B O 1
ATOM 2650 N N . SER B 1 136 ? -29.75 -48.438 -11.484 1 69.56 136 SER B N 1
ATOM 2651 C CA . SER B 1 136 ? -29.516 -49.5 -12.43 1 69.56 136 SER B CA 1
ATOM 2652 C C . SER B 1 136 ? -30.812 -50.25 -12.75 1 69.56 136 SER B C 1
ATOM 2654 O O . SER B 1 136 ? -31.531 -50.688 -11.844 1 69.56 136 SER B O 1
ATOM 2656 N N . VAL B 1 137 ? -31.406 -49.844 -14.023 1 66.88 137 VAL B N 1
ATOM 2657 C CA . VAL B 1 137 ? -32.531 -50.625 -14.484 1 66.88 137 VAL B CA 1
ATOM 2658 C C . VAL B 1 137 ? -32.219 -51.281 -15.812 1 66.88 137 VAL B C 1
ATOM 2660 O O . VAL B 1 137 ? -31.703 -50.656 -16.734 1 66.88 137 VAL B O 1
ATOM 2663 N N . ASN B 1 138 ? -32.719 -52.469 -16.094 1 66.06 138 ASN B N 1
ATOM 2664 C CA . ASN B 1 138 ? -32.656 -53.281 -17.312 1 66.06 138 ASN B CA 1
ATOM 2665 C C . ASN B 1 138 ? -31.297 -53.188 -17.984 1 66.06 138 ASN B C 1
ATOM 2667 O O . ASN B 1 138 ? -31.203 -52.906 -19.188 1 66.06 138 ASN B O 1
ATOM 2671 N N . SER B 1 139 ? -30.203 -53.312 -17.391 1 66.62 139 SER B N 1
ATOM 2672 C CA . SER B 1 139 ? -28.828 -53.375 -17.875 1 66.62 139 SER B CA 1
ATOM 2673 C C . SER B 1 139 ? -28.312 -51.969 -18.219 1 66.62 139 SER B C 1
ATOM 2675 O O . SER B 1 139 ? -27.312 -51.844 -18.922 1 66.62 139 SER B O 1
ATOM 2677 N N . THR B 1 140 ? -29.344 -51.031 -18.016 1 72.62 140 THR B N 1
ATOM 2678 C CA . THR B 1 140 ? -28.922 -49.656 -18.188 1 72.62 140 THR B CA 1
ATOM 2679 C C . THR B 1 140 ? -28.594 -49 -16.828 1 72.62 140 THR B C 1
ATOM 2681 O O . THR B 1 140 ? -29.297 -49.25 -15.844 1 72.62 140 THR B O 1
ATOM 2684 N N . CYS B 1 141 ? -27.406 -48.469 -16.75 1 80.94 141 CYS B N 1
ATOM 2685 C CA . CYS B 1 141 ? -27.078 -47.781 -15.484 1 80.94 141 CYS B CA 1
ATOM 2686 C C . CYS B 1 141 ? -26.875 -46.312 -15.695 1 80.94 141 CYS B C 1
ATOM 2688 O O . CYS B 1 141 ? -26.391 -45.875 -16.75 1 80.94 141 CYS B O 1
ATOM 2690 N N . ASN B 1 142 ? -27.516 -45.562 -14.766 1 85.94 142 ASN B N 1
ATOM 2691 C CA . ASN B 1 142 ? -27.297 -44.125 -14.672 1 85.94 142 ASN B CA 1
ATOM 2692 C C . ASN B 1 142 ? -26.219 -43.781 -13.648 1 85.94 142 ASN B C 1
ATOM 2694 O O . ASN B 1 142 ? -26.344 -44.125 -12.469 1 85.94 142 ASN B O 1
ATOM 2698 N N . VAL B 1 143 ? -25.156 -43.156 -14.227 1 89 143 VAL B N 1
ATOM 2699 C CA . VAL B 1 143 ? -24.016 -42.875 -13.352 1 89 143 VAL B CA 1
ATOM 2700 C C . VAL B 1 143 ? -23.719 -41.375 -13.375 1 89 143 VAL B C 1
ATOM 2702 O O . VAL B 1 143 ? -23.828 -40.75 -14.422 1 89 143 VAL B O 1
ATOM 2705 N N . THR B 1 144 ? -23.422 -40.844 -12.266 1 92.25 144 THR B N 1
ATOM 2706 C CA . THR B 1 144 ? -22.922 -39.469 -12.156 1 92.25 144 THR B CA 1
ATOM 2707 C C . THR B 1 144 ? -21.406 -39.469 -11.914 1 92.25 144 THR B C 1
ATOM 2709 O O . THR B 1 144 ? -20.938 -40.156 -10.992 1 92.25 144 THR B O 1
ATOM 2712 N N . LEU B 1 145 ? -20.688 -38.812 -12.773 1 93.88 145 LEU B N 1
ATOM 2713 C CA . LEU B 1 145 ? -19.25 -38.656 -12.609 1 93.88 145 LEU B CA 1
ATOM 2714 C C . LEU B 1 145 ? -18.906 -37.281 -12.086 1 93.88 145 LEU B C 1
ATOM 2716 O O . LEU B 1 145 ? -19.453 -36.281 -12.562 1 93.88 145 LEU B O 1
ATOM 2720 N N . THR B 1 146 ? -18.078 -37.219 -11.109 1 95.75 146 THR B N 1
ATOM 2721 C CA . THR B 1 146 ? -17.609 -35.969 -10.547 1 95.75 146 THR B CA 1
ATOM 2722 C C . THR B 1 146 ? -16.078 -35.844 -10.641 1 95.75 146 THR B C 1
ATOM 2724 O O . THR B 1 146 ? -15.367 -36.781 -10.227 1 95.75 146 THR B O 1
ATOM 2727 N N . CYS B 1 147 ? -15.672 -34.812 -11.234 1 96.12 147 CYS B N 1
ATOM 2728 C CA . CYS B 1 147 ? -14.25 -34.531 -11.383 1 96.12 147 CYS B CA 1
ATOM 2729 C C . CYS B 1 147 ? -13.789 -33.469 -10.367 1 96.12 147 CYS B C 1
ATOM 2731 O O . CYS B 1 147 ? -14.438 -32.438 -10.203 1 96.12 147 CYS B O 1
ATOM 2733 N N . SER B 1 148 ? -12.648 -33.719 -9.641 1 94.94 148 SER B N 1
ATOM 2734 C CA . SER B 1 148 ? -12.18 -32.781 -8.625 1 94.94 148 SER B CA 1
ATOM 2735 C C . SER B 1 148 ? -10.656 -32.75 -8.586 1 94.94 148 SER B C 1
ATOM 2737 O O . SER B 1 148 ? -9.984 -33.719 -8.961 1 94.94 148 SER B O 1
ATOM 2739 N N . VAL B 1 149 ? -10.188 -31.547 -8.352 1 93.31 149 VAL B N 1
ATOM 2740 C CA . VAL B 1 149 ? -8.773 -31.375 -8.039 1 93.31 149 VAL B CA 1
ATOM 2741 C C . VAL B 1 149 ? -8.609 -31.078 -6.551 1 93.31 149 VAL B C 1
ATOM 2743 O O . VAL B 1 149 ? -9.594 -30.953 -5.824 1 93.31 149 VAL B O 1
ATOM 2746 N N . GLU B 1 150 ? -7.344 -31.062 -6.102 1 87 150 GLU B N 1
ATOM 2747 C CA . GLU B 1 150 ? -7.109 -30.781 -4.688 1 87 150 GLU B CA 1
ATOM 2748 C C . GLU B 1 150 ? -7.805 -29.484 -4.266 1 87 150 GLU B C 1
ATOM 2750 O O . GLU B 1 150 ? -7.836 -28.516 -5.023 1 87 150 GLU B O 1
ATOM 2755 N N . LYS B 1 151 ? -8.43 -29.453 -3.039 1 71.81 151 LYS B N 1
ATOM 2756 C CA . LYS B 1 151 ? -9.32 -28.438 -2.512 1 71.81 151 LYS B CA 1
ATOM 2757 C C . LYS B 1 151 ? -8.648 -27.062 -2.52 1 71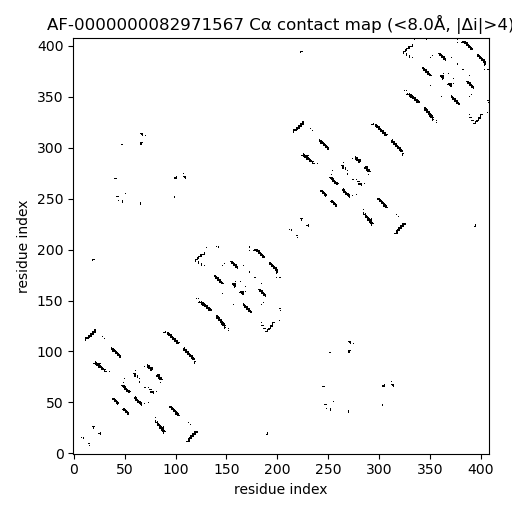.81 151 LYS B C 1
ATOM 2759 O O . LYS B 1 151 ? -9.32 -26.031 -2.666 1 71.81 151 LYS B O 1
ATOM 2764 N N . GLU B 1 152 ? -7.453 -27.031 -2.477 1 70.06 152 GLU B N 1
ATOM 2765 C CA . GLU B 1 152 ? -6.758 -25.766 -2.312 1 70.06 152 GLU B CA 1
ATOM 2766 C C . GLU B 1 152 ? -6.648 -25.016 -3.641 1 70.06 152 GLU B C 1
ATOM 2768 O O . GLU B 1 152 ? -6.332 -23.828 -3.668 1 70.06 152 GLU B O 1
ATOM 2773 N N . GLU B 1 153 ? -7.246 -25.703 -4.652 1 75.25 153 GLU B N 1
ATOM 2774 C CA . GLU B 1 153 ? -7.066 -25.094 -5.969 1 75.25 153 GLU B CA 1
ATOM 2775 C C . GLU B 1 153 ? -8.227 -24.172 -6.312 1 75.25 153 GLU B C 1
ATOM 2777 O O . GLU B 1 153 ? -9.391 -24.562 -6.227 1 75.25 153 GLU B O 1
ATOM 2782 N N . LYS B 1 154 ? -7.824 -22.875 -6.512 1 74.44 154 LYS B N 1
ATOM 2783 C CA . LYS B 1 154 ? -8.836 -21.891 -6.879 1 74.44 154 LYS B CA 1
ATOM 2784 C C . LYS B 1 154 ? -8.766 -21.562 -8.367 1 74.44 154 LYS B C 1
ATOM 2786 O O . LYS B 1 154 ? -7.75 -21.812 -9.016 1 74.44 154 LYS B O 1
ATOM 2791 N N . ASN B 1 155 ? -9.891 -21.25 -8.914 1 87.38 155 ASN B N 1
ATOM 2792 C CA . ASN B 1 155 ? -10 -20.797 -10.297 1 87.38 155 ASN B CA 1
ATOM 2793 C C . ASN B 1 155 ? -9.766 -21.922 -11.289 1 87.38 155 ASN B C 1
ATOM 2795 O O . ASN B 1 155 ? -9.023 -21.766 -12.258 1 87.38 155 ASN B O 1
ATOM 2799 N N . VAL B 1 156 ? -10.328 -23.031 -11 1 94.06 156 VAL B N 1
ATOM 2800 C CA . VAL B 1 156 ? -10.18 -24.188 -11.875 1 94.06 156 VAL B CA 1
ATOM 2801 C C . VAL B 1 156 ? -11.461 -24.391 -12.688 1 94.06 156 VAL B C 1
ATOM 2803 O O . VAL B 1 156 ? -12.562 -24.25 -12.156 1 94.06 156 VAL B O 1
ATOM 2806 N N . THR B 1 157 ? -11.344 -24.641 -13.875 1 95.19 157 THR B N 1
ATOM 2807 C CA . THR B 1 157 ? -12.461 -25 -14.742 1 95.19 157 THR B CA 1
ATOM 2808 C C . THR B 1 157 ? -12.32 -26.422 -15.266 1 95.19 157 THR B C 1
ATOM 2810 O O . THR B 1 157 ? -11.219 -26.969 -15.297 1 95.19 157 THR B O 1
ATOM 2813 N N . TYR B 1 158 ? -13.477 -26.984 -15.68 1 96.81 158 TYR B N 1
ATOM 2814 C CA . TYR B 1 158 ? -13.484 -28.391 -16.094 1 96.81 158 TYR B CA 1
ATOM 2815 C C . TYR B 1 158 ? -14.203 -28.547 -17.438 1 96.81 158 TYR B C 1
ATOM 2817 O O . TYR B 1 158 ? -15.102 -27.781 -17.75 1 96.81 158 TYR B O 1
ATOM 2825 N N . ARG B 1 159 ? -13.766 -29.641 -18.062 1 97.12 159 ARG B N 1
ATOM 2826 C CA . ARG B 1 159 ? -14.43 -30.047 -19.297 1 97.12 159 ARG B CA 1
ATOM 2827 C C . ARG B 1 159 ? -14.367 -31.562 -19.469 1 97.12 159 ARG B C 1
ATOM 2829 O O . ARG B 1 159 ? -13.336 -32.188 -19.203 1 97.12 159 ARG B O 1
ATOM 2836 N N . TRP B 1 160 ? -15.492 -32.125 -20.016 1 96.75 160 TRP B N 1
ATOM 2837 C CA . TRP B 1 160 ? -15.539 -33.562 -20.219 1 96.75 160 TRP B CA 1
ATOM 2838 C C . TRP B 1 160 ? -15.477 -33.906 -21.703 1 96.75 160 TRP B C 1
ATOM 2840 O O . TRP B 1 160 ? -16.109 -33.219 -22.531 1 96.75 160 TRP B O 1
ATOM 2850 N N . SER B 1 161 ? -14.641 -34.875 -21.953 1 94.56 161 SER B N 1
ATOM 2851 C CA . SER B 1 161 ? -14.602 -35.438 -23.281 1 94.56 161 SER B CA 1
ATOM 2852 C C . SER B 1 161 ? -15.055 -36.906 -23.266 1 94.56 161 SER B C 1
ATOM 2854 O O . SER B 1 161 ? -14.805 -37.625 -22.297 1 94.56 161 SER B O 1
ATOM 2856 N N . PRO B 1 162 ? -15.773 -37.312 -24.25 1 93.38 162 PRO B N 1
ATOM 2857 C CA . PRO B 1 162 ? -16 -36.625 -25.516 1 93.38 162 PRO B CA 1
ATOM 2858 C C . PRO B 1 162 ? -17.266 -35.781 -25.516 1 93.38 162 PRO B C 1
ATOM 2860 O O . PRO B 1 162 ? -17.594 -35.156 -26.516 1 93.38 162 PRO B O 1
ATOM 2863 N N . LEU B 1 163 ? -18 -35.688 -24.516 1 88.5 163 LEU B N 1
ATOM 2864 C CA . LEU B 1 163 ? -19.297 -35.031 -24.469 1 88.5 163 LEU B CA 1
ATOM 2865 C C . LEU B 1 163 ? -19.156 -33.531 -24.703 1 88.5 163 LEU B C 1
ATOM 2867 O O . LEU B 1 163 ? -20.094 -32.875 -25.172 1 88.5 163 LEU B O 1
ATOM 2871 N N . GLY B 1 164 ? -18.062 -32.969 -24.391 1 92 164 GLY B N 1
ATOM 2872 C CA . GLY B 1 164 ? -17.828 -31.547 -24.531 1 92 164 GLY B CA 1
ATOM 2873 C C . GLY B 1 164 ? -18.562 -30.719 -23.469 1 92 164 GLY B C 1
ATOM 2874 O O . GLY B 1 164 ? -18.797 -29.531 -23.672 1 92 164 GLY B O 1
ATOM 2875 N N . GLU B 1 165 ? -18.938 -31.375 -22.453 1 93.38 165 GLU B N 1
ATOM 2876 C CA . GLU B 1 165 ? -19.656 -30.703 -21.375 1 93.38 165 GLU B CA 1
ATOM 2877 C C . GLU B 1 165 ? -18.688 -29.969 -20.438 1 93.38 165 GLU B C 1
ATOM 2879 O O . GLU B 1 165 ? -17.625 -30.5 -20.094 1 93.38 165 GLU B O 1
ATOM 2884 N N . GLU B 1 166 ? -19.234 -28.781 -20.109 1 95.94 166 GLU B N 1
ATOM 2885 C CA . GLU B 1 166 ? -18.469 -28 -19.141 1 95.94 166 GLU B CA 1
ATOM 2886 C C . GLU B 1 166 ? -18.922 -28.297 -17.719 1 95.94 166 GLU B C 1
ATOM 2888 O O . GLU B 1 166 ? -20.031 -28.797 -17.5 1 95.94 166 GLU B O 1
ATOM 2893 N N . GLY B 1 167 ? -18.016 -28 -16.766 1 95.38 167 GLY B N 1
ATOM 2894 C CA . GLY B 1 167 ? -18.328 -28.281 -15.375 1 95.38 167 GLY B CA 1
ATOM 2895 C C . GLY B 1 167 ? -17.641 -29.516 -14.844 1 95.38 167 GLY B C 1
ATOM 2896 O O . GLY B 1 167 ? -17.016 -30.266 -15.602 1 95.38 167 GLY B O 1
ATOM 2897 N N . ASN B 1 168 ? -17.781 -29.703 -13.531 1 96.31 168 ASN B N 1
ATOM 2898 C CA . ASN B 1 168 ? -17.047 -30.812 -12.93 1 96.31 168 ASN B CA 1
ATOM 2899 C C . ASN B 1 168 ? -17.922 -32.062 -12.789 1 96.31 168 ASN B C 1
ATOM 2901 O O . ASN B 1 168 ? -17.453 -33.125 -12.344 1 96.31 168 ASN B O 1
ATOM 2905 N N . VAL B 1 169 ? -19.219 -31.969 -13.164 1 95.88 169 VAL B N 1
ATOM 2906 C CA . VAL B 1 169 ? -20.141 -33.094 -12.984 1 95.88 169 VAL B CA 1
ATOM 2907 C C . VAL B 1 169 ? -20.844 -33.406 -14.305 1 95.88 169 VAL B C 1
ATOM 2909 O O . VAL B 1 169 ? -21.266 -32.5 -15.016 1 95.88 169 VAL B O 1
ATOM 29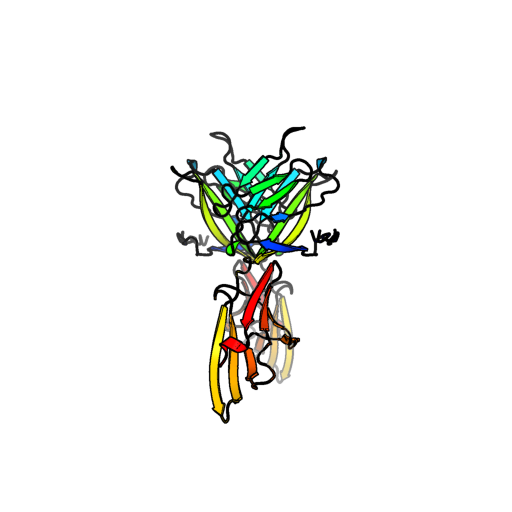12 N N . ILE B 1 170 ? -20.922 -34.688 -14.594 1 93.94 170 ILE B N 1
ATOM 2913 C CA . ILE B 1 170 ? -21.719 -35.125 -15.727 1 93.94 170 ILE B CA 1
ATOM 2914 C C . ILE B 1 170 ? -22.531 -36.375 -15.336 1 93.94 170 ILE B C 1
ATOM 2916 O O . ILE B 1 170 ? -22.125 -37.125 -14.461 1 93.94 170 ILE B O 1
ATOM 2920 N N . ARG B 1 171 ? -23.625 -36.406 -15.961 1 90.5 171 ARG B N 1
ATOM 2921 C CA . ARG B 1 171 ? -24.484 -37.594 -15.805 1 90.5 171 ARG B CA 1
ATOM 2922 C C . ARG B 1 171 ? -24.484 -38.438 -17.078 1 90.5 171 ARG B C 1
ATOM 2924 O O . ARG B 1 171 ? -24.734 -37.906 -18.172 1 90.5 171 ARG B O 1
ATOM 2931 N N . ILE B 1 172 ? -24.203 -39.688 -16.891 1 86.88 172 ILE B N 1
ATOM 2932 C CA . ILE B 1 172 ? -24.062 -40.562 -18.047 1 86.88 172 ILE B CA 1
ATOM 2933 C C . ILE B 1 172 ? -25.094 -41.688 -17.953 1 86.88 172 ILE B C 1
ATOM 2935 O O . ILE B 1 172 ? -25.344 -42.25 -16.875 1 86.88 172 ILE B O 1
ATOM 2939 N N . PHE B 1 173 ? -25.719 -41.938 -19.078 1 83.19 173 PHE B N 1
ATOM 2940 C CA . PHE B 1 173 ? -26.578 -43.094 -19.219 1 83.19 173 PHE B CA 1
ATOM 2941 C C . PHE B 1 173 ? -25.859 -44.188 -19.984 1 83.19 173 PHE B C 1
ATOM 2943 O O . PHE B 1 173 ? -25.656 -44.094 -21.203 1 83.19 173 PHE B O 1
ATOM 2950 N N . GLN B 1 174 ? -25.453 -45.125 -19.219 1 77 174 GLN B N 1
ATOM 2951 C CA . GLN B 1 174 ? -24.656 -46.188 -19.844 1 77 174 GLN B CA 1
ATOM 2952 C C . GLN B 1 174 ? -25.562 -47.312 -20.359 1 77 174 GLN B C 1
ATOM 2954 O O . GLN B 1 174 ? -26.406 -47.812 -19.641 1 77 174 GLN B O 1
ATOM 2959 N N . THR B 1 175 ? -25.453 -47.5 -21.672 1 74 175 THR B N 1
ATOM 2960 C CA . THR B 1 175 ? -26.125 -48.625 -22.312 1 74 175 THR B CA 1
ATOM 2961 C C . THR B 1 175 ? -25.094 -49.656 -22.781 1 74 175 THR B C 1
ATOM 2963 O O . THR B 1 175 ? -23.906 -49.344 -22.891 1 74 175 THR B O 1
ATOM 2966 N N . PRO B 1 176 ? -25.5 -50.938 -22.922 1 70.5 176 PRO B N 1
ATOM 2967 C CA . PRO B 1 176 ? -24.594 -51.969 -23.391 1 70.5 176 PRO B CA 1
ATOM 2968 C C . PRO B 1 176 ? -23.844 -51.594 -24.656 1 70.5 176 PRO B C 1
ATOM 2970 O O . PRO B 1 176 ? -22.734 -52.062 -24.906 1 70.5 176 PRO B O 1
ATOM 2973 N N . ASP B 1 177 ? -24.375 -50.688 -25.516 1 68.12 177 ASP B N 1
ATOM 2974 C CA . ASP B 1 177 ? -23.766 -50.344 -26.797 1 68.12 177 ASP B CA 1
ATOM 2975 C C . ASP B 1 177 ? -22.641 -49.344 -26.625 1 68.12 177 ASP B C 1
ATOM 2977 O O . ASP B 1 177 ? -21.75 -49.219 -27.484 1 68.12 177 ASP B O 1
ATOM 2981 N N . ASN B 1 178 ? -22.688 -48.594 -25.578 1 64.25 178 ASN B N 1
ATOM 2982 C CA . ASN B 1 178 ? -21.719 -47.5 -25.422 1 64.25 178 ASN B CA 1
ATOM 2983 C C . ASN B 1 178 ? -20.609 -47.906 -24.453 1 64.25 178 ASN B C 1
ATOM 2985 O O . ASN B 1 178 ? -20.078 -47.062 -23.734 1 64.25 178 ASN B O 1
ATOM 2989 N N . GLN B 1 179 ? -20.406 -49.125 -24.438 1 68.25 179 GLN B N 1
ATOM 2990 C CA . GLN B 1 179 ? -19.484 -49.656 -23.422 1 68.25 179 GLN B CA 1
ATOM 2991 C C . GLN B 1 179 ? -18.031 -49.344 -23.781 1 68.25 179 GLN B C 1
ATOM 2993 O O . GLN B 1 179 ? -17.141 -49.438 -22.938 1 68.25 179 GLN B O 1
ATOM 2998 N N . GLU B 1 180 ? -17.828 -48.875 -24.984 1 77.69 180 GLU B N 1
ATOM 2999 C CA . GLU B 1 180 ? -16.422 -48.688 -25.375 1 77.69 180 GLU B CA 1
ATOM 3000 C C . GLU B 1 180 ? -15.992 -47.25 -25.219 1 77.69 180 GLU B C 1
ATOM 3002 O O . GLU B 1 180 ? -14.836 -46.906 -25.5 1 77.69 180 GLU B O 1
ATOM 3007 N N . LEU B 1 181 ? -16.781 -46.5 -24.562 1 84.69 181 LEU B N 1
ATOM 3008 C CA . LEU B 1 181 ? -16.453 -45.062 -24.484 1 84.69 181 LEU B CA 1
ATOM 3009 C C . LEU B 1 181 ? -15.562 -44.781 -23.266 1 84.69 181 LEU B C 1
ATOM 3011 O O . LEU B 1 181 ? -15.594 -45.531 -22.297 1 84.69 181 LEU B O 1
ATOM 3015 N N . THR B 1 182 ? -14.586 -43.969 -23.406 1 92.19 182 THR B N 1
ATOM 3016 C CA . THR B 1 182 ? -13.781 -43.438 -22.312 1 92.19 182 THR B CA 1
ATOM 3017 C C . THR B 1 182 ? -14.117 -41.969 -22.047 1 92.19 182 THR B C 1
ATOM 3019 O O . THR B 1 182 ? -14.164 -41.156 -22.984 1 92.19 182 THR B O 1
ATOM 3022 N N . TYR B 1 183 ? -14.398 -41.719 -20.797 1 93.69 183 TYR B N 1
ATOM 3023 C CA . TYR B 1 183 ? -14.68 -40.344 -20.406 1 93.69 183 TYR B CA 1
ATOM 3024 C C . TYR B 1 183 ? -13.461 -39.719 -19.766 1 93.69 183 TYR B C 1
ATOM 3026 O O . TYR B 1 183 ? -12.883 -40.25 -18.828 1 93.69 183 TYR B O 1
ATOM 3034 N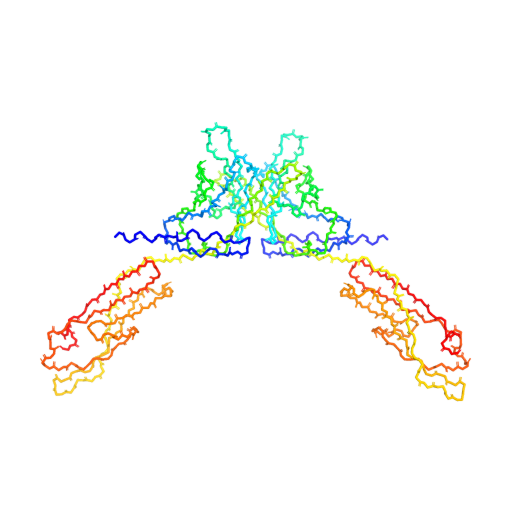 N . THR B 1 184 ? -13.07 -38.562 -20.328 1 96.5 184 THR B N 1
ATOM 3035 C CA . THR B 1 184 ? -11.898 -37.844 -19.844 1 96.5 184 THR B CA 1
ATOM 3036 C C . THR B 1 184 ? -12.297 -36.5 -19.281 1 96.5 184 THR B C 1
ATOM 3038 O O . THR B 1 184 ? -12.992 -35.719 -19.953 1 96.5 184 THR B O 1
ATOM 3041 N N . CYS B 1 185 ? -11.922 -36.25 -18.062 1 97.62 185 CYS B N 1
ATOM 3042 C CA . CYS B 1 185 ? -12.086 -34.938 -17.453 1 97.62 185 CYS B CA 1
ATOM 3043 C C . CYS B 1 185 ? -10.789 -34.156 -17.5 1 97.62 185 CYS B C 1
ATOM 3045 O O . CYS B 1 185 ? -9.742 -34.625 -17.062 1 97.62 185 CYS B O 1
ATOM 3047 N N . THR B 1 186 ? -10.844 -33 -18.094 1 97.44 186 THR B N 1
ATOM 3048 C CA . THR B 1 186 ? -9.695 -32.125 -18.141 1 97.44 186 THR B CA 1
ATOM 3049 C C . THR B 1 186 ? -9.93 -30.891 -17.266 1 97.44 186 THR B C 1
ATOM 3051 O O . THR B 1 186 ? -10.898 -30.156 -17.469 1 97.44 186 THR B O 1
ATOM 3054 N N . ALA B 1 187 ? -9.062 -30.719 -16.281 1 96.31 187 ALA B N 1
ATOM 3055 C CA . ALA B 1 187 ? -9.062 -29.531 -15.422 1 96.31 187 ALA B CA 1
ATOM 3056 C C . ALA B 1 187 ? -8.062 -28.484 -15.93 1 96.31 187 ALA B C 1
ATOM 3058 O O . ALA B 1 187 ? -6.977 -28.844 -16.406 1 96.31 187 ALA B O 1
ATOM 3059 N N . TRP B 1 188 ? -8.5 -27.156 -15.766 1 95 188 TRP B N 1
ATOM 3060 C CA . TRP B 1 188 ? -7.672 -26.078 -16.281 1 95 188 TRP B CA 1
ATOM 3061 C C . TRP B 1 188 ? -7.559 -24.938 -15.281 1 95 188 TRP B C 1
ATOM 3063 O O . TRP B 1 188 ? -8.539 -24.594 -14.609 1 95 188 TRP B O 1
ATOM 3073 N N . ASN B 1 189 ? -6.391 -24.344 -15.195 1 94.19 189 ASN B N 1
ATOM 3074 C CA . ASN B 1 189 ? -6.188 -23.031 -14.602 1 94.19 189 ASN B CA 1
ATOM 3075 C C . ASN B 1 189 ? -5.215 -22.188 -15.43 1 94.19 189 ASN B C 1
ATOM 3077 O O . ASN B 1 189 ? -4.719 -22.641 -16.453 1 94.19 189 ASN B O 1
ATOM 3081 N N . PRO B 1 190 ? -4.988 -21.031 -15.117 1 94.25 190 PRO B N 1
ATOM 3082 C CA . PRO B 1 190 ? -4.215 -20.125 -15.984 1 94.25 190 PRO B CA 1
ATOM 3083 C C . PRO B 1 190 ? -2.809 -20.656 -16.266 1 94.25 190 PRO B C 1
ATOM 3085 O O . PRO B 1 190 ? -2.172 -20.234 -17.234 1 94.25 190 PRO B O 1
ATOM 3088 N N . VAL B 1 191 ? -2.322 -21.578 -15.492 1 95.06 191 VAL B N 1
ATOM 3089 C CA . VAL B 1 191 ? -0.908 -21.891 -15.672 1 95.06 191 VAL B CA 1
ATOM 3090 C C . VAL B 1 191 ? -0.752 -23.359 -16.078 1 95.06 191 VAL B C 1
ATOM 3092 O O . VAL B 1 191 ? 0.339 -23.781 -16.469 1 95.06 191 VAL B O 1
ATOM 3095 N N . SER B 1 192 ? -1.815 -24.156 -15.984 1 94.44 192 SER B N 1
ATOM 3096 C CA . SER B 1 192 ? -1.648 -25.562 -16.328 1 94.44 192 SER B CA 1
ATOM 3097 C C . SER B 1 192 ? -2.994 -26.234 -16.578 1 94.44 192 SER B C 1
ATOM 3099 O O . SER B 1 192 ? -4.047 -25.641 -16.328 1 94.44 192 SER B O 1
ATOM 3101 N N . ASN B 1 193 ? -2.945 -27.359 -17.156 1 95.81 193 ASN B N 1
ATOM 3102 C CA . ASN B 1 193 ? -4.082 -28.266 -17.281 1 95.81 193 ASN B CA 1
ATOM 3103 C C . ASN B 1 193 ? -3.68 -29.703 -16.984 1 95.81 193 ASN B C 1
ATOM 3105 O O . ASN B 1 193 ? -2.498 -30.047 -17.047 1 95.81 193 ASN B O 1
ATOM 3109 N N . SER B 1 194 ? -4.602 -30.469 -16.578 1 96.62 194 SER B N 1
ATOM 3110 C CA . SER B 1 194 ? -4.402 -31.875 -16.281 1 96.62 194 SER B CA 1
ATOM 3111 C C . SER B 1 194 ? -5.68 -32.688 -16.531 1 96.62 194 SER B C 1
ATOM 3113 O O . SER B 1 194 ? -6.781 -32.125 -16.484 1 96.62 194 SER B O 1
ATOM 3115 N N . SER B 1 195 ? -5.477 -33.906 -16.766 1 97.38 195 SER B N 1
ATOM 3116 C CA . SER B 1 195 ? -6.656 -34.719 -17.109 1 97.38 195 SER B CA 1
ATOM 3117 C C . SER B 1 195 ? -6.586 -36.094 -16.484 1 97.38 195 SER B C 1
ATOM 3119 O O . SER B 1 195 ? -5.512 -36.562 -16.094 1 97.38 195 SER B O 1
ATOM 3121 N N . ASP B 1 196 ? -7.715 -36.688 -16.328 1 97.25 196 ASP B N 1
ATOM 3122 C CA . ASP B 1 196 ? -7.895 -38.094 -15.969 1 97.25 196 ASP B CA 1
ATOM 3123 C C . ASP B 1 196 ? -9.055 -38.719 -16.75 1 97.25 196 ASP B C 1
ATOM 3125 O O . ASP B 1 196 ? -9.906 -38 -17.281 1 97.25 196 ASP B O 1
ATOM 3129 N N . SER B 1 197 ? -8.961 -40.031 -16.812 1 96.56 197 SER B N 1
ATOM 3130 C CA . SER B 1 197 ? -9.984 -40.719 -17.625 1 96.56 197 SER B CA 1
ATOM 3131 C C . SER B 1 197 ? -10.562 -41.906 -16.875 1 96.56 197 SER B C 1
ATOM 3133 O O . SER B 1 197 ? -9.914 -42.469 -15.984 1 96.56 197 SER B O 1
ATOM 3135 N N . ILE B 1 198 ? -11.789 -42.25 -17.297 1 93.38 198 ILE B N 1
ATOM 3136 C CA . ILE B 1 198 ? -12.461 -43.438 -16.797 1 93.38 198 ILE B CA 1
ATOM 3137 C C . ILE B 1 198 ? -13.164 -44.156 -17.953 1 93.38 198 ILE B C 1
ATOM 3139 O O . ILE B 1 198 ? -13.789 -43.5 -18.797 1 93.38 198 ILE B O 1
ATOM 3143 N N . SER B 1 199 ? -12.945 -45.406 -17.938 1 90.81 199 SER B N 1
ATOM 3144 C CA . SER B 1 199 ? -13.578 -46.219 -18.984 1 90.81 199 SER B CA 1
ATOM 3145 C C . SER B 1 199 ? -15.047 -46.469 -18.672 1 90.81 199 SER B C 1
ATOM 3147 O O . SER B 1 199 ? -15.406 -46.719 -17.516 1 90.81 199 SER B O 1
ATOM 3149 N N . ALA B 1 200 ? -15.859 -46.469 -19.719 1 85.94 200 ALA B N 1
ATOM 3150 C CA . ALA B 1 200 ? -17.281 -46.75 -19.547 1 85.94 200 ALA B CA 1
ATOM 3151 C C . ALA B 1 200 ? -17.484 -48.156 -18.969 1 85.94 200 ALA B C 1
ATOM 3153 O O . ALA B 1 200 ? -18.484 -48.406 -18.281 1 85.94 200 ALA B O 1
ATOM 3154 N N . LEU B 1 201 ? -16.547 -48.969 -19.25 1 81.81 201 LEU B N 1
ATOM 3155 C CA . LEU B 1 201 ? -16.641 -50.312 -18.766 1 81.81 201 LEU B CA 1
ATOM 3156 C C . LEU B 1 201 ? -16.594 -50.375 -17.234 1 81.81 201 LEU B C 1
ATOM 3158 O O . LEU B 1 201 ? -17.109 -51.281 -16.625 1 81.81 201 LEU B O 1
ATOM 3162 N N . GLN B 1 202 ? -16.062 -49.344 -16.672 1 81.56 202 GLN B N 1
ATOM 3163 C CA . GLN B 1 202 ? -15.852 -49.312 -15.234 1 81.56 202 GLN B CA 1
ATOM 3164 C C . GLN B 1 202 ? -17.047 -48.688 -14.516 1 81.56 202 GLN B C 1
ATOM 3166 O O . GLN B 1 202 ? -17.062 -48.625 -13.289 1 81.56 202 GLN B O 1
ATOM 3171 N N . LEU B 1 203 ? -18 -48.219 -15.219 1 83.38 203 LEU B N 1
ATOM 3172 C CA . LEU B 1 203 ? -19.062 -47.406 -14.602 1 83.38 203 LEU B CA 1
ATOM 3173 C C . LEU B 1 203 ? -20.156 -48.312 -14.047 1 83.38 203 LEU B C 1
ATOM 3175 O O . LEU B 1 203 ? -20.812 -47.969 -13.055 1 83.38 203 LEU B O 1
ATOM 3179 N N . CYS B 1 204 ? -20.344 -49.344 -14.797 1 75.44 204 CYS B N 1
ATOM 3180 C CA . CYS B 1 204 ? -21.359 -50.281 -14.352 1 75.44 204 CYS B CA 1
ATOM 3181 C C . CYS B 1 204 ? -20.938 -51.719 -14.625 1 75.44 204 CYS B C 1
ATOM 3183 O O . CYS B 1 204 ? -20.156 -51.969 -15.547 1 75.44 204 CYS B O 1
#

Radius of gyration: 32.97 Å; Cα contacts (8 Å, |Δi|>4): 936; chains: 2; bounding box: 73×100×53 Å

Secondary structure (DSSP, 8-state):
------------TTPEEEEEEETTS-EEE----S-GGGEEEEEEESSSEEEEEE--STTSPPEEEE-SGGGTT-EEE-TTT--EEE-S--GGG-EEEEEEEEEE-SSSEEEEEEEEEEEEEPPP-PPEEEEEEEEEETTEEEEEEEEE--TT--S-EEEEETTTEESSEEEEEE-GGGTT-EEEEEEEETTEEEEEEEEGGGT-/------------TTPEEEEEEETTS-EEE----S-GGGEEEEEEESSSEEEEEE--STTSPPEEEE-SGGGTT-EEE-TTT--EEE-S--GGG-EEEEEEEEEE-SSSEEEEEEEEEEEEEPPP-PPEEEEEEEEEETTEEEEEEEEE--TT--S-EEEEETTTEESSEEEEEE-GGGTT-EEEEEEEETTEEEEEEEEGGGT-

pLDDT: mean 88.37, std 16.16, range [24.92, 98.88]

Sequence (408 aa):
LFMSSGLEAAGSDTDILLMTGILGESVTFPLNIEEPEQVINIAWNSETSVAFVTPGDPGTAPKVTVTHQNYNDRINVSRQNYNLEISELRMEDSGIYKADINMKTLETTVTTTRRYNLQVYRRLGKPKITQSLMTSVNSTCNVTLTCSVEKEEKNVTYRWSPLGEEGNVIRIFQTPDNQELTYTCTAWNPVSNSSDSISALQLCLFMSSGLEAAGSDTDILLMTGILGESVTFPLNIEEPEQVINIAWNSETSVAFVTPGDPGTAPKVTVTHQNYNDRINVSRQNYNLEISELRMEDSGIYKADINMKTLETTVTTTRRYNLQVYRRLGKPKITQSLMTSVNSTCNVTLTCSVEKEEKNVTYRWSPLGEEGNVIRIFQTPDNQELTYTCTAWNPVSNSSDSISALQLC